Protein AF-A0A961QQQ2-F1 (afdb_monomer_lite)

Sequence (438 aa):
ELGEVEDVSAERLAEARRLFAKAIETPGGLKIQTIHSFCAALLRRFPLEAGVPHDFTEMDDRAATLLRKEVVEEMAAGAARDAVDALARHYSSDDLDRLLGEICRNSDAFPAEPDRAGTMALFGLSADFDTQALLQDTFDARDMPLIRDLLPLLEASGGNDRKAGARLARVDAPSMAALQILETILLTGKDAAAPFSAKIGSFPKKALREGAAAALMPDLEDLMARVEAARPRRIALSVALRSHALRVFAAAFLPRYHARKAARGWLDFDDLIAHAGRLLSDPSVAQWVLFRLDGGIDHILVDEAQDTSPGQWAVIERLADEFTAGEGARDVTRTIFVVGDRKQSIYSFQGADLRRFETMRSHFAAKFEAAGRPLQTLELEHSFRSSPAVLRLVDQTFARDGMEGLGGGTHHIAFHAGLPGRVDLWPPVEKPAKPEEA

pLDDT: mean 88.26, std 10.91, range [37.84, 98.38]

Secondary structure (DSSP, 8-state):
--S-SS---HHHHHHHHHHHHHHHHSTT------HHHHHHHHHHHSTTTTT--TT-EEPPHHHHHHHHHHHHHHHHHSTTHHHHHHHHTT--STTHHHHHHHHHHTGGGS-SS--HHHHHHTTT--TT--HHHHHHHH--TTHHHHHHHHHHHHHHH-THHHHHHHHHTT--SS-HHHHHHHHHHHB--TTSSSTT-B-TTTSS-HHHHTTTTGGGHHHHHHHHHHHHHHHHHHHHHHHHHHHHHHHHHHHHHHHHHHHHHHHTTEE-HHHHHHHHHHHHH-TTTHHHHHHHTTT---EEEESSGGG--HHHHHHHHHHHHTTSSSS-SS----EEEE---GGG---GGGT--HHHHHHHHHHHHHHHHHTT-PPPP----EESSS-HHHHHHHHHHH-STT-GGGTS----EESSTT-------PPPPPPPPPPP--

Structure (mmCIF, N/CA/C/O backbone):
data_AF-A0A961QQQ2-F1
#
_entry.id   AF-A0A961QQQ2-F1
#
loop_
_atom_site.group_PDB
_atom_site.id
_atom_site.type_symbol
_atom_site.label_atom_id
_atom_site.label_alt_id
_atom_site.label_comp_id
_atom_site.label_asym_id
_atom_site.label_entity_id
_atom_site.label_seq_id
_atom_site.pdbx_PDB_ins_code
_atom_site.Cartn_x
_atom_site.Cartn_y
_atom_site.Cartn_z
_atom_site.occupancy
_atom_site.B_iso_or_equiv
_atom_site.auth_seq_id
_atom_site.auth_comp_id
_atom_site.auth_asym_id
_atom_site.auth_atom_id
_atom_site.pdbx_PDB_model_num
ATOM 1 N N . GLU A 1 1 ? -1.970 23.276 30.768 1.00 37.84 1 GLU A N 1
ATOM 2 C CA . GLU A 1 1 ? -1.348 22.391 31.773 1.00 37.84 1 GLU A CA 1
ATOM 3 C C . GLU A 1 1 ? -2.396 21.436 32.332 1.00 37.84 1 GLU A C 1
ATOM 5 O O . GLU A 1 1 ? -3.514 21.867 32.594 1.00 37.84 1 GLU A O 1
ATOM 10 N N . LEU A 1 2 ? -2.069 20.146 32.468 1.00 41.16 2 LEU A N 1
ATOM 11 C CA . LEU A 1 2 ? -2.852 19.211 33.283 1.00 41.16 2 LEU A CA 1
ATOM 12 C C . LEU A 1 2 ? -2.405 19.365 34.740 1.00 41.16 2 LEU A C 1
ATOM 14 O O . LEU A 1 2 ? -1.301 18.965 35.098 1.00 41.16 2 LEU A O 1
ATOM 18 N N . GLY A 1 3 ? -3.263 19.966 35.556 1.00 49.28 3 GLY A N 1
ATOM 19 C CA . GLY A 1 3 ? -3.026 20.207 36.976 1.00 49.28 3 GLY A CA 1
ATOM 20 C C . GLY A 1 3 ? -3.903 21.352 37.462 1.00 49.28 3 GLY A C 1
ATOM 21 O O . GLY A 1 3 ? -4.097 22.330 36.742 1.00 49.28 3 GLY A O 1
ATOM 22 N N . GLU A 1 4 ? -4.469 21.228 38.662 1.00 48.41 4 GLU A N 1
ATOM 23 C CA . GLU A 1 4 ? -5.054 22.397 39.314 1.00 48.41 4 GLU A CA 1
ATOM 24 C C . GLU A 1 4 ? -3.916 23.357 39.659 1.00 48.41 4 GLU A C 1
ATOM 26 O O . GLU A 1 4 ? -2.941 22.968 40.296 1.00 48.41 4 GLU A O 1
ATOM 31 N N . VAL A 1 5 ? -4.037 24.605 39.205 1.00 51.28 5 VAL A N 1
ATOM 32 C CA . VAL A 1 5 ? -3.121 25.703 39.564 1.00 51.28 5 VAL A CA 1
ATOM 33 C C . VAL A 1 5 ? -3.345 26.131 41.027 1.00 51.28 5 VAL A C 1
ATOM 35 O O . VAL A 1 5 ? -2.554 26.874 41.602 1.00 51.28 5 VAL A O 1
ATOM 38 N N . GLU A 1 6 ? -4.426 25.644 41.641 1.00 61.69 6 GLU A N 1
ATOM 39 C CA . GLU A 1 6 ? -4.793 25.882 43.032 1.00 61.69 6 GLU A CA 1
ATOM 40 C C . GLU A 1 6 ? -4.198 24.825 43.973 1.00 61.69 6 GLU A C 1
ATOM 42 O O . GLU A 1 6 ? -3.964 23.675 43.596 1.00 61.69 6 GLU A O 1
ATOM 47 N N . ASP A 1 7 ? -3.975 25.224 45.228 1.00 66.00 7 ASP A N 1
ATOM 48 C CA . ASP A 1 7 ? -3.527 24.336 46.299 1.00 66.00 7 ASP A CA 1
ATOM 49 C C . ASP A 1 7 ? -4.552 23.202 46.485 1.00 66.00 7 ASP A C 1
ATOM 51 O O . ASP A 1 7 ? -5.672 23.413 46.963 1.00 66.00 7 ASP A O 1
ATOM 55 N N . VAL A 1 8 ? -4.186 21.982 46.079 1.00 74.44 8 VAL A N 1
ATOM 56 C CA . VAL A 1 8 ? -5.065 20.812 46.183 1.00 74.44 8 VAL A CA 1
ATOM 57 C C . VAL A 1 8 ? -5.330 20.540 47.660 1.00 74.44 8 VAL A C 1
ATOM 59 O O . VAL A 1 8 ? -4.427 20.155 48.408 1.00 74.44 8 VAL A O 1
ATOM 62 N N . SER A 1 9 ? -6.581 20.712 48.092 1.00 84.75 9 SER A N 1
ATOM 63 C CA . SER A 1 9 ? -6.951 20.481 49.488 1.00 84.75 9 SER A CA 1
ATOM 64 C C . SER A 1 9 ? -6.606 19.051 49.925 1.00 84.75 9 SER A C 1
ATOM 66 O O . SER A 1 9 ? -6.661 18.099 49.138 1.00 84.75 9 SER A O 1
ATOM 68 N N . ALA A 1 10 ? -6.282 18.866 51.208 1.00 85.31 10 ALA A N 1
ATOM 69 C CA . ALA A 1 10 ? -5.990 17.540 51.758 1.00 85.31 10 ALA A CA 1
ATOM 70 C C . ALA A 1 10 ? -7.141 16.541 51.514 1.00 85.31 10 ALA A C 1
ATOM 72 O O . ALA A 1 10 ? -6.901 15.354 51.284 1.00 85.31 10 ALA A O 1
ATOM 73 N N . GLU A 1 11 ? -8.383 17.031 51.511 1.00 87.44 11 GLU A N 1
ATOM 74 C CA . GLU A 1 11 ? -9.583 16.256 51.194 1.00 87.44 11 GLU A CA 1
ATOM 75 C C . GLU A 1 11 ? -9.607 15.810 49.730 1.00 87.44 11 GLU A C 1
ATOM 77 O O . GLU A 1 11 ? -9.790 14.621 49.461 1.00 87.44 11 GLU A O 1
ATOM 82 N N . ARG A 1 12 ? -9.340 16.727 48.791 1.00 84.62 12 ARG A N 1
ATOM 83 C CA . ARG A 1 12 ? -9.308 16.433 47.353 1.00 84.62 12 ARG A CA 1
ATOM 84 C C . ARG A 1 12 ? -8.163 15.490 46.994 1.00 84.62 12 ARG A C 1
ATOM 86 O O . ARG A 1 12 ? -8.348 14.561 46.212 1.00 84.62 12 ARG A O 1
ATOM 93 N N . LEU A 1 13 ? -7.008 15.634 47.645 1.00 84.69 13 LEU A N 1
ATOM 94 C CA . LEU A 1 13 ? -5.891 14.697 47.507 1.00 84.69 13 LEU A CA 1
ATOM 95 C C . LEU A 1 13 ? -6.245 13.299 48.047 1.00 84.69 13 LEU A C 1
ATOM 97 O O . LEU A 1 13 ? -5.901 12.283 47.438 1.00 84.69 13 LEU A O 1
ATOM 101 N N . ALA A 1 14 ? -6.941 13.226 49.185 1.00 86.69 14 ALA A N 1
ATOM 102 C CA . ALA A 1 14 ? -7.413 11.964 49.751 1.00 86.69 14 ALA A CA 1
ATOM 103 C C . ALA A 1 14 ? -8.508 11.309 48.894 1.00 86.69 14 ALA A C 1
ATOM 105 O O . ALA A 1 14 ? -8.604 10.081 48.848 1.00 86.69 14 ALA A O 1
ATOM 106 N N . GLU A 1 15 ? -9.349 12.096 48.226 1.00 86.94 15 GLU A N 1
ATOM 107 C CA . GLU A 1 15 ? -10.304 11.602 47.237 1.00 86.94 15 GLU A CA 1
ATOM 108 C C . GLU A 1 15 ? -9.594 11.065 45.990 1.00 86.94 15 GLU A C 1
ATOM 110 O O . GLU A 1 15 ? -9.806 9.904 45.641 1.00 86.94 15 GLU A O 1
ATOM 115 N N . ALA A 1 16 ? -8.689 11.842 45.388 1.00 85.19 16 ALA A N 1
ATOM 116 C CA . ALA A 1 16 ? -7.925 11.442 44.206 1.00 85.19 16 ALA A CA 1
ATOM 117 C C . ALA A 1 16 ? -7.169 10.119 44.423 1.00 85.19 16 ALA A C 1
ATOM 119 O O . ALA A 1 16 ? -7.229 9.217 43.589 1.00 85.19 16 ALA A O 1
ATOM 120 N N . ARG A 1 17 ? -6.536 9.944 45.592 1.00 85.25 17 ARG A N 1
ATOM 121 C CA . ARG A 1 17 ? -5.860 8.688 45.973 1.00 85.25 17 ARG A CA 1
ATOM 122 C C . ARG A 1 17 ? -6.808 7.491 46.083 1.00 85.25 17 ARG A C 1
ATOM 124 O O . ARG A 1 17 ? -6.380 6.360 45.875 1.00 85.25 17 ARG A O 1
ATOM 131 N N . ARG A 1 18 ? -8.085 7.723 46.403 1.00 88.38 18 ARG A N 1
ATOM 132 C CA . ARG A 1 18 ? -9.115 6.677 46.482 1.00 88.38 18 ARG A CA 1
ATOM 133 C C . ARG A 1 18 ? -9.754 6.365 45.130 1.00 88.38 18 ARG A C 1
ATOM 135 O O . ARG A 1 18 ? -10.346 5.297 45.013 1.00 88.38 18 ARG A O 1
ATOM 142 N N . LEU A 1 19 ? -9.626 7.227 44.114 1.00 85.44 19 LEU A N 1
ATOM 143 C CA . LEU A 1 19 ? -10.204 6.981 42.783 1.00 85.44 19 LEU A CA 1
ATOM 144 C C . LEU A 1 19 ? -9.671 5.691 42.153 1.00 85.44 19 LEU A C 1
ATOM 146 O O . LEU A 1 19 ? -10.453 4.932 41.594 1.00 85.44 19 LEU A O 1
ATOM 150 N N . PHE A 1 20 ? -8.377 5.397 42.312 1.00 81.44 20 PHE A N 1
ATOM 151 C CA . PHE A 1 20 ? -7.790 4.148 41.820 1.00 81.44 20 PHE A CA 1
ATOM 152 C C . PHE A 1 20 ? -8.406 2.909 42.490 1.00 81.44 20 PHE A C 1
ATOM 154 O O . PHE A 1 20 ? -8.783 1.960 41.809 1.00 81.44 20 PHE A O 1
ATOM 161 N N . ALA A 1 21 ? -8.578 2.937 43.816 1.00 83.69 21 ALA A N 1
ATOM 162 C CA . ALA A 1 21 ? -9.225 1.848 44.549 1.00 83.69 21 ALA A CA 1
ATOM 163 C C . ALA A 1 21 ? -10.700 1.696 44.145 1.00 83.69 21 ALA A C 1
ATOM 165 O O . ALA A 1 21 ? -11.132 0.596 43.819 1.00 83.69 21 ALA A O 1
ATOM 166 N N . LYS A 1 22 ? -11.445 2.809 44.056 1.00 83.88 22 LYS A N 1
ATOM 167 C CA . LYS A 1 22 ? -12.838 2.811 43.578 1.00 83.88 22 LYS A CA 1
ATOM 168 C C . LYS A 1 22 ? -12.961 2.228 42.170 1.00 83.88 22 LYS A C 1
ATOM 170 O O . LYS A 1 22 ? -13.882 1.461 41.914 1.00 83.88 22 LYS A O 1
ATOM 175 N N . ALA A 1 23 ? -12.043 2.569 41.269 1.00 81.62 23 ALA A N 1
ATOM 176 C CA . ALA A 1 23 ? -12.026 2.063 39.901 1.00 81.62 23 ALA A CA 1
ATOM 177 C C . ALA A 1 23 ? -11.836 0.536 39.848 1.00 81.62 23 ALA A C 1
ATOM 179 O O . ALA A 1 23 ? -12.521 -0.139 39.083 1.00 81.62 23 ALA A O 1
ATOM 180 N N . ILE A 1 24 ? -10.957 -0.016 40.692 1.00 79.88 24 ILE A N 1
ATOM 181 C CA . ILE A 1 24 ? -10.727 -1.467 40.802 1.00 79.88 24 ILE A CA 1
ATOM 182 C C . ILE A 1 24 ? -11.915 -2.180 41.461 1.00 79.88 24 ILE A C 1
ATOM 184 O O . ILE A 1 24 ? -12.294 -3.267 41.035 1.00 79.88 24 ILE A O 1
ATOM 188 N N . GLU A 1 25 ? -12.507 -1.575 42.490 1.00 83.69 25 GLU A N 1
ATOM 189 C CA . GLU A 1 25 ? -13.613 -2.151 43.266 1.00 83.69 25 GLU A CA 1
ATOM 190 C C . GLU A 1 25 ? -14.991 -1.956 42.608 1.00 83.69 25 GLU A C 1
ATOM 192 O O . GLU A 1 25 ? -15.996 -2.448 43.122 1.00 83.69 25 GLU A O 1
ATOM 197 N N . THR A 1 26 ? -15.063 -1.255 41.468 1.00 80.38 26 THR A N 1
ATOM 198 C CA . THR A 1 26 ? -16.318 -1.027 40.740 1.00 80.38 26 THR A CA 1
ATOM 199 C C . THR A 1 26 ? -16.902 -2.369 40.274 1.00 80.38 26 THR A C 1
ATOM 201 O O . THR A 1 26 ? -16.235 -3.091 39.528 1.00 80.38 26 THR A O 1
ATOM 204 N N . PRO A 1 27 ? -18.142 -2.733 40.664 1.00 72.12 27 PRO A N 1
ATOM 205 C CA . PRO A 1 27 ? -18.774 -3.977 40.228 1.00 72.12 27 PRO A CA 1
ATOM 206 C C . PRO A 1 27 ? -18.838 -4.077 38.699 1.00 72.12 27 PRO A C 1
ATOM 208 O O . PRO A 1 27 ? -19.358 -3.185 38.035 1.00 72.12 27 PRO A O 1
ATOM 211 N N . GLY A 1 28 ? -18.304 -5.165 38.137 1.00 72.94 28 GLY A N 1
ATOM 212 C CA . GLY A 1 28 ? -18.165 -5.349 36.684 1.00 72.94 28 GLY A CA 1
ATOM 213 C C . GLY A 1 28 ? -16.862 -4.798 36.084 1.00 72.94 28 GLY A C 1
ATOM 214 O O . GLY A 1 28 ? -16.533 -5.162 34.958 1.00 72.94 28 GLY A O 1
ATOM 215 N N . GLY A 1 29 ? -16.097 -4.013 36.849 1.00 73.50 29 GLY A N 1
ATOM 216 C CA . GLY A 1 29 ? -14.790 -3.471 36.482 1.00 73.50 29 GLY A CA 1
ATOM 217 C C . GLY A 1 29 ? -14.819 -2.432 35.356 1.00 73.50 29 GLY A C 1
ATOM 218 O O . GLY A 1 29 ? -15.816 -2.238 34.659 1.00 73.50 29 GLY A O 1
ATOM 219 N N . LEU A 1 30 ? -13.681 -1.767 35.149 1.00 78.12 30 LEU A N 1
ATOM 220 C CA . LEU A 1 30 ? -13.433 -0.990 33.935 1.00 78.12 30 LEU A CA 1
ATOM 221 C C . LEU A 1 30 ? -13.289 -1.942 32.744 1.00 78.12 30 LEU A C 1
ATOM 223 O O . LEU A 1 30 ? -12.396 -2.790 32.717 1.00 78.12 30 LEU A O 1
ATOM 227 N N . LYS A 1 31 ? -14.153 -1.783 31.737 1.00 81.25 31 LYS A N 1
ATOM 228 C CA . LYS A 1 31 ? -14.065 -2.541 30.485 1.00 81.25 31 LYS A CA 1
ATOM 229 C C . LYS A 1 31 ? -12.944 -1.984 29.608 1.00 81.25 31 LYS A C 1
ATOM 231 O O . LYS A 1 31 ? -13.177 -1.125 28.764 1.00 81.25 31 LYS A O 1
ATOM 236 N N . ILE A 1 32 ? -11.730 -2.487 29.815 1.00 85.88 32 ILE A N 1
ATOM 237 C CA . ILE A 1 32 ? -10.556 -2.176 28.994 1.00 85.88 32 ILE A CA 1
ATOM 238 C C . ILE A 1 32 ? -10.398 -3.288 27.959 1.00 85.88 32 ILE A C 1
ATOM 240 O O . ILE A 1 32 ? -10.157 -4.441 28.309 1.00 85.88 32 ILE A O 1
ATOM 244 N N . GLN A 1 33 ? -10.561 -2.951 26.685 1.00 90.06 33 GLN A N 1
ATOM 245 C CA . GLN A 1 33 ? -10.491 -3.908 25.585 1.00 90.06 33 GLN A CA 1
ATOM 246 C C . GLN A 1 33 ? -10.070 -3.212 24.293 1.00 90.06 33 GLN A C 1
ATOM 248 O O . GLN A 1 33 ? -10.202 -1.997 24.163 1.00 90.06 33 GLN A O 1
ATOM 253 N N . THR A 1 34 ? -9.587 -3.987 23.324 1.00 91.56 34 THR A N 1
ATOM 254 C CA . THR A 1 34 ? -9.290 -3.455 21.989 1.00 91.56 34 THR A CA 1
ATOM 255 C C . THR A 1 34 ? -10.581 -3.129 21.233 1.00 91.56 34 THR A C 1
ATOM 257 O O . THR A 1 34 ? -11.639 -3.704 21.510 1.00 91.56 34 THR A O 1
ATOM 260 N N . ILE A 1 35 ? -10.495 -2.251 20.229 1.00 91.19 35 ILE A N 1
ATOM 261 C CA . ILE A 1 35 ? -11.640 -1.916 19.365 1.00 91.19 35 ILE A CA 1
ATOM 262 C C . ILE A 1 35 ? -12.156 -3.169 18.636 1.00 91.19 35 ILE A C 1
ATOM 264 O O . ILE A 1 35 ? -13.367 -3.353 18.521 1.00 91.19 35 ILE A O 1
ATOM 268 N N . HIS A 1 36 ? -11.266 -4.078 18.227 1.00 91.44 36 HIS A N 1
ATOM 269 C CA . HIS A 1 36 ? -11.645 -5.363 17.630 1.00 91.44 36 HIS A CA 1
ATOM 270 C C . HIS A 1 36 ? -12.466 -6.224 18.593 1.00 91.44 36 HIS A C 1
ATOM 272 O O . HIS A 1 36 ? -13.539 -6.697 18.225 1.00 91.44 36 HIS A O 1
ATOM 278 N N . SER A 1 37 ? -12.015 -6.374 19.844 1.00 91.25 37 SER A N 1
ATOM 279 C CA . SER A 1 37 ? -12.747 -7.136 20.863 1.00 91.25 37 SER A CA 1
ATOM 280 C C . SER A 1 37 ? -14.107 -6.507 21.184 1.00 91.25 37 SER A C 1
ATOM 282 O O . SER A 1 37 ? -15.087 -7.233 21.346 1.00 91.25 37 SER A O 1
ATOM 284 N N . PHE A 1 38 ? -14.196 -5.169 21.211 1.00 91.94 38 PHE A N 1
ATOM 285 C CA . PHE A 1 38 ? -15.477 -4.465 21.325 1.00 91.94 38 PHE A CA 1
ATOM 286 C C . PHE A 1 38 ? -16.407 -4.798 20.150 1.00 91.94 38 PHE A C 1
ATOM 288 O O . PHE A 1 38 ? -17.555 -5.184 20.374 1.00 91.94 38 PHE A O 1
ATOM 295 N N . CYS A 1 39 ? -15.915 -4.704 18.911 1.00 93.69 39 CYS A N 1
ATOM 296 C CA . CYS A 1 39 ? -16.701 -5.007 17.716 1.00 93.69 39 CYS A CA 1
ATOM 297 C C . CYS A 1 39 ? -17.154 -6.472 17.702 1.00 93.69 39 CYS A C 1
ATOM 299 O O . CYS A 1 39 ? -18.326 -6.746 17.469 1.00 93.69 39 CYS A O 1
ATOM 301 N N . ALA A 1 40 ? -16.281 -7.417 18.050 1.00 93.56 40 ALA A N 1
ATOM 302 C CA . ALA A 1 40 ? -16.645 -8.827 18.154 1.00 93.56 40 ALA A CA 1
ATOM 303 C C . ALA A 1 40 ? -17.740 -9.070 19.207 1.00 93.56 40 ALA A C 1
ATOM 305 O O . ALA A 1 40 ? -18.706 -9.789 18.947 1.00 93.56 40 ALA A O 1
ATOM 306 N N . ALA A 1 41 ? -17.629 -8.454 20.389 1.00 91.38 41 ALA A N 1
ATOM 307 C CA . ALA A 1 41 ? -18.649 -8.553 21.433 1.00 91.38 41 ALA A CA 1
ATOM 308 C C . ALA A 1 41 ? -19.989 -7.938 20.995 1.00 91.38 41 ALA A C 1
ATOM 310 O O . ALA A 1 41 ? -21.048 -8.507 21.271 1.00 91.38 41 ALA A O 1
ATOM 311 N N . LEU A 1 42 ? -19.945 -6.808 20.282 1.00 91.62 42 LEU A N 1
ATOM 312 C CA . LEU A 1 42 ? -21.121 -6.152 19.718 1.00 91.62 42 LEU A CA 1
ATOM 313 C C . LEU A 1 42 ? -21.837 -7.063 18.713 1.00 91.62 42 LEU A C 1
ATOM 315 O O . LEU A 1 42 ? -23.036 -7.303 18.837 1.00 91.62 42 LEU A O 1
ATOM 319 N N . LEU A 1 43 ? -21.089 -7.620 17.763 1.00 93.94 43 LEU A N 1
ATOM 320 C CA . LEU A 1 43 ? -21.616 -8.491 16.714 1.00 93.94 43 LEU A CA 1
ATOM 321 C C . LEU A 1 43 ? -22.197 -9.794 17.270 1.00 93.94 43 LEU A C 1
ATOM 323 O O . LEU A 1 43 ? -23.237 -10.246 16.805 1.00 93.94 43 LEU A O 1
ATOM 327 N N . ARG A 1 44 ? -21.594 -10.368 18.318 1.00 92.50 44 ARG A N 1
ATOM 328 C CA . ARG A 1 44 ? -22.150 -11.548 19.007 1.00 92.50 44 ARG A CA 1
ATOM 329 C C . ARG A 1 44 ? -23.472 -11.258 19.715 1.00 92.50 44 ARG A C 1
ATOM 331 O O . ARG A 1 44 ? -24.297 -12.156 19.858 1.00 92.50 44 ARG A O 1
ATOM 338 N N . ARG A 1 45 ? -23.678 -10.019 20.172 1.00 91.19 45 ARG A N 1
ATOM 339 C CA . ARG A 1 45 ? -24.914 -9.599 20.846 1.00 91.19 45 ARG A CA 1
ATOM 340 C C . ARG A 1 45 ? -26.046 -9.298 19.862 1.00 91.19 45 ARG A C 1
ATOM 342 O O . ARG A 1 45 ? -27.201 -9.515 20.221 1.00 91.19 45 ARG A O 1
ATOM 349 N N . PHE A 1 46 ? -25.713 -8.836 18.656 1.00 92.31 46 PHE A N 1
ATOM 350 C CA . PHE A 1 46 ? -26.668 -8.440 17.611 1.00 92.31 46 PHE A CA 1
ATOM 351 C C . PHE A 1 46 ? -26.338 -9.070 16.243 1.00 92.31 46 PHE A C 1
ATOM 353 O O . PHE A 1 46 ? -26.104 -8.354 15.266 1.00 92.31 46 PHE A O 1
ATOM 360 N N . PRO A 1 47 ? -26.257 -10.412 16.147 1.00 92.62 47 PRO A N 1
ATOM 361 C CA . PRO A 1 47 ? -25.768 -11.066 14.936 1.00 92.62 47 PRO A CA 1
ATOM 362 C C . PRO A 1 47 ? -26.737 -10.918 13.758 1.00 92.62 47 PRO A C 1
ATOM 364 O O . PRO A 1 47 ? -26.302 -10.739 12.621 1.00 92.62 47 PRO A O 1
ATOM 367 N N . LEU A 1 48 ? -28.049 -10.942 14.026 1.00 91.38 48 LEU A N 1
ATOM 368 C CA . LEU A 1 48 ? -29.084 -10.823 12.998 1.00 91.38 48 LEU A CA 1
ATOM 369 C C . LEU A 1 48 ? -29.101 -9.418 12.395 1.00 91.38 48 LEU A C 1
ATOM 371 O O . LEU A 1 48 ? -29.103 -9.270 11.176 1.00 91.38 48 LEU A O 1
ATOM 375 N N . GLU A 1 49 ? -29.060 -8.397 13.246 1.00 91.69 49 GLU A N 1
ATOM 376 C CA . GLU A 1 49 ? -29.041 -6.991 12.851 1.00 91.69 49 GLU A CA 1
ATOM 377 C C . GLU A 1 49 ? -27.745 -6.636 12.113 1.00 91.69 49 GLU A C 1
ATOM 379 O O . GLU A 1 49 ? -27.758 -5.844 11.176 1.00 91.69 49 GLU A O 1
ATOM 384 N N . ALA A 1 50 ? -26.622 -7.253 12.492 1.00 90.19 50 ALA A N 1
ATOM 385 C CA . ALA A 1 50 ? -25.339 -7.032 11.831 1.00 90.19 50 ALA A CA 1
ATOM 386 C C . ALA A 1 50 ? -25.139 -7.855 10.546 1.00 90.19 50 ALA A C 1
ATOM 388 O O . ALA A 1 50 ? -24.119 -7.695 9.863 1.00 90.19 50 ALA A O 1
ATOM 389 N N . GLY A 1 51 ? -26.078 -8.752 10.224 1.00 89.50 51 GLY A N 1
ATOM 390 C CA . GLY A 1 51 ? -25.982 -9.651 9.078 1.00 89.50 51 GLY A CA 1
ATOM 391 C C . GLY A 1 51 ? -24.782 -10.598 9.157 1.00 89.50 51 GLY A C 1
ATOM 392 O O . GLY A 1 51 ? -24.154 -10.864 8.131 1.00 89.50 51 GLY A O 1
ATOM 393 N N . VAL A 1 52 ? -24.435 -11.066 10.361 1.00 91.56 52 VAL A N 1
ATOM 394 C CA . VAL A 1 52 ? -23.349 -12.032 10.595 1.00 91.56 52 VAL A CA 1
ATOM 395 C C . VAL A 1 52 ? -23.895 -13.360 11.134 1.00 91.56 52 VAL A C 1
ATOM 397 O O . VAL A 1 52 ? -24.943 -13.381 11.785 1.00 91.56 52 VAL A O 1
ATOM 400 N N . PRO A 1 53 ? -23.201 -14.488 10.903 1.00 90.31 53 PRO A N 1
ATOM 401 C CA . PRO A 1 53 ? -23.548 -15.763 11.528 1.00 90.31 53 PRO A CA 1
ATOM 402 C C . PRO A 1 53 ? -23.542 -15.667 13.059 1.00 90.31 53 PRO A C 1
ATOM 404 O O . PRO A 1 53 ? -22.681 -15.008 13.636 1.00 90.31 53 PRO A O 1
ATOM 407 N N . HIS A 1 54 ? -24.478 -16.341 13.731 1.00 87.88 54 HIS A N 1
ATOM 408 C CA . HIS A 1 54 ? -24.567 -16.320 15.199 1.00 87.88 54 HIS A CA 1
ATOM 409 C C . HIS A 1 54 ? -23.319 -16.911 15.879 1.00 87.88 54 HIS A C 1
ATOM 411 O O . HIS A 1 54 ? -22.900 -16.444 16.935 1.00 87.88 54 HIS A O 1
ATOM 417 N N . ASP A 1 55 ? -22.720 -17.918 15.254 1.00 89.62 55 ASP A N 1
ATOM 418 C CA . ASP A 1 55 ? -21.567 -18.691 15.706 1.00 89.62 55 ASP A CA 1
ATOM 419 C C . ASP A 1 55 ? -20.293 -18.349 14.918 1.00 89.62 55 ASP A C 1
ATOM 421 O O . ASP A 1 55 ? -19.424 -19.203 14.722 1.00 89.62 55 ASP A O 1
ATOM 425 N N . PHE A 1 56 ? -20.169 -17.097 14.455 1.00 94.06 56 PHE A N 1
ATOM 426 C CA . PHE A 1 56 ? -18.995 -16.702 13.689 1.00 94.06 56 PHE A CA 1
ATOM 427 C C . PHE A 1 56 ? -17.697 -16.939 14.476 1.00 94.06 56 PHE A C 1
ATOM 429 O O . PHE A 1 56 ? -17.612 -16.728 15.692 1.00 94.06 56 PHE A O 1
ATOM 436 N N . THR A 1 57 ? -16.658 -17.349 13.756 1.00 93.50 57 THR A N 1
ATOM 437 C CA . THR A 1 57 ? -15.320 -17.568 14.309 1.00 93.50 57 THR A CA 1
ATOM 438 C C . THR A 1 57 ? -14.375 -16.484 13.813 1.00 93.50 57 THR A C 1
ATOM 440 O O . THR A 1 57 ? -14.352 -16.164 12.626 1.00 93.50 57 THR A O 1
ATOM 443 N N . GLU A 1 58 ? -13.595 -15.914 14.729 1.00 93.94 58 GLU A N 1
ATOM 444 C CA . GLU A 1 58 ? -12.553 -14.945 14.388 1.00 93.94 58 GLU A CA 1
ATOM 445 C C . GLU A 1 58 ? -11.412 -15.670 13.666 1.00 93.94 58 GLU A C 1
ATOM 447 O O . GLU A 1 58 ? -10.891 -16.676 14.152 1.00 93.94 58 GLU A O 1
ATOM 452 N N . MET A 1 59 ? -11.066 -15.191 12.476 1.00 92.81 59 MET A N 1
ATOM 453 C CA . MET A 1 59 ? -10.061 -15.807 11.621 1.00 92.81 59 MET A CA 1
ATOM 454 C C . MET A 1 59 ? -8.667 -15.289 11.981 1.00 92.81 59 MET A C 1
ATOM 456 O O . MET A 1 59 ? -8.426 -14.085 11.946 1.00 92.81 59 MET A O 1
ATOM 460 N N . ASP A 1 60 ? -7.740 -16.200 12.284 1.00 89.94 60 ASP A N 1
ATOM 461 C CA . ASP A 1 60 ? -6.332 -15.856 12.496 1.00 89.94 60 ASP A CA 1
ATOM 462 C C . ASP A 1 60 ? -5.547 -15.750 11.171 1.00 89.94 60 ASP A C 1
ATOM 464 O O . ASP A 1 60 ? -5.998 -16.179 10.102 1.00 89.94 60 ASP A O 1
ATOM 468 N N . ASP A 1 61 ? -4.334 -15.195 11.235 1.00 87.75 61 ASP A N 1
ATOM 469 C CA . ASP A 1 61 ? -3.479 -14.979 10.058 1.00 87.75 61 ASP A CA 1
ATOM 470 C C . ASP A 1 61 ? -3.149 -16.278 9.309 1.00 87.75 61 ASP A C 1
ATOM 472 O O . ASP A 1 61 ? -2.999 -16.299 8.079 1.00 87.75 61 ASP A O 1
ATOM 476 N N . ARG A 1 62 ? -3.042 -17.392 10.041 1.00 91.81 62 ARG A N 1
ATOM 477 C CA . ARG A 1 62 ? -2.741 -18.704 9.466 1.00 91.81 62 ARG A CA 1
ATOM 478 C C . ARG A 1 62 ? -3.935 -19.225 8.672 1.00 91.81 62 ARG A C 1
ATOM 480 O O . ARG A 1 62 ? -3.749 -19.690 7.547 1.00 91.81 62 ARG A O 1
ATOM 487 N N . ALA A 1 63 ? -5.138 -19.149 9.229 1.00 93.12 63 ALA A N 1
ATOM 488 C CA . ALA A 1 63 ? -6.379 -19.514 8.566 1.00 93.12 63 ALA A CA 1
ATOM 489 C C . ALA A 1 63 ? -6.612 -18.635 7.333 1.00 93.12 63 ALA A C 1
ATOM 491 O O . ALA A 1 63 ? -6.920 -19.166 6.266 1.00 93.12 63 ALA A O 1
ATOM 492 N N . ALA A 1 64 ? -6.349 -17.329 7.437 1.00 92.88 64 ALA A N 1
ATOM 493 C CA . ALA A 1 64 ? -6.424 -16.408 6.308 1.00 92.88 64 ALA A CA 1
ATOM 494 C C . ALA A 1 64 ? -5.468 -16.823 5.175 1.00 92.88 64 ALA A C 1
ATOM 496 O O . ALA A 1 64 ? -5.876 -16.935 4.021 1.00 92.88 64 ALA A O 1
ATOM 497 N N . THR A 1 65 ? -4.211 -17.129 5.506 1.00 93.62 65 THR A N 1
ATOM 498 C CA . THR A 1 65 ? -3.197 -17.604 4.547 1.00 93.62 65 THR A CA 1
ATOM 499 C C . THR A 1 65 ? -3.619 -18.895 3.848 1.00 93.62 65 THR A C 1
ATOM 501 O O . THR A 1 65 ? -3.508 -19.021 2.627 1.00 93.62 65 THR A O 1
ATOM 504 N N . LEU A 1 66 ? -4.116 -19.870 4.611 1.00 94.62 66 LEU A N 1
ATOM 505 C CA . LEU A 1 66 ? -4.576 -21.146 4.062 1.00 94.62 66 LEU A CA 1
ATOM 506 C C . LEU A 1 66 ? -5.792 -20.962 3.151 1.00 94.62 66 LEU A C 1
ATOM 508 O O . LEU A 1 66 ? -5.828 -21.541 2.068 1.00 94.62 66 LEU A O 1
ATOM 512 N N . LEU A 1 67 ? -6.742 -20.113 3.547 1.00 95.62 67 LEU A N 1
ATOM 513 C CA . LEU A 1 67 ? -7.935 -19.818 2.760 1.00 95.62 67 LEU A CA 1
ATOM 514 C C . LEU A 1 67 ? -7.587 -19.160 1.420 1.00 95.62 67 LEU A C 1
ATOM 516 O O . LEU A 1 67 ? -8.116 -19.559 0.384 1.00 95.62 67 LEU A O 1
ATOM 520 N N . ARG A 1 68 ? -6.673 -18.180 1.417 1.00 95.69 68 ARG A N 1
ATOM 521 C CA . ARG A 1 68 ? -6.202 -17.532 0.182 1.00 95.69 68 ARG A CA 1
ATOM 522 C C . ARG A 1 68 ? -5.562 -18.546 -0.768 1.00 95.69 68 ARG A C 1
ATOM 524 O O . ARG A 1 68 ? -5.866 -18.529 -1.958 1.00 95.69 68 ARG A O 1
ATOM 531 N N . LYS A 1 69 ? -4.729 -19.455 -0.246 1.00 94.88 69 LYS A N 1
ATOM 532 C CA . LYS A 1 69 ? -4.105 -20.530 -1.037 1.00 94.88 69 LYS A CA 1
ATOM 533 C C . LYS A 1 69 ? -5.137 -21.487 -1.629 1.00 94.88 69 LYS A C 1
ATOM 535 O O . LYS A 1 69 ? -5.103 -21.713 -2.832 1.00 94.88 69 LYS A O 1
ATOM 540 N N . GLU A 1 70 ? -6.081 -21.968 -0.821 1.00 95.44 70 GLU A N 1
ATOM 541 C CA . GLU A 1 70 ? -7.161 -22.861 -1.267 1.00 95.44 70 GLU A CA 1
ATOM 542 C C . GLU A 1 70 ? -7.962 -22.245 -2.427 1.00 95.44 70 GLU A C 1
ATOM 544 O O . GLU A 1 70 ? -8.219 -22.905 -3.433 1.00 95.44 70 GLU A O 1
ATOM 549 N N . VAL A 1 71 ? -8.311 -20.958 -2.319 1.00 96.69 71 VAL A N 1
ATOM 550 C CA . VAL A 1 71 ? -9.050 -20.238 -3.369 1.00 96.69 71 VAL A CA 1
ATOM 551 C C . VAL A 1 71 ? -8.229 -20.130 -4.655 1.00 96.69 71 VAL A C 1
ATOM 553 O O . VAL A 1 71 ? -8.768 -20.330 -5.742 1.00 96.69 71 VAL A O 1
ATOM 556 N N . VAL A 1 72 ? -6.930 -19.832 -4.562 1.00 95.25 72 VAL A N 1
ATOM 557 C CA . VAL A 1 72 ? -6.066 -19.742 -5.749 1.00 95.25 72 VAL A CA 1
ATOM 558 C C . VAL A 1 72 ? -5.856 -21.106 -6.404 1.00 95.25 72 VAL A C 1
ATOM 560 O O . VAL A 1 72 ? -5.905 -21.191 -7.630 1.00 95.25 72 VAL A O 1
ATOM 563 N N . GLU A 1 73 ? -5.672 -22.170 -5.623 1.00 94.62 73 GLU A N 1
ATOM 564 C CA . GLU A 1 73 ? -5.563 -23.542 -6.136 1.00 94.62 73 GLU A CA 1
ATOM 565 C C . GLU A 1 73 ? -6.833 -23.960 -6.891 1.00 94.62 73 GLU A C 1
ATOM 567 O O . GLU A 1 73 ? -6.755 -24.480 -8.006 1.00 94.62 73 GLU A O 1
ATOM 572 N N . GLU A 1 74 ? -8.012 -23.653 -6.342 1.00 95.12 74 GLU A N 1
ATOM 573 C CA . GLU A 1 74 ? -9.293 -23.867 -7.019 1.00 95.12 74 GLU A CA 1
ATOM 574 C C . GLU A 1 74 ? -9.399 -23.050 -8.314 1.00 95.12 74 GLU A C 1
ATOM 576 O O . GLU A 1 74 ? -9.819 -23.571 -9.350 1.00 95.12 74 GLU A O 1
ATOM 581 N N . MET A 1 75 ? -9.012 -21.771 -8.279 1.00 95.75 75 MET A N 1
ATOM 582 C CA . MET A 1 75 ? -9.026 -20.917 -9.467 1.00 95.75 75 MET A CA 1
ATOM 583 C C . MET A 1 75 ? -8.117 -21.470 -10.565 1.00 95.75 75 MET A C 1
ATOM 585 O O . MET A 1 75 ? -8.531 -21.497 -11.722 1.00 95.75 75 MET A O 1
ATOM 589 N N . ALA A 1 76 ? -6.923 -21.945 -10.207 1.00 94.25 76 ALA A N 1
ATOM 590 C CA . ALA A 1 76 ? -5.953 -22.511 -11.140 1.00 94.25 76 ALA A CA 1
ATOM 591 C C . ALA A 1 76 ? -6.435 -23.831 -11.770 1.00 94.25 76 ALA A C 1
ATOM 593 O O . ALA A 1 76 ? -6.130 -24.109 -12.931 1.00 94.25 76 ALA A O 1
ATOM 594 N N . ALA A 1 77 ? -7.207 -24.631 -11.028 1.00 94.88 77 ALA A N 1
ATOM 595 C CA . ALA A 1 77 ? -7.776 -25.892 -11.506 1.00 94.88 77 ALA A CA 1
ATOM 596 C C . ALA A 1 77 ? -9.119 -25.736 -12.250 1.00 94.88 77 ALA A C 1
ATOM 598 O O . ALA A 1 77 ? -9.586 -26.691 -12.872 1.00 94.88 77 ALA A O 1
ATOM 599 N N . GLY A 1 78 ? -9.757 -24.565 -12.174 1.00 93.00 78 GLY A N 1
ATOM 600 C CA . GLY A 1 78 ? -11.131 -24.347 -12.627 1.00 93.00 78 GLY A CA 1
ATOM 601 C C . GLY A 1 78 ? -11.296 -23.307 -13.739 1.00 93.00 78 GLY A C 1
ATOM 602 O O . GLY A 1 78 ? -10.374 -22.957 -14.469 1.00 93.00 78 GLY A O 1
ATOM 603 N N . ALA A 1 79 ? -12.517 -22.775 -13.848 1.00 85.69 79 ALA A N 1
ATOM 604 C CA . ALA A 1 79 ? -12.910 -21.815 -14.888 1.00 85.69 79 ALA A CA 1
ATOM 605 C C . ALA A 1 79 ? -12.234 -20.432 -14.775 1.00 85.69 79 ALA A C 1
ATOM 607 O O . ALA A 1 79 ? -12.358 -19.618 -15.681 1.00 85.69 79 ALA A O 1
ATOM 608 N N . ALA A 1 80 ? -11.539 -20.148 -13.668 1.00 92.69 80 ALA A N 1
ATOM 609 C CA . ALA A 1 80 ? -10.821 -18.890 -13.447 1.00 92.69 80 ALA A CA 1
ATOM 610 C C . ALA A 1 80 ? -9.313 -18.998 -13.741 1.00 92.69 80 ALA A C 1
ATOM 612 O O . ALA A 1 80 ? -8.558 -18.082 -13.407 1.00 92.69 80 ALA A O 1
ATOM 613 N N . ARG A 1 81 ? -8.872 -20.094 -14.373 1.00 93.88 81 ARG A N 1
ATOM 614 C CA . ARG A 1 81 ? -7.461 -20.356 -14.671 1.00 93.88 81 ARG A CA 1
ATOM 615 C C . ARG A 1 81 ? -6.813 -19.235 -15.479 1.00 93.88 81 ARG A C 1
ATOM 617 O O . ARG A 1 81 ? -5.713 -18.817 -15.140 1.00 93.88 81 ARG A O 1
ATOM 624 N N . ASP A 1 82 ? -7.513 -18.685 -16.468 1.00 93.00 82 ASP A N 1
ATOM 625 C CA . ASP A 1 82 ? -6.979 -17.610 -17.314 1.00 93.00 82 ASP A CA 1
ATOM 626 C C . ASP A 1 82 ? -6.588 -16.359 -16.511 1.00 93.00 82 ASP A C 1
ATOM 628 O O . ASP A 1 82 ? -5.610 -15.687 -16.839 1.00 93.00 82 ASP A O 1
ATOM 632 N N . ALA A 1 83 ? -7.315 -16.056 -15.429 1.00 93.25 83 ALA A N 1
ATOM 633 C CA . ALA A 1 83 ? -6.999 -14.938 -14.544 1.00 93.25 83 ALA A CA 1
ATOM 634 C C . ALA A 1 83 ? -5.736 -15.212 -13.708 1.00 93.25 83 ALA A C 1
ATOM 636 O O . ALA A 1 83 ? -4.917 -14.311 -13.510 1.00 93.25 83 ALA A O 1
ATOM 637 N N . VAL A 1 84 ? -5.551 -16.459 -13.259 1.00 93.50 84 VAL A N 1
ATOM 638 C CA . VAL A 1 84 ? -4.332 -16.906 -12.565 1.00 93.50 84 VAL A CA 1
ATOM 639 C C . VAL A 1 84 ? -3.136 -16.856 -13.514 1.00 93.50 84 VAL A C 1
ATOM 641 O O . VAL A 1 84 ? -2.118 -16.250 -13.183 1.00 93.50 84 VAL A O 1
ATOM 644 N N . ASP A 1 85 ? -3.279 -17.406 -14.720 1.00 91.94 85 ASP A N 1
ATOM 645 C CA . ASP A 1 85 ? -2.231 -17.423 -15.743 1.00 91.94 85 ASP A CA 1
ATOM 646 C C . ASP A 1 85 ? -1.852 -15.992 -16.172 1.00 91.94 85 ASP A C 1
ATOM 648 O O . ASP A 1 85 ? -0.673 -15.675 -16.357 1.00 91.94 85 ASP A O 1
ATOM 652 N N . ALA A 1 86 ? -2.829 -15.082 -16.270 1.00 90.19 86 ALA A N 1
ATOM 653 C CA . ALA A 1 86 ? -2.578 -13.673 -16.557 1.00 90.19 86 ALA A CA 1
ATOM 654 C C . ALA A 1 86 ? -1.742 -12.983 -15.472 1.00 90.19 86 ALA A C 1
ATOM 656 O O . ALA A 1 86 ? -0.807 -12.254 -15.815 1.00 90.19 86 ALA A O 1
ATOM 657 N N . LEU A 1 87 ? -2.035 -13.227 -14.192 1.00 92.31 87 LEU A N 1
ATOM 658 C CA . LEU A 1 87 ? -1.241 -12.693 -13.086 1.00 92.31 87 LEU A CA 1
ATOM 659 C C . LEU A 1 87 ? 0.164 -13.321 -13.048 1.00 92.31 87 LEU A C 1
ATOM 661 O O . LEU A 1 87 ? 1.157 -12.600 -12.918 1.00 92.31 87 LEU A O 1
ATOM 665 N N . ALA A 1 88 ? 0.262 -14.641 -13.234 1.00 90.31 88 ALA A N 1
ATOM 666 C CA . ALA A 1 88 ? 1.514 -15.398 -13.186 1.00 90.31 88 ALA A CA 1
ATOM 667 C C . ALA A 1 88 ? 2.529 -14.962 -14.258 1.00 90.31 88 ALA A C 1
ATOM 669 O O . ALA A 1 88 ? 3.735 -14.978 -14.017 1.00 90.31 88 ALA A O 1
ATOM 670 N N . ARG A 1 89 ? 2.068 -14.474 -15.421 1.00 88.75 89 ARG A N 1
ATOM 671 C CA . ARG A 1 89 ? 2.946 -13.873 -16.451 1.00 88.75 89 ARG A CA 1
ATOM 672 C C . ARG A 1 89 ? 3.715 -12.641 -15.968 1.00 88.75 89 ARG A C 1
ATOM 674 O O . ARG A 1 89 ? 4.725 -12.272 -16.565 1.00 88.75 89 ARG A O 1
ATOM 681 N N . HIS A 1 90 ? 3.231 -11.978 -14.923 1.00 85.88 90 HIS A N 1
ATOM 682 C CA . HIS A 1 90 ? 3.788 -10.727 -14.418 1.00 85.88 90 HIS A CA 1
ATOM 683 C C . HIS A 1 90 ? 4.397 -10.838 -13.021 1.00 85.88 90 HIS A C 1
ATOM 685 O O . HIS A 1 90 ? 5.187 -9.964 -12.636 1.00 85.88 90 HIS A O 1
ATOM 691 N N . TYR A 1 91 ? 4.030 -11.881 -12.281 1.00 80.31 91 TYR A N 1
ATOM 692 C CA . TYR A 1 91 ? 4.389 -12.081 -10.889 1.00 80.31 91 TYR A CA 1
ATOM 693 C C . TYR A 1 91 ? 4.953 -13.490 -10.695 1.00 80.31 91 TYR A C 1
ATOM 695 O O . TYR A 1 91 ? 4.227 -14.475 -10.767 1.00 80.31 91 TYR A O 1
ATOM 703 N N . SER A 1 92 ? 6.263 -13.573 -10.463 1.00 66.75 92 SER A N 1
ATOM 704 C CA . SER A 1 92 ? 7.002 -14.833 -10.313 1.00 66.75 92 SER A CA 1
ATOM 705 C C . SER A 1 92 ? 7.752 -14.929 -8.978 1.00 66.75 92 SER A C 1
ATOM 707 O O . SER A 1 92 ? 8.719 -15.678 -8.885 1.00 66.75 92 SER A O 1
ATOM 709 N N . SER A 1 93 ? 7.394 -14.111 -7.980 1.00 62.31 93 SER A N 1
ATOM 710 C CA . SER A 1 93 ? 8.099 -14.056 -6.692 1.00 62.31 93 SER A CA 1
ATOM 711 C C . SER A 1 93 ? 7.496 -14.979 -5.635 1.00 62.31 93 SER A C 1
ATOM 713 O O . SER A 1 93 ? 6.292 -15.227 -5.636 1.00 62.31 93 SER A O 1
ATOM 715 N N . ASP A 1 94 ? 8.331 -15.367 -4.667 1.00 62.34 94 ASP A N 1
ATOM 716 C CA . ASP A 1 94 ? 8.007 -16.221 -3.509 1.00 62.34 94 ASP A CA 1
ATOM 717 C C . ASP A 1 94 ? 6.978 -15.622 -2.521 1.00 62.34 94 ASP A C 1
ATOM 719 O O . ASP A 1 94 ? 6.658 -16.238 -1.509 1.00 62.34 94 ASP A O 1
ATOM 723 N N . ASP A 1 95 ? 6.434 -14.433 -2.802 1.00 79.19 95 ASP A N 1
ATOM 724 C CA . ASP A 1 95 ? 5.594 -13.651 -1.883 1.00 79.19 95 ASP A CA 1
ATOM 725 C C . ASP A 1 95 ? 4.127 -13.527 -2.355 1.00 79.19 95 ASP A C 1
ATOM 727 O O . ASP A 1 95 ? 3.449 -12.525 -2.117 1.00 79.19 95 ASP A O 1
ATOM 731 N N . LEU A 1 96 ? 3.621 -14.551 -3.061 1.00 86.62 96 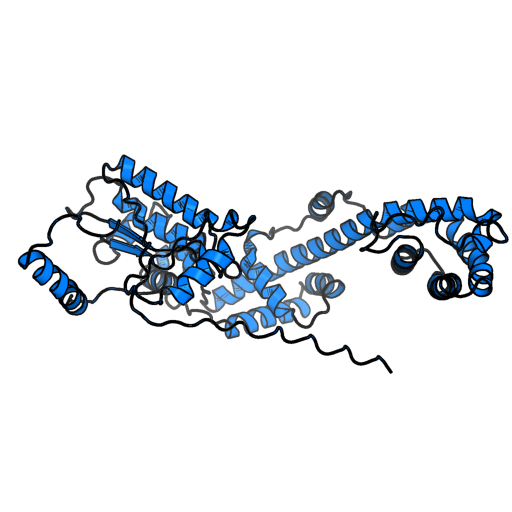LEU A N 1
ATOM 732 C CA . LEU A 1 96 ? 2.232 -14.596 -3.543 1.00 86.62 96 LEU A CA 1
ATOM 733 C C . LEU A 1 96 ? 1.228 -14.362 -2.408 1.00 86.62 96 LEU A C 1
ATOM 735 O O . LEU A 1 96 ? 0.256 -13.641 -2.600 1.00 86.62 96 LEU A O 1
ATOM 739 N N . ASP A 1 97 ? 1.463 -14.927 -1.224 1.00 88.94 97 ASP A N 1
ATOM 740 C CA . ASP A 1 97 ? 0.541 -14.754 -0.101 1.00 88.94 97 ASP A CA 1
ATOM 741 C C . ASP A 1 97 ? 0.424 -13.291 0.345 1.00 88.94 97 ASP A C 1
ATOM 743 O O . ASP A 1 97 ? -0.688 -12.812 0.572 1.00 88.94 97 ASP A O 1
ATOM 747 N N . ARG A 1 98 ? 1.534 -12.545 0.382 1.00 89.75 98 ARG A N 1
ATOM 748 C CA . ARG A 1 98 ? 1.486 -11.110 0.671 1.00 89.75 98 ARG A CA 1
ATOM 749 C C . ARG A 1 98 ? 0.710 -10.355 -0.391 1.00 89.75 98 ARG A C 1
ATOM 751 O O . ARG A 1 98 ? -0.086 -9.494 -0.032 1.00 89.75 98 ARG A O 1
ATOM 758 N N . LEU A 1 99 ? 0.900 -10.675 -1.675 1.00 91.56 99 LEU A N 1
ATOM 759 C CA . LEU A 1 99 ? 0.107 -10.067 -2.746 1.00 91.56 99 LEU A CA 1
ATOM 760 C C . LEU A 1 99 ? -1.390 -10.327 -2.536 1.00 91.56 99 LEU A C 1
ATOM 762 O O . LEU A 1 99 ? -2.181 -9.392 -2.603 1.00 91.56 99 LEU A O 1
ATOM 766 N N . LEU A 1 100 ? -1.782 -11.569 -2.238 1.00 93.88 100 LEU A N 1
ATOM 767 C CA . LEU A 1 100 ? -3.181 -11.912 -1.970 1.00 93.88 100 LEU A CA 1
ATOM 768 C C . LEU A 1 100 ? -3.713 -11.187 -0.722 1.00 93.88 100 LEU A C 1
ATOM 770 O O . LEU A 1 100 ? -4.845 -10.713 -0.730 1.00 93.88 100 LEU A O 1
ATOM 774 N N . GLY A 1 101 ? -2.898 -11.047 0.326 1.00 92.25 101 GLY A N 1
ATOM 775 C CA . GLY A 1 101 ? -3.240 -10.274 1.521 1.00 92.25 101 GLY A CA 1
ATOM 776 C C . GLY A 1 101 ? -3.420 -8.775 1.248 1.00 92.25 101 GLY A C 1
ATOM 777 O O . GLY A 1 101 ? -4.325 -8.156 1.799 1.00 92.25 101 GLY A O 1
ATOM 778 N N . GLU A 1 102 ? -2.597 -8.175 0.383 1.00 91.62 102 GLU A N 1
ATOM 779 C CA . GLU A 1 102 ? -2.788 -6.793 -0.091 1.00 91.62 102 GLU A CA 1
ATOM 780 C C . GLU A 1 102 ? -4.056 -6.646 -0.943 1.00 91.62 102 GLU A C 1
ATOM 782 O O . GLU A 1 102 ? -4.764 -5.651 -0.803 1.00 91.62 102 GLU A O 1
ATOM 787 N N . ILE A 1 103 ? -4.381 -7.637 -1.784 1.00 94.06 103 ILE A N 1
ATOM 788 C CA . ILE A 1 103 ? -5.633 -7.646 -2.557 1.00 94.06 103 ILE A CA 1
ATOM 789 C C . ILE A 1 103 ? -6.843 -7.668 -1.617 1.00 94.06 103 ILE A C 1
ATOM 791 O O . ILE A 1 103 ? -7.761 -6.879 -1.815 1.00 94.06 103 ILE A O 1
ATOM 795 N N . CYS A 1 104 ? -6.836 -8.524 -0.587 1.00 92.62 104 CYS A N 1
ATOM 796 C CA . CYS A 1 104 ? -7.919 -8.578 0.398 1.00 92.62 104 CYS A CA 1
ATOM 797 C C . CYS A 1 104 ? -8.064 -7.260 1.170 1.00 92.62 104 CYS A C 1
ATOM 799 O O . CYS A 1 104 ? -9.172 -6.751 1.275 1.00 92.62 104 CYS A O 1
ATOM 801 N N . ARG A 1 105 ? -6.959 -6.687 1.667 1.00 87.19 105 ARG A N 1
ATOM 802 C CA . ARG A 1 105 ? -6.986 -5.418 2.422 1.00 87.19 105 ARG A CA 1
ATOM 803 C C . ARG A 1 105 ? -7.471 -4.230 1.596 1.00 87.19 105 ARG A C 1
ATOM 805 O O . ARG A 1 105 ? -8.055 -3.303 2.139 1.00 87.19 105 ARG A O 1
ATOM 812 N N . ASN A 1 106 ? -7.224 -4.250 0.288 1.00 89.31 106 ASN A N 1
ATOM 813 C CA . ASN A 1 106 ? -7.641 -3.198 -0.635 1.00 89.31 106 ASN A CA 1
ATOM 814 C C . ASN A 1 106 ? -8.813 -3.651 -1.518 1.00 89.31 106 ASN A C 1
ATOM 816 O O . ASN A 1 106 ? -8.919 -3.197 -2.658 1.00 89.31 106 ASN A O 1
ATOM 820 N N . SER A 1 107 ? -9.679 -4.548 -1.026 1.00 90.38 107 SER A N 1
ATOM 821 C CA . SER A 1 107 ? -10.778 -5.132 -1.810 1.00 90.38 107 SER A CA 1
ATOM 822 C C . SER A 1 107 ? -11.642 -4.073 -2.494 1.00 90.38 107 SER A C 1
ATOM 824 O O . SER A 1 107 ? -11.985 -4.224 -3.664 1.00 90.38 107 SER A O 1
ATOM 826 N N . ASP A 1 108 ? -11.909 -2.965 -1.801 1.00 86.81 108 ASP A N 1
ATOM 827 C CA . ASP A 1 108 ? -12.770 -1.874 -2.271 1.00 86.81 108 ASP A CA 1
ATOM 828 C C . ASP A 1 108 ? -12.159 -1.072 -3.432 1.00 86.81 108 ASP A C 1
ATOM 830 O O . ASP A 1 108 ? -12.870 -0.389 -4.169 1.00 86.81 108 ASP A O 1
ATOM 834 N N . ALA A 1 109 ? -10.840 -1.159 -3.633 1.00 89.38 109 ALA A N 1
ATOM 835 C CA . ALA A 1 109 ? -10.156 -0.513 -4.751 1.00 89.38 109 ALA A CA 1
ATOM 836 C C . ALA A 1 109 ? -10.302 -1.297 -6.068 1.00 89.38 109 ALA A C 1
ATOM 838 O O . ALA A 1 109 ? -9.987 -0.770 -7.142 1.00 89.38 109 ALA A O 1
ATOM 839 N N . PHE A 1 110 ? -10.758 -2.553 -6.011 1.00 93.25 110 PHE A N 1
ATOM 840 C CA . PHE A 1 110 ? -10.916 -3.400 -7.186 1.00 93.25 110 PHE A CA 1
ATOM 841 C C . PHE A 1 110 ? -12.354 -3.348 -7.711 1.00 93.25 110 PHE A C 1
ATOM 843 O O . PHE A 1 110 ? -13.293 -3.685 -6.994 1.00 93.25 110 PHE A O 1
ATOM 850 N N . PRO A 1 111 ? -12.563 -2.973 -8.984 1.00 90.69 111 PRO A N 1
ATOM 851 C CA . PRO A 1 111 ? -13.891 -3.035 -9.576 1.00 90.69 111 PRO A CA 1
ATOM 852 C C . PRO A 1 111 ? -14.304 -4.489 -9.820 1.00 90.69 111 PRO A C 1
ATOM 854 O O . PRO A 1 111 ? -13.473 -5.327 -10.175 1.00 90.69 111 PRO A O 1
ATOM 857 N N . ALA A 1 112 ? -15.606 -4.757 -9.730 1.00 90.62 112 ALA A N 1
ATOM 858 C CA . ALA A 1 112 ? -16.173 -6.055 -10.092 1.00 90.62 112 ALA A CA 1
ATOM 859 C C . ALA A 1 112 ? -15.955 -6.394 -11.579 1.00 90.62 112 ALA A C 1
ATOM 861 O O . ALA A 1 112 ? -15.708 -7.547 -11.922 1.00 90.62 112 ALA A O 1
ATOM 862 N N . GLU A 1 113 ? -16.001 -5.383 -12.452 1.00 93.62 113 GLU A N 1
ATOM 863 C CA . GLU A 1 113 ? -15.782 -5.528 -13.892 1.00 93.62 113 GLU A CA 1
ATOM 864 C C . GLU A 1 113 ? -14.512 -4.766 -14.316 1.00 93.62 113 GLU A C 1
ATOM 866 O O . GLU A 1 113 ? -14.484 -3.530 -14.326 1.00 93.62 113 GLU A O 1
ATOM 871 N N . PRO A 1 114 ? -13.411 -5.475 -14.619 1.00 93.06 114 PRO A N 1
ATOM 872 C CA . PRO A 1 114 ? -12.145 -4.851 -14.971 1.00 93.06 114 PRO A CA 1
ATOM 873 C C . PRO A 1 114 ? -12.163 -4.325 -16.413 1.00 93.06 114 PRO A C 1
ATOM 875 O O . PRO A 1 114 ? -12.099 -5.088 -17.373 1.00 93.06 114 PRO A O 1
ATOM 878 N N . ASP A 1 115 ? -12.152 -3.003 -16.569 1.00 94.31 115 ASP A N 1
ATOM 879 C CA . ASP A 1 115 ? -12.039 -2.354 -17.878 1.00 94.31 115 ASP A CA 1
ATOM 880 C C . ASP A 1 115 ? -10.570 -2.168 -18.297 1.00 94.31 115 ASP A C 1
ATOM 882 O O . ASP A 1 115 ? -9.782 -1.473 -17.634 1.00 94.31 115 ASP A O 1
ATOM 886 N N . ARG A 1 116 ? -10.191 -2.780 -19.426 1.00 94.19 116 ARG A N 1
ATOM 887 C CA . ARG A 1 116 ? -8.859 -2.608 -20.016 1.00 94.19 116 ARG A CA 1
ATOM 888 C C . ARG A 1 116 ? -8.661 -1.183 -20.520 1.00 94.19 116 ARG A C 1
ATOM 890 O O . ARG A 1 116 ? -7.622 -0.605 -20.220 1.00 94.19 116 ARG A O 1
ATOM 897 N N . ALA A 1 117 ? -9.628 -0.606 -21.233 1.00 95.69 117 ALA A N 1
ATOM 898 C CA . ALA A 1 117 ? -9.493 0.721 -21.833 1.00 95.69 117 ALA A CA 1
ATOM 899 C C . ALA A 1 117 ? -9.292 1.795 -20.755 1.00 95.69 117 ALA A C 1
ATOM 901 O O . ALA A 1 117 ? -8.323 2.554 -20.811 1.00 95.69 117 ALA A O 1
ATOM 902 N N . GLY A 1 118 ? -10.124 1.784 -19.713 1.00 95.75 118 GLY A N 1
ATOM 903 C CA . GLY A 1 118 ? -9.974 2.642 -18.544 1.00 95.75 118 GLY A CA 1
ATOM 904 C C . GLY A 1 118 ? -8.656 2.413 -17.807 1.00 95.75 118 GLY A C 1
ATOM 905 O O . GLY A 1 118 ? -8.027 3.374 -17.373 1.00 95.75 118 GLY A O 1
ATOM 906 N N . THR A 1 119 ? -8.171 1.168 -17.710 1.00 95.62 119 THR A N 1
ATOM 907 C CA . THR A 1 119 ? -6.848 0.906 -17.114 1.00 95.62 119 THR A CA 1
ATOM 908 C C . THR A 1 119 ? -5.717 1.511 -17.946 1.00 95.62 119 THR A C 1
ATOM 910 O O . THR A 1 119 ? -4.821 2.122 -17.376 1.00 95.62 119 THR A O 1
ATOM 913 N N . MET A 1 120 ? -5.755 1.381 -19.273 1.00 97.06 120 MET A N 1
ATOM 914 C CA . MET A 1 120 ? -4.749 1.962 -20.173 1.00 97.06 120 MET A CA 1
ATOM 915 C C . MET A 1 120 ? -4.750 3.497 -20.097 1.00 97.06 120 MET A C 1
ATOM 917 O O . MET A 1 120 ? -3.684 4.114 -20.024 1.00 97.06 120 MET A O 1
ATOM 921 N N . ALA A 1 121 ? -5.936 4.106 -20.013 1.00 96.88 121 ALA A N 1
ATOM 922 C CA . ALA A 1 121 ? -6.103 5.553 -19.905 1.00 96.88 121 ALA A CA 1
ATOM 923 C C . ALA A 1 121 ? -5.472 6.143 -18.629 1.00 96.88 121 ALA A C 1
ATOM 925 O O . ALA A 1 121 ? -4.896 7.229 -18.695 1.00 96.88 121 ALA A O 1
ATOM 926 N N . LEU A 1 122 ? -5.487 5.418 -17.498 1.00 95.69 122 LEU A N 1
ATOM 927 C CA . LEU A 1 122 ? -4.804 5.841 -16.259 1.00 95.69 122 LEU A CA 1
ATOM 928 C C . LEU A 1 122 ? -3.294 6.063 -16.450 1.00 95.69 122 LEU A C 1
ATOM 930 O O . LEU A 1 122 ? -2.685 6.818 -15.697 1.00 95.69 122 LEU A O 1
ATOM 934 N N . PHE A 1 123 ? -2.696 5.421 -17.456 1.00 96.25 123 PHE A N 1
ATOM 935 C CA . PHE A 1 123 ? -1.277 5.539 -17.791 1.00 96.25 123 PHE A CA 1
ATOM 936 C C . PHE A 1 123 ? -1.029 6.354 -19.070 1.00 96.25 123 PHE A C 1
ATOM 938 O O . PHE A 1 123 ? 0.071 6.313 -19.617 1.00 96.25 123 PHE A O 1
ATOM 945 N N . GLY A 1 124 ? -2.035 7.096 -19.551 1.00 96.31 124 GLY A N 1
ATOM 946 C CA . GLY A 1 124 ? -1.922 7.948 -20.738 1.00 96.31 124 GLY A CA 1
ATOM 947 C C . GLY A 1 124 ? -1.804 7.174 -22.054 1.00 96.31 124 GLY A C 1
ATOM 948 O O . GLY A 1 124 ? -1.229 7.685 -23.013 1.00 96.31 124 GLY A O 1
ATOM 949 N N . LEU A 1 125 ? -2.308 5.938 -22.104 1.00 96.81 125 LEU A N 1
ATOM 950 C CA . LEU A 1 125 ? -2.257 5.077 -23.286 1.00 96.81 125 LEU A CA 1
ATOM 951 C C . LEU A 1 125 ? -3.646 4.924 -23.909 1.00 96.81 125 LEU A C 1
ATOM 953 O O . LEU A 1 125 ? -4.657 4.917 -23.205 1.00 96.81 125 LEU A O 1
ATOM 957 N N . SER A 1 126 ? -3.698 4.759 -25.233 1.00 95.81 126 SER A N 1
ATOM 958 C CA . SER A 1 126 ? -4.941 4.406 -25.921 1.00 95.81 126 SER A CA 1
ATOM 959 C C . SER A 1 126 ? -5.355 2.966 -25.603 1.00 95.81 126 SER A C 1
ATOM 961 O O . SER A 1 126 ? -4.532 2.134 -25.210 1.00 95.81 126 SER A O 1
ATOM 963 N N . ALA A 1 127 ? -6.643 2.667 -25.792 1.00 93.31 127 ALA A N 1
ATOM 964 C CA . ALA A 1 127 ? -7.194 1.345 -25.510 1.00 93.31 127 ALA A CA 1
ATOM 965 C C . ALA A 1 127 ? -6.480 0.249 -26.313 1.00 93.31 127 ALA A C 1
ATOM 967 O O . ALA A 1 127 ? -6.153 -0.789 -25.753 1.00 93.31 127 ALA A O 1
ATOM 968 N N . ASP A 1 128 ? -6.151 0.501 -27.577 1.00 93.19 128 ASP A N 1
ATOM 969 C CA . ASP A 1 128 ? -5.534 -0.493 -28.463 1.00 93.19 128 AS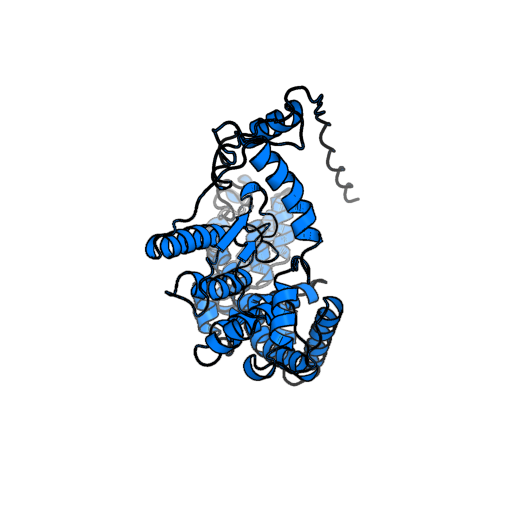P A CA 1
ATOM 970 C C . ASP A 1 128 ? -4.000 -0.472 -28.426 1.00 93.19 128 ASP A C 1
ATOM 972 O O . ASP A 1 128 ? -3.355 -1.217 -29.159 1.00 93.19 128 ASP A O 1
ATOM 976 N N . PHE A 1 129 ? -3.388 0.362 -27.575 1.00 96.12 129 PHE A N 1
ATOM 977 C CA . PHE A 1 129 ? -1.936 0.389 -27.469 1.00 96.12 129 PHE A CA 1
ATOM 978 C C . PHE A 1 129 ? -1.417 -0.926 -26.883 1.00 96.12 129 PHE A C 1
ATOM 980 O O . PHE A 1 129 ? -1.876 -1.403 -25.837 1.00 96.12 129 PHE A O 1
ATOM 987 N N . ASP A 1 130 ? -0.435 -1.512 -27.553 1.00 95.31 130 ASP A N 1
ATOM 988 C CA . ASP A 1 130 ? 0.152 -2.783 -27.171 1.00 95.31 130 ASP A CA 1
ATOM 989 C C . ASP A 1 130 ? 1.658 -2.825 -27.465 1.00 95.31 130 ASP A C 1
ATOM 991 O O . ASP A 1 130 ? 2.300 -1.833 -27.825 1.00 95.31 130 ASP A O 1
ATOM 995 N N . THR A 1 131 ? 2.251 -3.998 -27.251 1.00 95.56 131 THR A N 1
ATOM 996 C CA . THR A 1 131 ? 3.671 -4.227 -27.510 1.00 95.56 131 THR A CA 1
ATOM 997 C C . THR A 1 131 ? 4.024 -4.043 -28.983 1.00 95.56 131 THR A C 1
ATOM 999 O O . THR A 1 131 ? 5.104 -3.540 -29.279 1.00 95.56 131 THR A O 1
ATOM 1002 N N . GLN A 1 132 ? 3.140 -4.427 -29.902 1.00 96.25 132 GLN A N 1
ATOM 1003 C CA . GLN A 1 132 ? 3.401 -4.316 -31.329 1.00 96.25 132 GLN A CA 1
ATOM 1004 C C . GLN A 1 132 ? 3.408 -2.848 -31.765 1.00 96.25 132 GLN A C 1
ATOM 1006 O O . GLN A 1 132 ? 4.366 -2.427 -32.410 1.00 96.25 132 GLN A O 1
ATOM 1011 N N . ALA A 1 133 ? 2.414 -2.062 -31.347 1.00 96.56 133 ALA A N 1
ATOM 1012 C CA . ALA A 1 133 ? 2.341 -0.628 -31.607 1.00 96.56 133 ALA A CA 1
ATOM 1013 C C . ALA A 1 133 ? 3.568 0.110 -31.048 1.00 96.56 133 ALA A C 1
ATOM 1015 O O . ALA A 1 133 ? 4.177 0.919 -31.742 1.00 96.56 133 ALA A O 1
ATOM 1016 N N . LEU A 1 134 ? 4.000 -0.220 -29.823 1.00 97.69 134 LEU A N 1
ATOM 1017 C CA . LEU A 1 134 ? 5.223 0.347 -29.248 1.00 97.69 134 LEU A CA 1
ATOM 1018 C C . LEU A 1 134 ? 6.455 0.056 -30.116 1.00 97.69 134 LEU A C 1
ATOM 1020 O O . LEU A 1 134 ? 7.261 0.952 -30.355 1.00 97.69 134 LEU A O 1
ATOM 1024 N N . LEU A 1 135 ? 6.625 -1.190 -30.569 1.00 97.81 135 LEU A N 1
ATOM 1025 C CA . LEU A 1 135 ? 7.777 -1.574 -31.386 1.00 97.81 135 LEU A CA 1
ATOM 1026 C C . LEU A 1 135 ? 7.731 -0.928 -32.775 1.00 97.81 135 LEU A C 1
ATOM 1028 O O . LEU A 1 135 ? 8.772 -0.491 -33.252 1.00 97.81 135 LEU A O 1
ATOM 1032 N N . GLN A 1 136 ? 6.552 -0.815 -33.388 1.00 96.00 136 GLN A N 1
ATOM 1033 C CA . GLN A 1 136 ? 6.360 -0.138 -34.676 1.00 96.00 136 GLN A CA 1
ATOM 1034 C C . GLN A 1 136 ? 6.643 1.368 -34.598 1.00 96.00 136 GLN A C 1
ATOM 1036 O O . GLN A 1 136 ? 7.228 1.923 -35.520 1.00 96.00 136 GLN A O 1
ATOM 1041 N N . ASP A 1 137 ? 6.294 2.015 -33.485 1.00 94.62 137 ASP A N 1
ATOM 1042 C CA . ASP A 1 137 ? 6.610 3.430 -33.257 1.00 94.62 137 ASP A CA 1
ATOM 1043 C C . ASP A 1 137 ? 8.104 3.664 -32.974 1.00 94.62 137 ASP A C 1
ATOM 1045 O O . ASP A 1 137 ? 8.609 4.774 -33.143 1.00 94.62 137 ASP A O 1
ATOM 1049 N N . THR A 1 138 ? 8.812 2.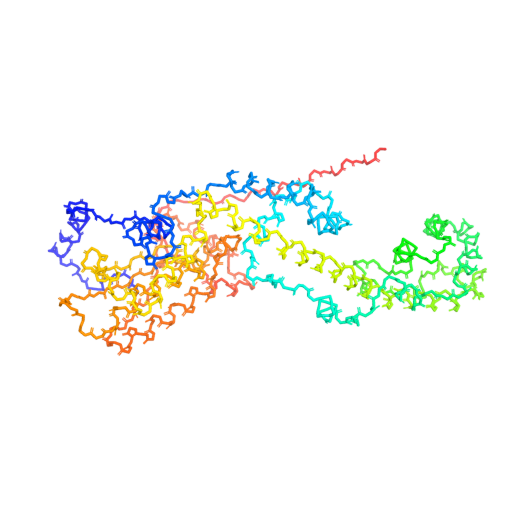634 -32.499 1.00 97.19 138 THR A N 1
ATOM 1050 C CA . THR A 1 138 ? 10.214 2.752 -32.073 1.00 97.19 138 THR A CA 1
ATOM 1051 C C . THR A 1 138 ? 11.198 2.361 -33.168 1.00 97.19 138 THR A C 1
ATOM 1053 O O . THR A 1 138 ? 12.238 3.002 -33.286 1.00 97.19 138 THR A O 1
ATOM 1056 N N . PHE A 1 139 ? 10.891 1.317 -33.941 1.00 97.81 139 PHE A N 1
ATOM 1057 C CA . PHE A 1 139 ? 11.784 0.722 -34.932 1.00 97.81 139 PHE A CA 1
ATOM 1058 C C . PHE A 1 139 ? 11.277 0.935 -36.358 1.00 97.81 139 PHE A C 1
ATOM 1060 O O . PHE A 1 139 ? 10.087 0.817 -36.632 1.00 97.81 139 PHE A O 1
ATOM 1067 N N . ASP A 1 140 ? 12.199 1.160 -37.288 1.00 96.06 140 ASP A N 1
ATOM 1068 C CA . ASP A 1 140 ? 11.947 1.187 -38.723 1.00 96.06 140 ASP A CA 1
ATOM 1069 C C . ASP A 1 140 ? 12.908 0.257 -39.489 1.00 96.06 140 ASP A C 1
ATOM 1071 O O . ASP A 1 140 ? 13.715 -0.478 -38.912 1.00 96.06 140 ASP A O 1
ATOM 1075 N N . ALA A 1 141 ? 12.789 0.248 -40.819 1.00 95.50 141 ALA A N 1
ATOM 1076 C CA . ALA A 1 141 ? 13.543 -0.654 -41.687 1.00 95.50 141 ALA A CA 1
ATOM 1077 C C . ALA A 1 141 ? 15.069 -0.418 -41.685 1.00 95.50 141 ALA A C 1
ATOM 1079 O O . ALA A 1 141 ? 15.810 -1.303 -42.117 1.00 95.50 141 ALA A O 1
ATOM 1080 N N . ARG A 1 142 ? 15.545 0.744 -41.219 1.00 96.38 142 ARG A N 1
ATOM 1081 C CA . ARG A 1 142 ? 16.966 1.126 -41.191 1.00 96.38 142 ARG A CA 1
ATOM 1082 C C . ARG A 1 142 ? 17.689 0.572 -39.968 1.00 96.38 142 ARG A C 1
ATOM 1084 O O . ARG A 1 142 ? 18.887 0.316 -40.042 1.00 96.38 142 ARG A O 1
ATOM 1091 N N . ASP A 1 143 ? 16.975 0.328 -38.872 1.00 97.00 143 ASP A N 1
ATOM 1092 C CA . ASP A 1 143 ? 17.591 0.083 -37.563 1.00 97.00 143 ASP A CA 1
ATOM 1093 C C . ASP A 1 143 ? 18.369 -1.232 -37.477 1.00 97.00 143 ASP A C 1
ATOM 1095 O O . ASP A 1 143 ? 19.464 -1.278 -36.919 1.00 97.00 143 ASP A O 1
ATOM 1099 N N . MET A 1 144 ? 17.837 -2.319 -38.040 1.00 96.25 144 MET A N 1
ATOM 1100 C CA . MET A 1 144 ? 18.526 -3.616 -37.997 1.00 96.25 144 MET A CA 1
ATOM 1101 C C . MET A 1 144 ? 19.771 -3.649 -38.905 1.00 96.25 144 MET A C 1
ATOM 1103 O O . MET A 1 144 ? 20.811 -4.139 -38.454 1.00 96.25 144 MET A O 1
ATOM 1107 N N . PRO A 1 145 ? 19.730 -3.124 -40.150 1.00 97.25 145 PRO A N 1
ATOM 1108 C CA . PRO A 1 145 ? 20.941 -2.878 -40.936 1.00 97.25 145 PRO A CA 1
ATOM 1109 C C . PRO A 1 145 ? 21.952 -1.979 -40.214 1.00 97.25 145 PRO A C 1
ATOM 1111 O O . PRO A 1 145 ? 23.116 -2.351 -40.101 1.00 97.25 145 PRO A O 1
ATOM 1114 N N . LEU A 1 146 ? 21.499 -0.862 -39.636 1.00 97.38 146 LEU A N 1
ATOM 1115 C CA . LEU A 1 146 ? 22.343 0.071 -38.889 1.00 97.38 146 LEU A CA 1
ATOM 1116 C C . LEU A 1 146 ? 23.091 -0.621 -37.742 1.00 97.38 146 LEU A C 1
ATOM 1118 O O . LEU A 1 146 ? 24.302 -0.456 -37.602 1.00 97.38 146 LEU A O 1
ATOM 1122 N N . ILE A 1 147 ? 22.387 -1.411 -36.922 1.00 96.81 147 ILE A N 1
ATOM 1123 C CA . ILE A 1 147 ? 23.001 -2.158 -35.816 1.00 96.81 147 ILE A CA 1
ATOM 1124 C C . ILE A 1 147 ? 24.054 -3.130 -36.358 1.00 96.81 147 ILE A C 1
ATOM 1126 O O . ILE A 1 147 ? 25.159 -3.191 -35.819 1.00 96.81 147 ILE A O 1
ATOM 1130 N N . ARG A 1 148 ? 23.748 -3.850 -37.444 1.00 96.38 148 ARG A N 1
ATOM 1131 C CA . ARG A 1 148 ? 24.670 -4.805 -38.075 1.00 96.38 148 ARG A CA 1
ATOM 1132 C C . ARG A 1 148 ? 25.953 -4.141 -38.569 1.00 96.38 148 ARG A C 1
ATOM 1134 O O . ARG A 1 148 ? 27.029 -4.690 -38.343 1.00 96.38 148 ARG A O 1
ATOM 1141 N N . ASP A 1 149 ? 25.841 -2.970 -39.186 1.00 96.94 149 ASP A N 1
ATOM 1142 C CA . ASP A 1 149 ? 26.982 -2.222 -39.719 1.00 96.94 149 ASP A CA 1
ATOM 1143 C C . ASP A 1 149 ? 27.805 -1.557 -38.601 1.00 96.94 149 ASP A C 1
ATOM 1145 O O . ASP A 1 149 ? 29.026 -1.424 -38.704 1.00 96.94 149 ASP A O 1
ATOM 1149 N N . LEU A 1 150 ? 27.160 -1.198 -37.485 1.00 96.19 150 LEU A N 1
ATOM 1150 C CA . LEU A 1 150 ? 27.812 -0.606 -36.316 1.00 96.19 150 LEU A CA 1
ATOM 1151 C C . LEU A 1 150 ? 28.606 -1.630 -35.481 1.00 96.19 150 LEU A C 1
ATOM 1153 O O . LEU A 1 150 ? 29.633 -1.279 -34.892 1.00 96.19 150 LEU A O 1
ATOM 1157 N N . LEU A 1 151 ? 28.162 -2.891 -35.417 1.00 95.81 151 LEU A N 1
ATOM 1158 C CA . LEU A 1 151 ? 28.797 -3.955 -34.624 1.00 95.81 151 LEU A CA 1
ATOM 1159 C C . LEU A 1 151 ? 30.311 -4.128 -34.868 1.00 95.81 151 LEU A C 1
ATOM 1161 O O . LEU A 1 151 ? 31.064 -4.004 -33.894 1.00 95.81 151 LEU A O 1
ATOM 1165 N N . PRO A 1 152 ? 30.802 -4.354 -36.106 1.00 95.69 152 PRO A N 1
ATOM 1166 C CA . PRO A 1 152 ? 32.235 -4.557 -36.345 1.00 95.69 152 PRO A CA 1
ATOM 1167 C C . PRO A 1 152 ? 33.073 -3.331 -35.951 1.00 95.69 152 PRO A C 1
ATOM 1169 O O . PRO A 1 152 ? 34.213 -3.460 -35.496 1.00 95.69 152 PRO A O 1
ATOM 1172 N N . LEU A 1 153 ? 32.500 -2.129 -36.062 1.00 95.94 153 LEU A N 1
ATOM 1173 C CA . LEU A 1 153 ? 33.158 -0.883 -35.676 1.00 95.94 153 LEU A CA 1
ATOM 1174 C C . LEU A 1 153 ? 33.308 -0.754 -34.150 1.00 95.94 153 LEU A C 1
ATOM 1176 O O . LEU A 1 153 ? 34.361 -0.346 -33.648 1.00 95.94 153 LEU A O 1
ATOM 1180 N N . LEU A 1 154 ? 32.272 -1.135 -33.397 1.00 95.06 154 LEU A N 1
ATOM 1181 C CA . LEU A 1 154 ? 32.294 -1.137 -31.932 1.00 95.06 154 LEU A CA 1
ATOM 1182 C C . LEU A 1 154 ? 33.272 -2.175 -31.367 1.00 95.06 154 LEU A C 1
ATOM 1184 O O . LEU A 1 154 ? 33.981 -1.894 -30.394 1.00 95.06 154 LEU A O 1
ATOM 1188 N N . GLU A 1 155 ? 33.353 -3.355 -31.982 1.00 92.50 155 GLU A N 1
ATOM 1189 C CA . GLU A 1 155 ? 34.296 -4.409 -31.589 1.00 92.50 155 GLU A CA 1
ATOM 1190 C C . GLU A 1 155 ? 35.760 -3.955 -31.723 1.00 92.50 155 GLU A C 1
ATOM 1192 O O . GLU A 1 155 ? 36.580 -4.200 -30.819 1.00 92.50 155 GLU A O 1
ATOM 1197 N N . ALA A 1 156 ? 36.058 -3.219 -32.801 1.00 92.25 156 ALA A N 1
ATOM 1198 C CA . ALA A 1 156 ? 37.375 -2.662 -33.096 1.00 92.25 156 ALA A CA 1
ATOM 1199 C C . ALA A 1 156 ? 37.782 -1.495 -32.166 1.00 92.25 156 ALA A C 1
ATOM 1201 O O . ALA A 1 156 ? 38.952 -1.395 -31.800 1.00 92.25 156 ALA A O 1
ATOM 1202 N N . SER A 1 157 ? 36.841 -0.648 -31.719 1.00 87.00 157 SER A N 1
ATOM 1203 C CA . SER A 1 157 ? 37.112 0.552 -30.886 1.00 87.00 157 SER A CA 1
ATOM 1204 C C . SER A 1 157 ? 37.547 0.255 -29.429 1.00 87.00 157 SER A C 1
ATOM 1206 O O . SER A 1 157 ? 38.166 1.088 -28.751 1.00 87.00 157 SER A O 1
ATOM 1208 N N . GLY A 1 158 ? 37.253 -0.947 -28.913 1.00 84.19 158 GLY A N 1
ATOM 1209 C CA . GLY A 1 158 ? 37.691 -1.409 -27.586 1.00 84.19 158 GLY A CA 1
ATOM 1210 C C . GLY A 1 158 ? 37.022 -0.709 -26.383 1.00 84.19 158 GLY A C 1
ATOM 1211 O O . GLY A 1 158 ? 36.279 0.265 -26.503 1.00 84.19 158 GLY A O 1
ATOM 1212 N N . GLY A 1 159 ? 37.288 -1.184 -25.160 1.00 91.25 159 GLY A N 1
ATOM 1213 C CA . GLY A 1 159 ? 36.741 -0.600 -23.921 1.00 91.25 159 GLY A CA 1
ATOM 1214 C C . GLY A 1 159 ? 35.205 -0.629 -23.844 1.00 91.25 159 GLY A C 1
ATOM 1215 O O . GLY A 1 159 ? 34.592 -1.664 -24.101 1.00 91.25 159 GLY A O 1
ATOM 1216 N N . ASN A 1 160 ? 34.583 0.501 -23.479 1.00 90.25 160 ASN A N 1
ATOM 1217 C CA . ASN A 1 160 ? 33.120 0.609 -23.357 1.00 90.25 160 ASN A CA 1
ATOM 1218 C C . ASN A 1 160 ? 32.377 0.371 -24.682 1.00 90.25 160 ASN A C 1
ATOM 1220 O O . ASN A 1 160 ? 31.300 -0.219 -24.652 1.00 90.25 160 ASN A O 1
ATOM 1224 N N . ASP A 1 161 ? 32.967 0.742 -25.822 1.00 93.56 161 ASP A N 1
ATOM 1225 C CA . ASP A 1 161 ? 32.368 0.505 -27.142 1.00 93.56 161 ASP A CA 1
ATOM 1226 C C . ASP A 1 161 ? 32.286 -0.998 -27.439 1.00 93.56 161 ASP A C 1
ATOM 1228 O O . ASP A 1 161 ? 31.230 -1.489 -27.825 1.00 93.56 161 ASP A O 1
ATOM 1232 N N . ARG A 1 162 ? 33.340 -1.768 -27.129 1.00 95.00 162 ARG A N 1
ATOM 1233 C CA . ARG A 1 162 ? 33.323 -3.236 -27.279 1.00 95.00 162 ARG A CA 1
ATOM 1234 C C . ARG A 1 162 ? 32.280 -3.897 -26.376 1.00 95.00 162 ARG A C 1
ATOM 1236 O O . ARG A 1 162 ? 31.596 -4.823 -26.801 1.00 95.00 162 ARG A O 1
ATOM 1243 N N . LYS A 1 163 ? 32.127 -3.418 -25.134 1.00 94.69 163 LYS A N 1
ATOM 1244 C CA . LYS A 1 163 ? 31.079 -3.906 -24.215 1.00 94.69 163 LYS A CA 1
ATOM 1245 C C . LYS A 1 163 ? 29.673 -3.602 -24.744 1.00 94.69 163 LYS A C 1
ATOM 1247 O O . LYS A 1 163 ? 28.781 -4.431 -24.588 1.00 94.69 163 LYS A O 1
ATOM 1252 N N . ALA A 1 164 ? 29.477 -2.434 -25.359 1.00 94.88 164 ALA A N 1
ATOM 1253 C CA . ALA A 1 164 ? 28.229 -2.084 -26.028 1.00 94.88 164 ALA A CA 1
ATOM 1254 C C . ALA A 1 164 ? 27.977 -2.980 -27.250 1.00 94.88 164 ALA A C 1
ATOM 1256 O O . ALA A 1 164 ? 26.887 -3.532 -27.361 1.00 94.88 164 ALA A O 1
ATOM 1257 N N . GLY A 1 165 ? 28.992 -3.211 -28.090 1.00 95.38 165 GLY A N 1
ATOM 1258 C CA . GLY A 1 165 ? 28.927 -4.134 -29.228 1.00 95.38 165 GLY A CA 1
ATOM 1259 C C . GLY A 1 165 ? 28.499 -5.545 -28.817 1.00 95.38 165 GLY A C 1
ATOM 1260 O O . GLY A 1 165 ? 27.539 -6.077 -29.360 1.00 95.38 165 GLY A O 1
ATOM 1261 N N . ALA A 1 166 ? 29.099 -6.105 -27.761 1.00 95.19 166 ALA A N 1
ATOM 1262 C CA . ALA A 1 166 ? 28.734 -7.431 -27.249 1.00 95.19 166 ALA A CA 1
ATOM 1263 C C . ALA A 1 166 ? 27.264 -7.539 -26.791 1.00 95.19 166 ALA A C 1
ATOM 1265 O O . ALA A 1 166 ? 26.660 -8.607 -26.871 1.00 95.19 166 ALA A O 1
ATOM 1266 N N . ARG A 1 167 ? 26.670 -6.444 -26.300 1.00 95.50 167 ARG A N 1
ATOM 1267 C CA . ARG A 1 167 ? 25.243 -6.403 -25.944 1.00 95.50 167 ARG A CA 1
ATOM 1268 C C . ARG A 1 167 ? 24.360 -6.198 -27.174 1.00 95.50 167 ARG A C 1
ATOM 1270 O O . ARG A 1 167 ? 23.353 -6.888 -27.289 1.00 95.50 167 ARG A O 1
ATOM 1277 N N . LEU A 1 168 ? 24.747 -5.300 -28.085 1.00 95.19 168 LEU A N 1
ATOM 1278 C CA . LEU A 1 168 ? 24.056 -5.072 -29.360 1.00 95.19 168 LEU A CA 1
ATOM 1279 C C . LEU A 1 168 ? 24.023 -6.326 -30.234 1.00 95.19 168 LEU A C 1
ATOM 1281 O O . LEU A 1 168 ? 23.050 -6.527 -30.944 1.00 95.19 168 LEU A O 1
ATOM 1285 N N . ALA A 1 169 ? 25.019 -7.210 -30.133 1.00 95.00 169 ALA A N 1
ATOM 1286 C CA . ALA A 1 169 ? 25.050 -8.474 -30.868 1.00 95.00 169 ALA A CA 1
ATOM 1287 C C . ALA A 1 169 ? 23.873 -9.412 -30.525 1.00 95.00 169 ALA A C 1
ATOM 1289 O O . ALA A 1 169 ? 23.605 -10.360 -31.255 1.00 95.00 169 ALA A O 1
ATOM 1290 N N . ARG A 1 170 ? 23.158 -9.150 -29.420 1.00 95.25 170 ARG A N 1
ATOM 1291 C CA . ARG A 1 170 ? 21.932 -9.861 -29.020 1.00 95.25 170 ARG A CA 1
ATOM 1292 C C . ARG A 1 170 ? 20.653 -9.243 -29.604 1.00 95.25 170 ARG A C 1
ATOM 1294 O O . ARG A 1 170 ? 19.567 -9.687 -29.247 1.00 95.25 170 ARG A O 1
ATOM 1301 N N . VAL A 1 171 ? 20.773 -8.194 -30.417 1.00 95.75 171 VAL A N 1
ATOM 1302 C CA . VAL A 1 171 ? 19.662 -7.513 -31.089 1.00 95.75 171 VAL A CA 1
ATOM 1303 C C . VAL A 1 171 ? 19.642 -7.948 -32.550 1.00 95.75 171 VAL A C 1
ATOM 1305 O O . VAL A 1 171 ? 20.389 -7.430 -33.374 1.00 95.75 171 VAL A O 1
ATOM 1308 N N . ASP A 1 172 ? 18.802 -8.928 -32.856 1.00 91.44 172 ASP A N 1
ATOM 1309 C CA . ASP A 1 172 ? 18.627 -9.518 -34.187 1.00 91.44 172 ASP A CA 1
ATOM 1310 C C . ASP A 1 172 ? 17.343 -9.045 -34.887 1.00 91.44 172 ASP A C 1
ATOM 1312 O O . ASP A 1 172 ? 17.316 -8.912 -36.113 1.00 91.44 172 ASP A O 1
ATOM 1316 N N . ALA A 1 173 ? 16.295 -8.759 -34.111 1.00 95.62 173 ALA A N 1
ATOM 1317 C CA . ALA A 1 173 ? 15.016 -8.249 -34.589 1.00 95.62 173 ALA A CA 1
ATOM 1318 C C . ALA A 1 173 ? 14.366 -7.265 -33.591 1.00 95.62 173 ALA A C 1
ATOM 1320 O O . ALA A 1 173 ? 14.641 -7.326 -32.382 1.00 95.62 173 ALA A O 1
ATOM 1321 N N . PRO A 1 174 ? 13.451 -6.386 -34.059 1.00 96.75 174 PRO A N 1
ATOM 1322 C CA . PRO A 1 174 ? 12.621 -5.563 -33.184 1.00 96.75 174 PRO A CA 1
ATOM 1323 C C . PRO A 1 174 ? 11.875 -6.426 -32.162 1.00 96.75 174 PRO A C 1
ATOM 1325 O O . PRO A 1 174 ? 11.069 -7.288 -32.507 1.00 96.75 174 PRO A O 1
ATOM 1328 N N . SER A 1 175 ? 12.149 -6.203 -30.882 1.00 97.12 175 SER A N 1
ATOM 1329 C CA . SER A 1 175 ? 11.521 -6.932 -29.782 1.00 97.12 175 SER A CA 1
ATOM 1330 C C . SER A 1 175 ? 11.601 -6.134 -28.485 1.00 97.12 175 SER A C 1
ATOM 1332 O O . SER A 1 175 ? 12.393 -5.198 -28.353 1.00 97.12 175 SER A O 1
ATOM 1334 N N . MET A 1 176 ? 10.814 -6.530 -27.482 1.00 95.81 176 MET A N 1
ATOM 1335 C CA . MET A 1 176 ? 10.905 -5.933 -26.145 1.00 95.81 176 MET A CA 1
ATOM 1336 C C . MET A 1 176 ? 12.293 -6.098 -25.523 1.00 95.81 176 MET A C 1
ATOM 1338 O O . MET A 1 176 ? 12.783 -5.178 -24.868 1.00 95.81 176 MET A O 1
ATOM 1342 N N . ALA A 1 177 ? 12.930 -7.250 -25.749 1.00 96.12 177 ALA A N 1
ATOM 1343 C CA . ALA A 1 177 ? 14.287 -7.510 -25.290 1.00 96.12 177 ALA A CA 1
ATOM 1344 C C . ALA A 1 177 ? 15.296 -6.602 -26.009 1.00 96.12 177 ALA A C 1
ATOM 1346 O O . ALA A 1 177 ? 16.145 -6.002 -25.352 1.00 96.12 177 ALA A O 1
ATOM 1347 N N . ALA A 1 178 ? 15.158 -6.435 -27.328 1.00 97.19 178 ALA A N 1
ATOM 1348 C CA . ALA A 1 178 ? 15.984 -5.518 -28.107 1.00 97.19 178 ALA A CA 1
ATOM 1349 C C . ALA A 1 178 ? 15.854 -4.071 -27.618 1.00 97.19 178 ALA A C 1
ATOM 1351 O O . ALA A 1 178 ? 16.865 -3.428 -27.351 1.00 97.19 178 ALA A O 1
ATOM 1352 N N . LEU A 1 179 ? 14.626 -3.580 -27.417 1.00 97.94 179 LEU A N 1
ATOM 1353 C CA . LEU A 1 179 ? 14.384 -2.235 -26.894 1.00 97.94 179 LEU A CA 1
ATOM 1354 C C . LEU A 1 179 ? 15.043 -2.035 -25.522 1.00 97.94 179 LEU A C 1
ATOM 1356 O O . LEU A 1 179 ? 15.743 -1.051 -25.311 1.00 97.94 179 LEU A O 1
ATOM 1360 N N . GLN A 1 180 ? 14.892 -2.989 -24.601 1.00 96.75 180 GLN A N 1
ATOM 1361 C CA . GLN A 1 180 ? 15.544 -2.919 -23.289 1.00 96.75 180 GLN A CA 1
ATOM 1362 C C . GLN A 1 180 ? 17.075 -2.928 -23.395 1.00 96.75 180 GLN A C 1
ATOM 1364 O O . GLN A 1 180 ? 17.738 -2.187 -22.672 1.00 96.75 180 GLN A O 1
ATOM 1369 N N . ILE A 1 181 ? 17.651 -3.729 -24.297 1.00 97.62 181 ILE A N 1
ATOM 1370 C CA . ILE A 1 181 ? 19.097 -3.719 -24.557 1.00 97.62 181 ILE A CA 1
ATOM 1371 C C . ILE A 1 181 ? 19.528 -2.339 -25.060 1.00 97.62 181 ILE A C 1
ATOM 1373 O O . ILE A 1 181 ? 20.467 -1.763 -24.503 1.00 97.62 181 ILE A O 1
ATOM 1377 N N . LEU A 1 182 ? 18.824 -1.785 -26.050 1.00 97.88 182 LEU A N 1
ATOM 1378 C CA . LEU A 1 182 ? 19.107 -0.466 -26.613 1.00 97.88 182 LEU A CA 1
ATOM 1379 C C . LEU A 1 182 ? 19.014 0.631 -25.557 1.00 97.88 182 LEU A C 1
ATOM 1381 O O . LEU A 1 182 ? 19.928 1.442 -25.474 1.00 97.88 182 LEU A O 1
ATOM 1385 N N . GLU A 1 183 ? 18.014 0.612 -24.675 1.00 97.81 183 GLU A N 1
ATOM 1386 C CA . GLU A 1 183 ? 17.921 1.561 -23.558 1.00 97.81 183 GLU A CA 1
ATOM 1387 C C . GLU A 1 183 ? 19.182 1.552 -22.678 1.00 97.81 183 GLU A C 1
ATOM 1389 O O . GLU A 1 183 ? 19.654 2.607 -22.262 1.00 97.81 183 GLU A O 1
ATOM 1394 N N . THR A 1 184 ? 19.778 0.382 -22.412 1.00 96.69 184 THR A N 1
ATOM 1395 C CA . THR A 1 184 ? 21.003 0.305 -21.587 1.00 96.69 184 THR A CA 1
ATOM 1396 C C . THR A 1 184 ? 22.249 0.855 -22.281 1.00 96.69 184 THR A C 1
ATOM 1398 O O . THR A 1 184 ? 23.240 1.174 -21.616 1.00 96.69 184 THR A O 1
ATOM 1401 N N . ILE A 1 185 ? 22.229 0.929 -23.611 1.00 96.75 185 ILE A N 1
ATOM 1402 C CA . ILE A 1 185 ? 23.385 1.290 -24.434 1.00 96.75 185 ILE A CA 1
ATOM 1403 C C . ILE A 1 185 ? 23.269 2.742 -24.879 1.00 96.75 185 ILE A C 1
ATOM 1405 O O . ILE A 1 185 ? 24.178 3.531 -24.617 1.00 96.75 185 ILE A O 1
ATOM 1409 N N . LEU A 1 186 ? 22.135 3.087 -25.481 1.00 97.62 186 LEU A N 1
ATOM 1410 C CA . LEU A 1 186 ? 21.837 4.351 -26.139 1.00 97.62 186 LEU A CA 1
ATOM 1411 C C . LEU A 1 186 ? 21.367 5.450 -25.184 1.00 97.62 186 LEU A C 1
ATOM 1413 O O . LEU A 1 186 ? 21.457 6.615 -25.555 1.00 97.62 186 LEU A O 1
ATOM 1417 N N . LEU A 1 187 ? 20.924 5.119 -23.964 1.00 98.00 187 LEU A N 1
ATOM 1418 C CA . LEU A 1 187 ? 20.483 6.111 -22.977 1.00 98.00 187 LEU A CA 1
ATOM 1419 C C . LEU A 1 187 ? 21.463 6.252 -21.810 1.00 98.00 187 LEU A C 1
ATOM 1421 O O . LEU A 1 187 ? 22.218 5.331 -21.469 1.00 98.00 187 LEU A O 1
ATOM 1425 N N . THR A 1 188 ? 21.473 7.428 -21.187 1.00 96.69 188 THR A N 1
ATOM 1426 C CA . THR A 1 188 ? 22.215 7.708 -19.952 1.00 96.69 188 THR A CA 1
ATOM 1427 C C . THR A 1 188 ? 21.664 6.908 -18.765 1.00 96.69 188 THR A C 1
ATOM 1429 O O . THR A 1 188 ? 20.527 6.435 -18.753 1.00 96.69 188 THR A O 1
ATOM 1432 N N . GLY A 1 189 ? 22.504 6.712 -17.746 1.00 94.06 189 GLY A N 1
ATOM 1433 C CA . GLY A 1 189 ? 22.121 5.983 -16.537 1.00 94.06 189 GLY A CA 1
ATOM 1434 C C . GLY A 1 189 ? 21.218 6.796 -15.607 1.00 94.06 189 GLY A C 1
ATOM 1435 O O . GLY A 1 189 ? 21.103 8.011 -15.736 1.00 94.06 189 GLY A O 1
ATOM 1436 N N . LYS A 1 190 ? 20.632 6.113 -14.618 1.00 93.50 190 LYS A N 1
ATOM 1437 C CA . LYS A 1 190 ? 19.755 6.716 -13.599 1.00 93.50 190 LYS A CA 1
ATOM 1438 C C . LYS A 1 190 ? 20.419 7.837 -12.777 1.00 93.50 190 LYS A C 1
ATOM 1440 O O . LYS A 1 190 ? 19.718 8.715 -12.300 1.00 93.50 190 LYS A O 1
ATOM 1445 N N . ASP A 1 191 ? 21.746 7.794 -12.631 1.00 94.12 191 ASP A N 1
ATOM 1446 C CA . ASP A 1 191 ? 22.536 8.725 -11.810 1.00 94.12 191 ASP A CA 1
ATOM 1447 C C . ASP A 1 191 ? 23.166 9.867 -12.644 1.00 94.12 191 ASP A C 1
ATOM 1449 O O . ASP A 1 191 ? 24.025 10.601 -12.161 1.00 94.12 191 ASP A O 1
ATOM 1453 N N . ALA A 1 192 ? 22.796 9.999 -13.925 1.00 91.94 192 ALA A N 1
ATOM 1454 C CA . ALA A 1 192 ? 23.273 11.078 -14.790 1.00 91.94 192 ALA A CA 1
ATOM 1455 C C . ALA A 1 192 ? 22.519 12.394 -14.528 1.00 91.94 192 ALA A C 1
ATOM 1457 O O . ALA A 1 192 ? 21.388 12.380 -14.054 1.00 91.94 192 ALA A O 1
ATOM 1458 N N . ALA A 1 193 ? 23.110 13.534 -14.912 1.00 91.12 193 ALA A N 1
ATOM 1459 C CA . ALA A 1 193 ? 22.466 14.850 -14.788 1.00 91.12 193 ALA A CA 1
ATOM 1460 C C . ALA A 1 193 ? 21.120 14.937 -15.536 1.00 91.12 193 ALA A C 1
ATOM 1462 O O . ALA A 1 193 ? 20.187 15.574 -15.058 1.00 91.12 193 ALA A O 1
ATOM 1463 N N . ALA A 1 194 ? 21.020 14.256 -16.681 1.00 92.06 194 ALA A N 1
ATOM 1464 C CA . ALA A 1 194 ? 19.772 13.981 -17.383 1.00 92.06 194 ALA A CA 1
ATOM 1465 C C . ALA A 1 194 ? 19.596 12.452 -17.450 1.00 92.06 194 ALA A C 1
ATOM 1467 O O . ALA A 1 194 ? 20.253 11.811 -18.278 1.00 92.06 194 ALA A O 1
ATOM 1468 N N . PRO A 1 195 ? 18.827 11.837 -16.530 1.00 94.38 195 PRO A N 1
ATOM 1469 C CA . PRO A 1 195 ? 18.640 10.390 -16.483 1.00 94.38 195 PRO A CA 1
ATOM 1470 C C . PRO A 1 195 ? 17.863 9.851 -17.682 1.00 94.38 195 PRO A C 1
ATOM 1472 O O . PRO A 1 195 ? 16.822 10.388 -18.043 1.00 94.38 195 PRO A O 1
ATOM 1475 N N . PHE A 1 196 ? 18.318 8.721 -18.226 1.00 96.38 196 PHE A N 1
ATOM 1476 C CA . PHE A 1 196 ? 17.672 8.017 -19.340 1.00 96.38 196 PHE A CA 1
ATOM 1477 C C . PHE A 1 196 ? 17.466 8.847 -20.618 1.00 96.38 196 PHE A C 1
ATOM 1479 O O . PHE A 1 196 ? 16.589 8.519 -21.413 1.00 96.38 196 PHE A O 1
ATOM 1486 N N . SER A 1 197 ? 18.296 9.864 -20.836 1.00 97.69 197 SER A N 1
ATOM 1487 C CA . SER A 1 197 ? 18.303 10.659 -22.064 1.00 97.69 197 SER A CA 1
ATOM 1488 C C . SER A 1 197 ? 19.193 10.051 -23.139 1.00 97.69 197 SER A C 1
ATOM 1490 O O . SER A 1 197 ? 20.163 9.353 -22.824 1.00 97.69 197 SER A O 1
ATOM 1492 N N . ALA A 1 198 ? 18.886 10.319 -24.408 1.00 97.81 198 ALA A N 1
ATOM 1493 C CA . ALA A 1 198 ? 19.673 9.855 -25.539 1.00 97.81 198 ALA A CA 1
ATOM 1494 C C . ALA A 1 198 ? 21.141 10.296 -25.427 1.00 97.81 198 ALA A C 1
ATOM 1496 O O . ALA A 1 198 ? 21.454 11.462 -25.183 1.00 97.81 198 ALA A O 1
ATOM 1497 N N . LYS A 1 199 ? 22.076 9.367 -25.651 1.00 96.44 199 LYS A N 1
ATOM 1498 C CA . LYS A 1 199 ? 23.528 9.621 -25.653 1.00 96.44 199 LYS A CA 1
ATOM 1499 C C . LYS A 1 199 ? 24.019 10.291 -26.942 1.00 96.44 199 LYS A C 1
ATOM 1501 O O . LYS A 1 199 ? 25.133 10.020 -27.405 1.00 96.44 199 LYS A O 1
ATOM 1506 N N . ILE A 1 200 ? 23.224 11.204 -27.491 1.00 95.38 200 ILE A N 1
ATOM 1507 C CA . ILE A 1 200 ? 23.593 12.018 -28.650 1.00 95.38 200 ILE A CA 1
ATOM 1508 C C . ILE A 1 200 ? 24.876 12.784 -28.312 1.00 95.38 200 ILE A C 1
ATOM 1510 O O . ILE A 1 200 ? 25.048 13.299 -27.205 1.00 95.38 200 ILE A O 1
ATOM 1514 N N . GLY A 1 201 ? 25.846 12.766 -29.227 1.00 92.75 201 GLY A N 1
ATOM 1515 C CA . GLY A 1 201 ? 27.148 13.398 -29.003 1.00 92.75 201 GLY A CA 1
ATOM 1516 C C . GLY A 1 201 ? 28.025 12.757 -27.912 1.00 92.75 201 GLY A C 1
ATOM 1517 O O . GLY A 1 201 ? 29.102 13.286 -27.616 1.00 92.75 201 GLY A O 1
ATOM 1518 N N . SER A 1 202 ? 27.662 11.596 -27.347 1.00 93.25 202 SER A N 1
ATOM 1519 C CA . SER A 1 202 ? 28.463 10.901 -26.315 1.00 93.25 202 SER A CA 1
ATOM 1520 C C . SER A 1 202 ? 28.653 9.393 -26.529 1.00 93.25 202 SER A C 1
ATOM 1522 O O . SER A 1 202 ? 29.589 8.828 -25.962 1.00 93.25 202 SER A O 1
ATOM 1524 N N . PHE A 1 203 ? 27.850 8.755 -27.385 1.00 95.25 2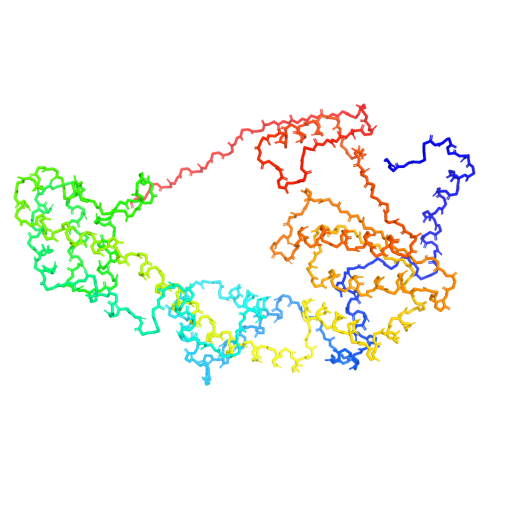03 PHE A N 1
ATOM 1525 C CA . PHE A 1 203 ? 28.057 7.383 -27.855 1.00 95.25 203 PHE A CA 1
ATOM 1526 C C . PHE A 1 203 ? 28.069 7.329 -29.393 1.00 95.25 203 PHE A C 1
ATOM 1528 O O . PHE A 1 203 ? 27.256 8.010 -30.012 1.00 95.25 203 PHE A O 1
ATOM 1535 N N . PRO A 1 204 ? 28.940 6.519 -30.023 1.00 95.62 204 PRO A N 1
ATOM 1536 C CA . PRO A 1 204 ? 30.131 5.865 -29.462 1.00 95.62 204 PRO A CA 1
ATOM 1537 C C . PRO A 1 204 ? 31.223 6.874 -29.051 1.00 95.62 204 PRO A C 1
ATOM 1539 O O . PRO A 1 204 ? 31.004 8.091 -29.090 1.00 95.62 204 PRO A O 1
ATOM 1542 N N . LYS A 1 205 ? 32.416 6.397 -28.656 1.00 94.75 205 LYS A N 1
ATOM 1543 C CA . LYS A 1 205 ? 33.562 7.286 -28.373 1.00 94.75 205 LYS A CA 1
ATOM 1544 C C . LYS A 1 205 ? 33.829 8.252 -29.530 1.00 94.75 205 LYS A C 1
ATOM 1546 O O . LYS A 1 205 ? 33.725 7.885 -30.699 1.00 94.75 205 LYS A O 1
ATOM 1551 N N . LYS A 1 206 ? 34.308 9.452 -29.187 1.00 94.50 206 LYS A N 1
ATOM 1552 C CA . LYS A 1 206 ? 34.594 10.550 -30.126 1.00 94.50 206 LYS A CA 1
ATOM 1553 C C . LYS A 1 206 ? 35.359 10.110 -31.384 1.00 94.50 206 LYS A C 1
ATOM 1555 O O . LYS A 1 206 ? 34.913 10.405 -32.482 1.00 94.50 206 LYS A O 1
ATOM 1560 N N . ALA A 1 207 ? 36.456 9.361 -31.228 1.00 93.94 207 ALA A N 1
ATOM 1561 C CA . ALA A 1 207 ? 37.283 8.912 -32.355 1.00 93.94 207 ALA A CA 1
ATOM 1562 C C . ALA A 1 207 ? 36.536 7.993 -33.337 1.00 93.94 207 ALA A C 1
ATOM 1564 O O . ALA A 1 207 ? 36.761 8.073 -34.540 1.00 93.94 207 ALA A O 1
ATOM 1565 N N . LEU A 1 208 ? 35.644 7.133 -32.834 1.00 94.50 208 LEU A N 1
ATOM 1566 C CA . LEU A 1 208 ? 34.834 6.272 -33.689 1.00 94.50 208 LEU A CA 1
ATOM 1567 C C . LEU A 1 208 ? 33.695 7.068 -34.342 1.00 94.50 208 LEU A C 1
ATOM 1569 O O . LEU A 1 208 ? 33.482 6.952 -35.548 1.00 94.50 208 LEU A O 1
ATOM 1573 N N . ARG A 1 209 ? 33.014 7.904 -33.550 1.00 95.19 209 ARG A N 1
ATOM 1574 C CA . ARG A 1 209 ? 31.899 8.755 -33.980 1.00 95.19 209 ARG A CA 1
ATOM 1575 C C . ARG A 1 209 ? 32.285 9.727 -35.097 1.00 95.19 209 ARG A C 1
ATOM 1577 O O . ARG A 1 209 ? 31.534 9.883 -36.046 1.00 95.19 209 ARG A O 1
ATOM 1584 N N . GLU A 1 210 ? 33.441 10.375 -34.982 1.00 94.94 210 GLU A N 1
ATOM 1585 C CA . GLU A 1 210 ? 33.951 11.341 -35.971 1.00 94.94 210 GLU A CA 1
ATOM 1586 C C . GLU A 1 210 ? 34.762 10.666 -37.095 1.00 94.94 210 GLU A C 1
ATOM 1588 O O . GLU A 1 210 ? 35.211 11.335 -38.021 1.00 94.94 210 GLU A O 1
ATOM 1593 N N . GLY A 1 211 ? 34.962 9.347 -37.010 1.00 95.31 211 GLY A N 1
ATOM 1594 C CA . GLY A 1 211 ? 35.751 8.555 -37.949 1.00 95.31 211 GLY A CA 1
ATOM 1595 C C . GLY A 1 211 ? 34.902 7.522 -38.684 1.00 95.31 211 GLY A C 1
ATOM 1596 O O . GLY A 1 211 ? 33.998 7.861 -39.442 1.00 95.31 211 GLY A O 1
ATOM 1597 N N . ALA A 1 212 ? 35.202 6.239 -38.466 1.00 94.94 212 ALA A N 1
ATOM 1598 C CA . ALA A 1 212 ? 34.616 5.138 -39.234 1.00 94.94 212 ALA A CA 1
ATOM 1599 C C . ALA A 1 212 ? 33.088 4.998 -39.090 1.00 94.94 212 ALA A C 1
ATOM 1601 O O . ALA A 1 212 ? 32.455 4.467 -39.996 1.00 94.94 212 ALA A O 1
ATOM 1602 N N . ALA A 1 213 ? 32.490 5.480 -37.993 1.00 95.62 213 ALA A N 1
ATOM 1603 C CA . ALA A 1 213 ? 31.039 5.450 -37.797 1.00 95.62 213 ALA A CA 1
ATOM 1604 C C . ALA A 1 213 ? 30.329 6.742 -38.240 1.00 95.62 213 ALA A C 1
ATOM 1606 O O . ALA A 1 213 ? 29.108 6.805 -38.139 1.00 95.62 213 ALA A O 1
ATOM 1607 N N . ALA A 1 214 ? 31.043 7.760 -38.742 1.00 96.81 214 ALA A N 1
ATOM 1608 C CA . ALA A 1 214 ? 30.470 9.084 -39.017 1.00 96.81 214 ALA A CA 1
ATOM 1609 C C . ALA A 1 214 ? 29.259 9.045 -39.964 1.00 96.81 214 ALA A C 1
ATOM 1611 O O . ALA A 1 214 ? 28.284 9.758 -39.743 1.00 96.81 214 ALA A O 1
ATOM 1612 N N . ALA A 1 215 ? 29.286 8.171 -40.976 1.00 97.00 215 ALA A N 1
ATOM 1613 C CA . ALA A 1 215 ? 28.178 8.001 -41.917 1.00 97.00 215 ALA A CA 1
ATOM 1614 C C . ALA A 1 215 ? 26.924 7.363 -41.286 1.00 97.00 215 ALA A C 1
ATOM 1616 O O . ALA A 1 215 ? 25.825 7.583 -41.781 1.00 97.00 215 ALA A O 1
ATOM 1617 N N . LEU A 1 216 ? 27.083 6.601 -40.198 1.00 97.06 216 LEU A N 1
ATOM 1618 C CA . LEU A 1 216 ? 25.998 5.921 -39.481 1.00 97.06 216 LEU A CA 1
ATOM 1619 C C . LEU A 1 216 ? 25.378 6.798 -38.383 1.00 97.06 216 LEU A C 1
ATOM 1621 O O . LEU A 1 216 ? 24.318 6.472 -37.854 1.00 97.06 216 LEU A O 1
ATOM 1625 N N . MET A 1 217 ? 26.046 7.893 -38.004 1.00 97.50 217 MET A N 1
ATOM 1626 C CA . MET A 1 217 ? 25.639 8.708 -36.860 1.00 97.50 217 MET A CA 1
ATOM 1627 C C . MET A 1 217 ? 24.258 9.354 -36.996 1.00 97.50 217 MET A C 1
ATOM 1629 O O . MET A 1 217 ? 23.538 9.303 -36.004 1.00 97.50 217 MET A O 1
ATOM 1633 N N . PRO A 1 218 ? 23.839 9.906 -38.154 1.00 97.50 218 PRO A N 1
ATOM 1634 C CA . PRO A 1 218 ? 22.502 10.488 -38.274 1.00 97.50 218 PRO A CA 1
ATOM 1635 C C . PRO A 1 218 ? 21.381 9.483 -37.973 1.00 97.50 218 PRO A C 1
ATOM 1637 O O . PRO A 1 218 ? 20.482 9.785 -37.193 1.00 97.50 218 PRO A O 1
ATOM 1640 N N . ASP A 1 219 ? 21.467 8.269 -38.527 1.00 97.81 219 ASP A N 1
ATOM 1641 C CA . ASP A 1 219 ? 20.479 7.212 -38.274 1.00 97.81 219 ASP A CA 1
ATOM 1642 C C . ASP A 1 219 ? 20.588 6.665 -36.839 1.00 97.81 219 ASP A C 1
ATOM 1644 O O . ASP A 1 219 ? 19.578 6.347 -36.211 1.00 97.81 219 ASP A O 1
ATOM 1648 N N . LEU A 1 220 ? 21.801 6.598 -36.274 1.00 97.88 220 LEU A N 1
ATOM 1649 C CA . LEU A 1 220 ? 22.001 6.189 -34.883 1.00 97.88 220 LEU A CA 1
ATOM 1650 C C . LEU A 1 220 ? 21.427 7.200 -33.888 1.00 97.88 220 LEU A C 1
ATOM 1652 O O . LEU A 1 220 ? 20.810 6.790 -32.909 1.00 97.88 220 LEU A O 1
ATOM 1656 N N . GLU A 1 221 ? 21.614 8.497 -34.115 1.00 98.12 221 GLU A N 1
ATOM 1657 C CA . GLU A 1 221 ? 21.060 9.556 -33.267 1.00 98.12 221 GLU A CA 1
ATOM 1658 C C . GLU A 1 221 ? 19.528 9.609 -33.364 1.00 98.12 221 GLU A C 1
ATOM 1660 O O . GLU A 1 221 ? 18.863 9.769 -32.339 1.00 98.12 221 GLU A O 1
ATOM 1665 N N . ASP A 1 222 ? 18.960 9.370 -34.551 1.00 98.06 222 ASP A N 1
ATOM 1666 C CA . ASP A 1 222 ? 17.513 9.205 -34.737 1.00 98.06 222 ASP A CA 1
ATOM 1667 C C . ASP A 1 222 ? 16.970 7.993 -33.955 1.00 98.06 222 ASP A C 1
ATOM 1669 O O . ASP A 1 222 ? 16.000 8.112 -33.200 1.00 98.06 222 ASP A O 1
ATOM 1673 N N . LEU A 1 223 ? 17.638 6.835 -34.037 1.00 98.31 223 LEU A N 1
ATOM 1674 C CA . LEU A 1 223 ? 17.288 5.661 -33.231 1.00 98.31 223 LEU A CA 1
ATOM 1675 C C . LEU A 1 223 ? 17.418 5.940 -31.724 1.00 98.31 223 LEU A C 1
ATOM 1677 O O . LEU A 1 223 ? 16.558 5.523 -30.947 1.00 98.31 223 LEU A O 1
ATOM 1681 N N . MET A 1 224 ? 18.455 6.663 -31.282 1.00 98.38 224 MET A N 1
ATOM 1682 C CA . MET A 1 224 ? 18.597 7.056 -29.874 1.00 98.38 224 MET A CA 1
ATOM 1683 C C . MET A 1 224 ? 17.406 7.897 -29.401 1.00 98.38 224 MET A C 1
ATOM 1685 O O . MET A 1 224 ? 16.871 7.624 -28.325 1.00 98.38 224 MET A O 1
ATOM 1689 N N . ALA A 1 225 ? 16.982 8.882 -30.197 1.00 98.19 225 ALA A N 1
ATOM 1690 C CA . ALA A 1 225 ? 15.845 9.740 -29.878 1.00 98.19 225 ALA A CA 1
ATOM 1691 C C . ALA A 1 225 ? 14.528 8.947 -29.823 1.00 98.19 225 ALA A C 1
ATOM 1693 O O . ALA A 1 225 ? 13.738 9.116 -28.891 1.00 98.19 225 ALA A O 1
ATOM 1694 N N . ARG A 1 226 ? 14.306 8.018 -30.765 1.00 98.25 226 ARG A N 1
ATOM 1695 C CA . ARG A 1 226 ? 13.134 7.125 -30.741 1.00 98.25 226 ARG A CA 1
ATOM 1696 C C . ARG A 1 226 ? 13.142 6.190 -29.530 1.00 98.25 226 ARG A C 1
ATOM 1698 O O . ARG A 1 226 ? 12.107 6.024 -28.890 1.00 98.25 226 ARG A O 1
ATOM 1705 N N . VAL A 1 227 ? 14.297 5.638 -29.150 1.00 98.38 227 VAL A N 1
ATOM 1706 C CA . VAL A 1 227 ? 14.445 4.809 -27.937 1.00 98.38 227 VAL A CA 1
ATOM 1707 C C . VAL A 1 227 ? 14.201 5.621 -26.658 1.00 98.38 227 VAL A C 1
ATOM 1709 O O . VAL A 1 227 ? 13.543 5.123 -25.741 1.00 98.38 227 VAL A O 1
ATOM 1712 N N . GLU A 1 228 ? 14.669 6.872 -26.592 1.00 98.31 228 GLU A N 1
ATOM 1713 C CA . GLU A 1 228 ? 14.375 7.791 -25.482 1.00 98.31 228 GLU A CA 1
ATOM 1714 C C . GLU A 1 228 ? 12.866 8.045 -25.361 1.00 98.31 228 GLU A C 1
ATOM 1716 O O . GLU A 1 228 ? 12.298 7.876 -24.281 1.00 98.31 228 GLU A O 1
ATOM 1721 N N . ALA A 1 229 ? 12.193 8.357 -26.474 1.00 97.75 229 ALA A N 1
ATOM 1722 C CA . ALA A 1 229 ? 10.747 8.584 -26.507 1.00 97.75 229 ALA A CA 1
ATOM 1723 C C . ALA A 1 229 ? 9.926 7.317 -26.186 1.00 97.75 229 ALA A C 1
ATOM 1725 O O . ALA A 1 229 ? 8.859 7.390 -25.565 1.00 97.75 229 ALA A O 1
ATOM 1726 N N . ALA A 1 230 ? 10.417 6.138 -26.575 1.00 97.94 230 ALA A N 1
ATOM 1727 C CA . ALA A 1 230 ? 9.754 4.857 -26.344 1.00 97.94 230 ALA A CA 1
ATOM 1728 C C . ALA A 1 230 ? 9.808 4.410 -24.879 1.00 97.94 230 ALA A C 1
ATOM 1730 O O . ALA A 1 230 ? 8.876 3.765 -24.390 1.00 97.94 230 ALA A O 1
ATOM 1731 N N . ARG A 1 231 ? 10.872 4.759 -24.149 1.00 97.56 231 ARG A N 1
ATOM 1732 C CA . ARG A 1 231 ? 11.091 4.323 -22.766 1.00 97.56 231 ARG A CA 1
ATOM 1733 C C . ARG A 1 231 ? 9.927 4.627 -21.806 1.00 97.56 231 ARG A C 1
ATOM 1735 O O . ARG A 1 231 ? 9.457 3.683 -21.160 1.00 97.56 231 ARG A O 1
ATOM 1742 N N . PRO A 1 232 ? 9.432 5.874 -21.661 1.00 96.81 232 PRO A N 1
ATOM 1743 C CA . PRO A 1 232 ? 8.308 6.156 -20.767 1.00 96.81 232 PRO A CA 1
ATOM 1744 C C . PRO A 1 232 ? 7.038 5.409 -21.193 1.00 96.81 232 PRO A C 1
ATOM 1746 O O . PRO A 1 232 ? 6.344 4.860 -20.339 1.00 96.81 232 PRO A O 1
ATOM 1749 N N . ARG A 1 233 ? 6.782 5.284 -22.503 1.00 97.38 233 ARG A N 1
ATOM 1750 C CA . ARG A 1 233 ? 5.633 4.537 -23.049 1.00 97.38 233 ARG A CA 1
ATOM 1751 C C . ARG A 1 233 ? 5.729 3.042 -22.752 1.00 97.38 233 ARG A C 1
ATOM 1753 O O . ARG A 1 233 ? 4.734 2.417 -22.398 1.00 97.38 233 ARG A O 1
ATOM 1760 N N . ARG A 1 234 ? 6.932 2.469 -22.819 1.00 97.44 234 ARG A N 1
ATOM 1761 C CA . ARG A 1 234 ? 7.203 1.078 -22.441 1.00 97.44 234 ARG A CA 1
ATOM 1762 C C . ARG A 1 234 ? 6.927 0.824 -20.965 1.00 97.44 234 ARG A C 1
ATOM 1764 O O . ARG A 1 234 ? 6.341 -0.201 -20.615 1.00 97.44 234 ARG A O 1
ATOM 1771 N N . ILE A 1 235 ? 7.396 1.721 -20.099 1.00 96.88 235 ILE A N 1
ATOM 1772 C CA . ILE A 1 235 ? 7.165 1.626 -18.654 1.00 96.88 235 ILE A CA 1
ATOM 1773 C C . ILE A 1 235 ? 5.664 1.738 -18.378 1.00 96.88 235 ILE A C 1
ATOM 1775 O O . ILE A 1 235 ? 5.120 0.859 -17.713 1.00 96.88 235 ILE A O 1
ATOM 1779 N N . ALA A 1 236 ? 4.993 2.738 -18.957 1.00 97.62 236 ALA A N 1
ATOM 1780 C CA . ALA A 1 236 ? 3.548 2.920 -18.855 1.00 97.62 236 ALA A CA 1
ATOM 1781 C C . ALA A 1 236 ? 2.784 1.664 -19.298 1.00 97.62 236 ALA A C 1
ATOM 1783 O O . ALA A 1 236 ? 1.952 1.166 -18.547 1.00 97.62 236 ALA A O 1
ATOM 1784 N N . LEU A 1 237 ? 3.126 1.087 -20.456 1.00 96.81 237 LEU A N 1
ATOM 1785 C CA . LEU A 1 237 ? 2.489 -0.129 -20.967 1.00 96.81 237 LEU A CA 1
ATOM 1786 C C . LEU A 1 237 ? 2.708 -1.314 -20.022 1.00 96.81 237 LEU A C 1
ATOM 1788 O O . LEU A 1 237 ? 1.766 -2.032 -19.697 1.00 96.81 237 LEU A O 1
ATOM 1792 N N . SER A 1 238 ? 3.936 -1.505 -19.533 1.00 94.81 238 SER A N 1
ATOM 1793 C CA . SER A 1 238 ? 4.236 -2.572 -18.576 1.00 94.81 238 SER A CA 1
ATOM 1794 C C . SER A 1 238 ? 3.423 -2.427 -17.289 1.00 94.81 238 SER A C 1
ATOM 1796 O O . SER A 1 238 ? 2.940 -3.431 -16.770 1.00 94.81 238 SER A O 1
ATOM 1798 N N . VAL A 1 239 ? 3.296 -1.217 -16.740 1.00 95.94 239 VAL A N 1
ATOM 1799 C CA . VAL A 1 239 ? 2.514 -0.992 -15.516 1.00 95.94 239 VAL A CA 1
ATOM 1800 C C . VAL A 1 239 ? 1.021 -1.163 -15.799 1.00 95.94 239 VAL A C 1
ATOM 1802 O O . VAL A 1 239 ? 0.355 -1.862 -15.046 1.00 95.94 239 VAL A O 1
ATOM 1805 N N . ALA A 1 240 ? 0.510 -0.637 -16.914 1.00 96.25 240 ALA A N 1
ATOM 1806 C CA . ALA A 1 240 ? -0.890 -0.775 -17.307 1.00 96.25 240 ALA A CA 1
ATOM 1807 C C . ALA A 1 240 ? -1.315 -2.243 -17.456 1.00 96.25 240 ALA A C 1
ATOM 1809 O O . ALA A 1 240 ? -2.336 -2.647 -16.900 1.00 96.25 240 ALA A O 1
ATOM 1810 N N . LEU A 1 241 ? -0.508 -3.063 -18.138 1.00 94.31 241 LEU A N 1
ATOM 1811 C CA . LEU A 1 241 ? 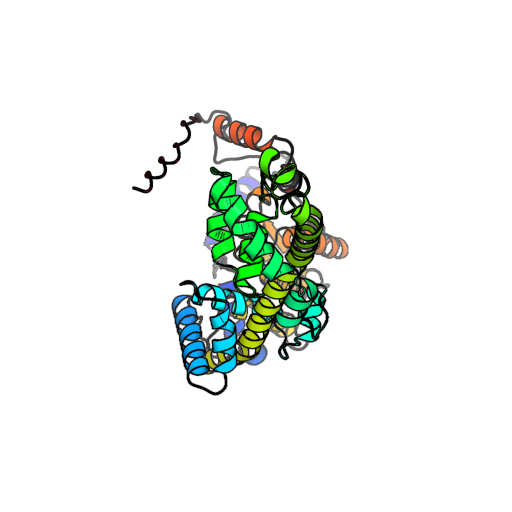-0.784 -4.492 -18.309 1.00 94.31 241 LEU A CA 1
ATOM 1812 C C . LEU A 1 241 ? -0.737 -5.251 -16.976 1.00 94.31 241 LEU A C 1
ATOM 1814 O O . LEU A 1 241 ? -1.624 -6.060 -16.708 1.00 94.31 241 LEU A O 1
ATOM 1818 N N . ARG A 1 242 ? 0.242 -4.950 -16.110 1.00 94.62 242 ARG A N 1
ATOM 1819 C CA . ARG A 1 242 ? 0.338 -5.535 -14.759 1.00 94.62 242 ARG A CA 1
ATOM 1820 C C . ARG A 1 242 ? -0.871 -5.166 -13.898 1.00 94.62 242 ARG A C 1
ATOM 1822 O O . ARG A 1 242 ? -1.465 -6.044 -13.279 1.00 94.62 242 ARG A O 1
ATOM 1829 N N . SER A 1 243 ? -1.260 -3.893 -13.890 1.00 94.81 243 SER A N 1
ATOM 1830 C CA . SER A 1 243 ? -2.427 -3.402 -13.152 1.00 94.81 243 SER A CA 1
ATOM 1831 C C . SER A 1 243 ? -3.725 -4.005 -13.676 1.00 94.81 243 SER A C 1
ATOM 1833 O O . SER A 1 243 ? -4.596 -4.367 -12.890 1.00 94.81 243 SER A O 1
ATOM 1835 N N . HIS A 1 244 ? -3.861 -4.156 -14.995 1.00 95.19 244 HIS A N 1
ATOM 1836 C CA . HIS A 1 244 ? -5.034 -4.794 -15.580 1.00 95.19 244 HIS A CA 1
ATOM 1837 C C . HIS A 1 244 ? -5.105 -6.282 -15.216 1.00 95.19 244 HIS A C 1
ATOM 1839 O O . HIS A 1 244 ? -6.152 -6.738 -14.767 1.00 95.19 244 HIS A O 1
ATOM 1845 N N . ALA A 1 245 ? -3.993 -7.019 -15.320 1.00 94.94 245 ALA A N 1
ATOM 1846 C CA . ALA A 1 245 ? -3.926 -8.419 -14.899 1.00 94.94 245 ALA A CA 1
ATOM 1847 C C . ALA A 1 245 ? -4.282 -8.588 -13.413 1.00 94.94 245 ALA A C 1
ATOM 1849 O O . ALA A 1 245 ? -5.046 -9.486 -13.065 1.00 94.94 245 ALA A O 1
ATOM 1850 N N . LEU A 1 246 ? -3.801 -7.686 -12.550 1.00 95.38 246 LEU A N 1
ATOM 1851 C CA . LEU A 1 246 ? -4.159 -7.661 -11.132 1.00 95.38 246 LEU A CA 1
ATOM 1852 C C . LEU A 1 246 ? -5.662 -7.426 -10.919 1.00 95.38 246 LEU A C 1
ATOM 1854 O O . LEU A 1 246 ? -6.276 -8.139 -10.132 1.00 95.38 246 LEU A O 1
ATOM 1858 N N . ARG A 1 247 ? -6.272 -6.470 -11.636 1.00 95.62 247 ARG A N 1
ATOM 1859 C CA . ARG A 1 247 ? -7.721 -6.194 -11.560 1.00 95.62 247 ARG A CA 1
ATOM 1860 C C . ARG A 1 247 ? -8.555 -7.384 -12.036 1.00 95.62 247 ARG A C 1
ATOM 1862 O O . ARG A 1 247 ? -9.534 -7.725 -11.384 1.00 95.62 247 ARG A O 1
ATOM 1869 N N . VAL A 1 248 ? -8.154 -8.035 -13.130 1.00 95.56 248 VAL A N 1
ATOM 1870 C CA . VAL A 1 248 ? -8.805 -9.254 -13.643 1.00 95.56 248 VAL A CA 1
ATOM 1871 C C . VAL A 1 248 ? -8.723 -10.388 -12.629 1.00 95.56 248 VAL A C 1
ATOM 1873 O O . VAL A 1 248 ? -9.728 -11.037 -12.344 1.00 95.56 248 VAL A O 1
ATOM 1876 N N . PHE A 1 249 ? -7.546 -10.598 -12.043 1.00 96.38 249 PHE A N 1
ATOM 1877 C CA . PHE A 1 249 ? -7.370 -11.589 -10.993 1.00 96.38 249 PHE A CA 1
ATOM 1878 C C . PHE A 1 249 ? -8.236 -11.281 -9.765 1.00 96.38 249 PHE A C 1
ATOM 1880 O O . PHE A 1 249 ? -8.976 -12.154 -9.317 1.00 96.38 249 PHE A O 1
ATOM 1887 N N . ALA A 1 250 ? -8.200 -10.048 -9.253 1.00 97.00 250 ALA A N 1
ATOM 1888 C CA . ALA A 1 250 ? -8.958 -9.636 -8.073 1.00 97.00 250 ALA A CA 1
ATOM 1889 C C . ALA A 1 250 ? -10.476 -9.782 -8.271 1.00 97.00 250 ALA A C 1
ATOM 1891 O O . ALA A 1 250 ? -11.149 -10.313 -7.388 1.00 97.00 250 ALA A O 1
ATOM 1892 N N . ALA A 1 251 ? -10.999 -9.412 -9.445 1.00 96.19 251 ALA A N 1
ATOM 1893 C CA . ALA A 1 251 ? -12.412 -9.572 -9.797 1.00 96.19 251 ALA A CA 1
ATOM 1894 C C . ALA A 1 251 ? -12.876 -11.040 -9.755 1.00 96.19 251 ALA A C 1
ATOM 1896 O O . ALA A 1 251 ? -14.014 -11.329 -9.389 1.00 96.19 251 ALA A O 1
ATOM 1897 N N . ALA A 1 252 ? -11.994 -11.989 -10.084 1.00 96.31 252 ALA A N 1
ATOM 1898 C CA . ALA A 1 252 ? -12.285 -13.416 -9.963 1.00 96.31 252 ALA A CA 1
ATOM 1899 C C . ALA A 1 252 ? -12.036 -13.961 -8.541 1.00 96.31 252 ALA A C 1
ATOM 1901 O O . ALA A 1 252 ? -12.781 -14.827 -8.072 1.00 96.31 252 ALA A O 1
ATOM 1902 N N . PHE A 1 253 ? -10.994 -13.480 -7.867 1.00 97.19 253 PHE A N 1
ATOM 1903 C CA . PHE A 1 253 ? -10.526 -13.976 -6.576 1.00 97.19 253 PHE A CA 1
ATOM 1904 C C . PHE A 1 253 ? -11.403 -13.523 -5.404 1.00 97.19 253 PHE A C 1
ATOM 1906 O O . PHE A 1 253 ? -11.860 -14.365 -4.631 1.00 97.19 253 PHE A O 1
ATOM 1913 N N . LEU A 1 254 ? -11.679 -12.220 -5.285 1.00 96.69 254 LEU A N 1
ATOM 1914 C CA . LEU A 1 254 ? -12.368 -11.641 -4.126 1.00 96.69 254 LEU A CA 1
ATOM 1915 C C . LEU A 1 254 ? -13.752 -12.267 -3.884 1.00 96.69 254 LEU A C 1
ATOM 1917 O O . LEU A 1 254 ? -13.995 -12.704 -2.758 1.00 96.69 254 LEU A O 1
ATOM 1921 N N . PRO A 1 255 ? -14.640 -12.439 -4.889 1.00 95.31 255 PRO A N 1
ATOM 1922 C CA . PRO A 1 255 ? -15.942 -13.067 -4.653 1.00 95.31 255 PRO A CA 1
ATOM 1923 C C . PRO A 1 255 ? -15.833 -14.504 -4.127 1.00 95.31 255 PRO A C 1
ATOM 1925 O O . PRO A 1 255 ? -16.611 -14.911 -3.267 1.00 95.31 255 PRO A O 1
ATOM 1928 N N . ARG A 1 256 ? -14.845 -15.272 -4.607 1.00 96.19 256 ARG A N 1
ATOM 1929 C CA . ARG A 1 256 ? -14.593 -16.649 -4.150 1.00 96.19 256 ARG A CA 1
ATOM 1930 C C . ARG A 1 256 ? -14.050 -16.664 -2.729 1.00 96.19 256 ARG A C 1
ATOM 1932 O O . ARG A 1 256 ? -14.531 -17.441 -1.909 1.00 96.19 256 ARG A O 1
ATOM 1939 N N . TYR A 1 257 ? -13.099 -15.783 -2.433 1.00 95.88 257 TYR A N 1
ATOM 1940 C CA . TYR A 1 257 ? -12.561 -15.608 -1.090 1.00 95.88 257 TYR A CA 1
ATOM 1941 C C . TYR A 1 257 ? -13.667 -15.256 -0.089 1.00 95.88 257 TYR A C 1
ATOM 1943 O O . TYR A 1 257 ? -13.837 -15.963 0.904 1.00 95.88 257 TYR A O 1
ATOM 1951 N N . HIS A 1 258 ? -14.492 -14.248 -0.390 1.00 93.44 258 HIS A N 1
ATOM 1952 C CA . HIS A 1 258 ? -15.614 -13.860 0.465 1.00 93.44 258 HIS A CA 1
ATOM 1953 C C . HIS A 1 258 ? -16.647 -14.984 0.620 1.00 93.44 258 HIS A C 1
ATOM 1955 O O . HIS A 1 258 ? -17.088 -15.241 1.737 1.00 93.44 258 HIS A O 1
ATOM 1961 N N . ALA A 1 259 ? -16.986 -15.710 -0.451 1.00 93.69 259 ALA A N 1
ATOM 1962 C CA . ALA A 1 259 ? -17.913 -16.840 -0.371 1.00 93.69 259 ALA A CA 1
ATOM 1963 C C . ALA A 1 259 ? -17.373 -17.981 0.510 1.00 93.69 259 ALA A C 1
ATOM 1965 O O . ALA A 1 259 ? -18.103 -18.527 1.335 1.00 93.69 259 ALA A O 1
ATOM 1966 N N . ARG A 1 260 ? -16.085 -18.328 0.378 1.00 94.06 260 ARG A N 1
ATOM 1967 C CA . ARG A 1 260 ? -15.436 -19.377 1.183 1.00 94.06 260 ARG A CA 1
ATOM 1968 C C . ARG A 1 260 ? -15.269 -18.975 2.647 1.00 94.06 260 ARG A C 1
ATOM 1970 O O . ARG A 1 260 ? -15.359 -19.847 3.513 1.00 94.06 260 ARG A O 1
ATOM 1977 N N . LYS A 1 261 ? -15.039 -17.685 2.905 1.00 93.81 261 LYS A N 1
ATOM 1978 C CA . LYS A 1 261 ? -15.006 -17.090 4.245 1.00 93.81 261 LYS A CA 1
ATOM 1979 C C . LYS A 1 261 ? -16.395 -17.149 4.893 1.00 93.81 261 LYS A C 1
ATOM 1981 O O . LYS A 1 261 ? -16.546 -17.715 5.974 1.00 93.81 261 LYS A O 1
ATOM 1986 N N . ALA A 1 262 ? -17.426 -16.699 4.175 1.00 90.94 262 ALA A N 1
ATOM 1987 C CA . ALA A 1 262 ? -18.816 -16.723 4.630 1.00 90.94 262 ALA A CA 1
ATOM 1988 C C . ALA A 1 262 ? -19.341 -18.148 4.878 1.00 90.94 262 ALA A C 1
ATOM 1990 O O . ALA A 1 262 ? -19.989 -18.390 5.892 1.00 90.94 262 ALA A O 1
ATOM 1991 N N . ALA A 1 263 ? -19.015 -19.114 4.011 1.00 92.25 263 ALA A N 1
ATOM 1992 C CA . ALA A 1 263 ? -19.427 -20.514 4.166 1.00 92.25 263 ALA A CA 1
ATOM 1993 C C . ALA A 1 263 ? -18.885 -21.181 5.444 1.00 92.25 263 ALA A C 1
ATOM 1995 O O . ALA A 1 263 ? -19.461 -22.156 5.919 1.00 92.25 263 ALA A O 1
ATOM 1996 N N . ARG A 1 264 ? -17.780 -20.665 5.996 1.00 93.31 264 ARG A N 1
ATOM 1997 C CA . ARG A 1 264 ? -17.182 -21.125 7.258 1.00 93.31 264 ARG A CA 1
ATOM 1998 C C . ARG A 1 264 ? -17.622 -20.295 8.466 1.00 93.31 264 ARG A C 1
ATOM 2000 O O . ARG A 1 264 ? -17.175 -20.565 9.574 1.00 93.31 264 ARG A O 1
ATOM 2007 N N . GLY A 1 265 ? -18.448 -19.271 8.247 1.00 92.75 265 GLY A N 1
ATOM 2008 C CA . GLY A 1 265 ? -18.798 -18.287 9.264 1.00 92.75 265 GLY A CA 1
ATOM 2009 C C . GLY A 1 265 ? -17.579 -17.562 9.831 1.00 92.75 265 GLY A C 1
ATOM 2010 O O . GLY A 1 265 ? -17.536 -17.269 11.019 1.00 92.75 265 GLY A O 1
ATOM 2011 N N . TRP A 1 266 ? -16.551 -17.326 9.017 1.00 95.25 266 TRP A N 1
ATOM 2012 C CA . TRP A 1 266 ? -15.335 -16.656 9.467 1.00 95.25 266 TRP A CA 1
ATOM 2013 C C . TRP A 1 266 ? -15.437 -15.146 9.296 1.00 95.25 266 TRP A C 1
ATOM 2015 O O . TRP A 1 266 ? -15.939 -14.680 8.276 1.00 95.25 266 TRP A O 1
ATOM 2025 N N . LEU A 1 267 ? -14.928 -14.401 10.277 1.00 93.25 267 LEU A N 1
ATOM 2026 C CA . LEU A 1 267 ? -14.733 -12.953 10.203 1.00 93.25 267 LEU A CA 1
ATOM 2027 C C . LEU A 1 267 ? -13.285 -12.626 10.576 1.00 93.25 267 LEU A C 1
ATOM 2029 O O . LEU A 1 267 ? -12.787 -13.108 11.592 1.00 93.25 267 LEU A O 1
ATOM 2033 N N . ASP A 1 268 ? -12.609 -11.827 9.760 1.00 91.25 268 ASP A N 1
ATOM 2034 C CA . ASP A 1 268 ? -11.318 -11.226 10.106 1.00 91.25 268 ASP A CA 1
ATOM 2035 C C . ASP A 1 268 ? -11.506 -9.888 10.844 1.00 91.25 268 ASP A C 1
ATOM 2037 O O . ASP A 1 268 ? -12.624 -9.405 11.032 1.00 91.25 268 ASP A O 1
ATOM 2041 N N . PHE A 1 269 ? -10.409 -9.294 11.320 1.00 88.19 269 PHE A N 1
ATOM 2042 C CA . PHE A 1 269 ? -10.469 -8.043 12.078 1.00 88.19 269 PHE A CA 1
ATOM 2043 C C . PHE A 1 269 ? -11.103 -6.894 11.288 1.00 88.19 269 PHE A C 1
ATOM 2045 O O . PHE A 1 269 ? -11.883 -6.133 11.865 1.00 88.19 269 PHE A O 1
ATOM 2052 N N . ASP A 1 270 ? -10.830 -6.805 9.987 1.00 87.44 270 ASP A N 1
ATOM 2053 C CA . ASP A 1 270 ? -11.406 -5.777 9.122 1.00 87.44 270 ASP A CA 1
ATOM 2054 C C . ASP A 1 270 ? -12.921 -5.983 8.964 1.00 87.44 270 ASP A C 1
ATOM 2056 O O . ASP A 1 270 ? -13.687 -5.020 9.074 1.00 87.44 270 ASP A O 1
ATOM 2060 N N . ASP A 1 271 ? -13.383 -7.233 8.826 1.00 90.56 271 ASP A N 1
ATOM 2061 C CA . ASP A 1 271 ? -14.813 -7.549 8.816 1.00 90.56 271 ASP A CA 1
ATOM 2062 C C . ASP A 1 271 ? -15.499 -7.128 10.118 1.00 90.56 271 ASP A C 1
ATOM 2064 O O . ASP A 1 271 ? -16.596 -6.568 10.078 1.00 90.56 271 ASP A O 1
ATOM 2068 N N . LEU A 1 272 ? -14.880 -7.390 11.276 1.00 93.50 272 LEU A N 1
ATOM 2069 C CA . LEU A 1 272 ? -15.464 -7.036 12.572 1.00 93.50 272 LEU A CA 1
ATOM 2070 C C . LEU A 1 272 ? -15.710 -5.527 12.659 1.00 93.50 272 LEU A C 1
ATOM 2072 O O . LEU A 1 272 ? -16.797 -5.102 13.054 1.00 93.50 272 LEU A O 1
ATOM 2076 N N . ILE A 1 273 ? -14.725 -4.723 12.250 1.00 92.31 273 ILE A N 1
ATOM 2077 C CA . ILE A 1 273 ? -14.850 -3.263 12.208 1.00 92.31 273 ILE A CA 1
ATOM 2078 C C . ILE A 1 273 ? -15.924 -2.842 11.199 1.00 92.31 273 ILE A C 1
ATOM 2080 O O . ILE A 1 273 ? -16.789 -2.029 11.527 1.00 92.31 273 ILE A O 1
ATOM 2084 N N . ALA A 1 274 ? -15.915 -3.408 9.990 1.00 91.00 274 ALA A N 1
ATOM 2085 C CA . ALA A 1 274 ? -16.851 -3.042 8.930 1.00 91.00 274 ALA A CA 1
ATOM 2086 C C . ALA A 1 274 ? -18.309 -3.397 9.274 1.00 91.00 274 ALA A C 1
ATOM 2088 O O . ALA A 1 274 ? -19.219 -2.593 9.053 1.00 91.00 274 ALA A O 1
ATOM 2089 N N . HIS A 1 275 ? -18.560 -4.585 9.829 1.00 92.94 275 HIS A N 1
ATOM 2090 C CA . HIS A 1 275 ? -19.892 -5.004 10.268 1.00 92.94 275 HIS A CA 1
ATOM 2091 C C . HIS A 1 275 ? -20.374 -4.192 11.474 1.00 92.94 275 HIS A C 1
ATOM 2093 O O . HIS A 1 275 ? -21.522 -3.750 11.473 1.00 92.94 275 HIS A O 1
ATOM 2099 N N . ALA A 1 276 ? -19.513 -3.934 12.465 1.00 93.69 276 ALA A N 1
ATOM 2100 C CA . ALA A 1 276 ? -19.869 -3.093 13.609 1.00 93.69 276 ALA A CA 1
ATOM 2101 C C . ALA A 1 276 ? -20.180 -1.653 13.175 1.00 93.69 276 ALA A C 1
ATOM 2103 O O . ALA A 1 276 ? -21.191 -1.086 13.585 1.00 93.69 276 ALA A O 1
ATOM 2104 N N . GLY A 1 277 ? -19.360 -1.082 12.289 1.00 91.81 277 GLY A N 1
ATOM 2105 C CA . GLY A 1 277 ? -19.588 0.243 11.720 1.00 91.81 277 GLY A CA 1
ATOM 2106 C C . GLY A 1 277 ? -20.917 0.337 10.969 1.00 91.81 277 GLY A C 1
ATOM 2107 O O . GLY A 1 277 ? -21.655 1.303 11.162 1.00 91.81 277 GLY A O 1
ATOM 2108 N N . ARG A 1 278 ? -21.266 -0.680 10.166 1.00 91.56 278 ARG A N 1
ATOM 2109 C CA . ARG A 1 278 ? -22.572 -0.755 9.485 1.00 91.56 278 ARG A CA 1
ATOM 2110 C C . ARG A 1 278 ? -23.735 -0.867 10.465 1.00 91.56 278 ARG A C 1
ATOM 2112 O O . ARG A 1 278 ? -24.678 -0.095 10.340 1.00 91.56 278 ARG A O 1
ATOM 2119 N N . LEU A 1 279 ? -23.642 -1.758 11.454 1.00 92.12 279 LEU A N 1
ATOM 2120 C CA . LEU A 1 279 ? -24.667 -1.931 12.488 1.00 92.12 279 LEU A CA 1
ATOM 2121 C C . LEU A 1 279 ? -24.965 -0.614 13.219 1.00 92.12 279 LEU A C 1
ATOM 2123 O O . LEU A 1 279 ? -26.121 -0.266 13.437 1.00 92.12 279 LEU A O 1
ATOM 2127 N N . LEU A 1 280 ? -23.917 0.133 13.575 1.00 89.62 280 LEU A N 1
ATOM 2128 C CA . LEU A 1 280 ? -24.038 1.415 14.274 1.00 89.62 280 LEU A CA 1
ATOM 2129 C C . LEU A 1 280 ? -24.451 2.578 13.358 1.00 89.62 280 LEU A C 1
ATOM 2131 O O . LEU A 1 280 ? -24.831 3.636 13.854 1.00 89.62 280 LEU A O 1
ATOM 2135 N N . SER A 1 281 ? -24.369 2.405 12.038 1.00 88.50 281 SER A N 1
ATOM 2136 C CA . SER A 1 281 ? -24.754 3.428 11.058 1.00 88.50 281 SER A CA 1
ATOM 2137 C C . SER A 1 281 ? -26.164 3.232 10.502 1.00 88.50 281 SER A C 1
ATOM 2139 O O . SER A 1 281 ? -26.686 4.156 9.884 1.00 88.50 281 SER A O 1
ATOM 2141 N N . ASP A 1 282 ? -26.778 2.062 10.692 1.00 87.94 282 ASP A N 1
ATOM 2142 C CA . ASP A 1 282 ? -28.131 1.773 10.219 1.00 87.94 282 ASP A CA 1
ATOM 2143 C C . ASP A 1 282 ? -29.180 2.473 11.106 1.00 87.94 282 ASP A C 1
ATOM 2145 O O . ASP A 1 282 ? -29.388 2.059 12.251 1.00 87.94 282 ASP A O 1
ATOM 2149 N N . PRO A 1 283 ? -29.898 3.500 10.601 1.00 83.12 283 PRO A N 1
ATOM 2150 C CA . PRO A 1 283 ? -30.851 4.260 11.408 1.00 83.12 283 PRO A CA 1
ATOM 2151 C C . PRO A 1 283 ? -32.006 3.417 11.964 1.00 83.12 283 PRO A C 1
ATOM 2153 O O . PRO A 1 283 ? -32.635 3.824 12.938 1.00 83.12 283 PRO A O 1
ATOM 2156 N N . SER A 1 284 ? -32.302 2.265 11.351 1.00 83.56 284 SER A N 1
ATOM 2157 C CA . SER A 1 284 ? -33.412 1.398 11.751 1.00 83.56 284 SER A CA 1
ATOM 2158 C C . SER A 1 284 ? -33.124 0.600 13.023 1.00 83.56 284 SER A C 1
ATOM 2160 O O . SER A 1 284 ? -34.052 0.289 13.771 1.00 83.56 284 SER A O 1
ATOM 2162 N N . VAL A 1 285 ? -31.849 0.306 13.297 1.00 85.50 285 VAL A N 1
ATOM 2163 C CA . VAL A 1 285 ? -31.426 -0.536 14.428 1.00 85.50 285 VAL A CA 1
ATOM 2164 C C . VAL A 1 285 ? -30.457 0.161 15.376 1.00 85.50 285 VAL A C 1
ATOM 2166 O O . VAL A 1 285 ? -30.446 -0.170 16.560 1.00 85.50 285 VAL A O 1
ATOM 2169 N N . ALA A 1 286 ? -29.689 1.155 14.917 1.00 82.88 286 ALA A N 1
ATOM 2170 C CA . ALA A 1 286 ? -28.599 1.759 15.683 1.00 82.88 286 ALA A CA 1
ATOM 2171 C C . ALA A 1 286 ? -29.048 2.307 17.044 1.00 82.88 286 ALA A C 1
ATOM 2173 O O . ALA A 1 286 ? -28.436 1.979 18.057 1.00 82.88 286 ALA A O 1
ATOM 2174 N N . GLN A 1 287 ? -30.146 3.070 17.108 1.00 77.88 287 GLN A N 1
ATOM 2175 C CA . GLN A 1 287 ? -30.646 3.615 18.381 1.00 77.88 287 GLN A CA 1
ATOM 2176 C C . GLN A 1 287 ? -31.010 2.513 19.383 1.00 77.88 287 GLN A C 1
ATOM 2178 O O . GLN A 1 287 ? -30.716 2.621 20.572 1.00 77.88 287 GLN A O 1
ATOM 2183 N N . TRP A 1 288 ? -31.626 1.430 18.909 1.00 81.56 288 TRP A N 1
ATOM 2184 C CA . TRP A 1 288 ? -31.984 0.302 19.761 1.00 81.56 288 TRP A CA 1
ATOM 2185 C C . TRP A 1 288 ? -30.749 -0.494 20.204 1.00 81.56 288 TRP A C 1
ATOM 2187 O O . TRP A 1 288 ? -30.652 -0.860 21.376 1.00 81.56 288 TRP A O 1
ATOM 2197 N N . VAL A 1 289 ? -29.788 -0.718 19.303 1.00 83.69 289 VAL A N 1
ATOM 2198 C CA . VAL A 1 289 ? -28.503 -1.374 19.598 1.00 83.69 289 VAL A CA 1
ATOM 2199 C C . VAL A 1 289 ? -27.733 -0.590 20.663 1.00 83.69 289 VAL A C 1
ATOM 2201 O O . VAL A 1 289 ? -27.325 -1.172 21.670 1.00 83.69 289 VAL A O 1
ATOM 2204 N N . LEU A 1 290 ? -27.593 0.727 20.481 1.00 77.44 290 LEU A N 1
ATOM 2205 C CA . LEU A 1 290 ? -26.935 1.640 21.423 1.00 77.44 290 LEU A CA 1
ATOM 2206 C C . LEU A 1 290 ? -27.645 1.667 22.782 1.00 77.44 290 LEU A C 1
ATOM 2208 O O . LEU A 1 290 ? -26.998 1.547 23.819 1.00 77.44 290 LEU A O 1
ATOM 2212 N N . PHE A 1 291 ? -28.981 1.704 22.791 1.00 74.88 291 PHE A N 1
ATOM 2213 C CA . PHE A 1 291 ? -29.768 1.615 24.023 1.00 74.88 291 PHE A CA 1
ATOM 2214 C C . PHE A 1 291 ? -29.568 0.276 24.757 1.00 74.88 291 PHE A C 1
ATOM 2216 O O . PHE A 1 291 ? -29.498 0.221 25.987 1.00 74.88 291 PHE A O 1
ATOM 2223 N N . ARG A 1 292 ? -29.478 -0.832 24.010 1.00 77.44 292 ARG A N 1
ATOM 2224 C CA . ARG A 1 292 ? -29.327 -2.191 24.555 1.00 77.44 292 ARG A CA 1
ATOM 2225 C C . ARG A 1 292 ? -27.900 -2.527 24.973 1.00 77.44 292 ARG A C 1
ATOM 2227 O O . ARG A 1 292 ? -27.744 -3.481 25.735 1.00 77.44 292 ARG A O 1
ATOM 2234 N N . LEU A 1 293 ? -26.888 -1.794 24.512 1.00 74.00 293 LEU A N 1
ATOM 2235 C CA . LEU A 1 293 ? -25.506 -1.842 25.000 1.00 74.00 293 LEU A CA 1
ATOM 2236 C C . LEU A 1 293 ? -25.458 -1.375 26.474 1.00 74.00 293 LEU A C 1
ATOM 2238 O O . LEU A 1 293 ? -25.259 -0.208 26.773 1.00 74.00 293 LEU A O 1
ATOM 2242 N N . ASP A 1 294 ? -25.705 -2.304 27.405 1.00 54.31 294 ASP A N 1
ATOM 2243 C CA . ASP A 1 294 ? -25.505 -2.207 28.871 1.00 54.31 294 ASP A CA 1
ATOM 2244 C C . ASP A 1 294 ? -26.041 -0.953 29.600 1.00 54.31 294 ASP A C 1
ATOM 2246 O O . ASP A 1 294 ? -25.584 -0.617 30.690 1.00 54.31 294 ASP A O 1
ATOM 2250 N N . GLY A 1 295 ? -27.083 -0.307 29.070 1.00 57.78 295 GLY A N 1
ATOM 2251 C CA . GLY A 1 295 ? -27.678 0.893 29.671 1.00 57.78 295 GLY A CA 1
ATOM 2252 C C . GLY A 1 295 ? -27.090 2.210 29.155 1.00 57.78 295 GLY A C 1
ATOM 2253 O O . GLY A 1 295 ? -27.413 3.260 29.701 1.00 57.78 295 GLY A O 1
ATOM 2254 N N . GLY A 1 296 ? -26.294 2.170 28.090 1.00 66.75 296 GLY A N 1
ATOM 2255 C CA . GLY A 1 296 ? -25.636 3.331 27.506 1.00 66.75 296 GLY A CA 1
ATOM 2256 C C . GLY A 1 296 ? -24.182 3.402 27.951 1.00 66.75 296 GLY A C 1
ATOM 2257 O O . GLY A 1 296 ? -23.868 3.309 29.133 1.00 66.75 296 GLY A O 1
ATOM 2258 N N . ILE A 1 297 ? -23.279 3.536 26.985 1.00 78.69 297 ILE A N 1
ATOM 2259 C CA . ILE A 1 297 ? -21.891 3.889 27.263 1.00 78.69 297 ILE A CA 1
ATOM 2260 C C . ILE A 1 297 ? -21.908 5.343 27.732 1.00 78.69 297 ILE A C 1
ATOM 2262 O O . ILE A 1 297 ? -22.288 6.225 26.968 1.00 78.69 297 ILE A O 1
ATOM 2266 N N . ASP A 1 298 ? -21.515 5.593 28.977 1.00 81.31 298 ASP A N 1
ATOM 2267 C CA . ASP A 1 298 ? -21.457 6.960 29.505 1.00 81.31 298 ASP A CA 1
ATOM 2268 C C . ASP A 1 298 ? -20.113 7.628 29.186 1.00 81.31 298 ASP A C 1
ATOM 2270 O O . ASP A 1 298 ? -20.040 8.833 28.955 1.00 81.31 298 ASP A O 1
ATOM 2274 N N . HIS A 1 299 ? -19.036 6.842 29.129 1.00 86.69 299 HIS A N 1
ATOM 2275 C CA . HIS A 1 299 ? -17.682 7.349 28.936 1.00 86.69 299 HIS A CA 1
ATOM 2276 C C . HIS A 1 299 ? -16.932 6.535 27.882 1.00 86.69 299 HIS A C 1
ATOM 2278 O O . HIS A 1 299 ? -16.861 5.309 27.972 1.00 86.69 299 HIS A O 1
ATOM 2284 N N . ILE A 1 300 ? -16.343 7.224 26.903 1.00 90.25 300 ILE A N 1
ATOM 2285 C CA . ILE A 1 300 ? -15.459 6.633 25.891 1.00 90.25 300 ILE A CA 1
ATOM 2286 C C . ILE A 1 300 ? -14.042 7.132 26.156 1.00 90.25 300 ILE A C 1
ATOM 2288 O O . ILE A 1 300 ? -13.784 8.333 26.091 1.00 90.25 300 ILE A O 1
ATOM 2292 N N . LEU A 1 301 ? -13.130 6.208 26.457 1.00 92.88 301 LEU A N 1
ATOM 2293 C CA . LEU A 1 301 ? -11.709 6.489 26.638 1.00 92.88 301 LEU A CA 1
ATOM 2294 C C . LEU A 1 301 ? -10.943 5.833 25.488 1.00 92.88 301 LEU A C 1
ATOM 2296 O O . LEU A 1 301 ? -11.008 4.616 25.323 1.00 92.88 301 LEU A O 1
ATOM 2300 N N . VAL A 1 302 ? -10.240 6.642 24.699 1.00 93.50 302 VAL A N 1
ATOM 2301 C CA . VAL A 1 302 ? -9.414 6.193 23.574 1.00 93.50 302 VAL A CA 1
ATOM 2302 C C . VAL A 1 302 ? -7.960 6.493 23.907 1.00 93.50 302 VAL A C 1
ATOM 2304 O O . VAL A 1 302 ? -7.598 7.657 24.071 1.00 93.50 302 VAL A O 1
ATOM 2307 N N . ASP A 1 303 ? -7.151 5.447 24.023 1.00 92.69 303 ASP A N 1
ATOM 2308 C CA . ASP A 1 303 ? -5.699 5.537 24.189 1.00 92.69 303 ASP A CA 1
ATOM 2309 C C . ASP A 1 303 ? -5.002 5.226 22.856 1.00 92.69 303 ASP A C 1
ATOM 2311 O O . ASP A 1 303 ? -5.601 4.585 21.990 1.00 92.69 303 ASP A O 1
ATOM 2315 N N . GLU A 1 304 ? -3.764 5.691 22.687 1.00 92.44 304 GLU A N 1
ATOM 2316 C CA . GLU A 1 304 ? -2.974 5.556 21.449 1.00 92.44 304 GLU A CA 1
ATOM 2317 C C . GLU A 1 304 ? -3.754 5.965 20.181 1.00 92.44 304 GLU A C 1
ATOM 2319 O O . GLU A 1 304 ? -3.706 5.327 19.125 1.00 92.44 304 GLU A O 1
ATOM 2324 N N . ALA A 1 305 ? -4.512 7.061 20.279 1.00 91.12 305 ALA A N 1
ATOM 2325 C CA . ALA A 1 305 ? -5.446 7.501 19.246 1.00 91.12 305 ALA A CA 1
ATOM 2326 C C . ALA A 1 305 ? -4.781 7.789 17.884 1.00 91.12 305 ALA A C 1
ATOM 2328 O O . ALA A 1 305 ? -5.446 7.737 16.845 1.00 91.12 305 ALA A O 1
ATOM 2329 N N . GLN A 1 306 ? -3.472 8.060 17.860 1.00 88.00 306 GLN A N 1
ATOM 2330 C CA . GLN A 1 306 ? -2.709 8.233 16.623 1.00 88.00 306 GLN A CA 1
ATOM 2331 C C . GLN A 1 306 ? -2.620 6.954 15.773 1.00 88.00 306 GLN A C 1
ATOM 2333 O O . GLN A 1 306 ? -2.464 7.056 14.558 1.00 88.00 306 GLN A O 1
ATOM 2338 N N . ASP A 1 307 ? -2.746 5.771 16.386 1.00 90.19 307 ASP A N 1
ATOM 2339 C CA . ASP A 1 307 ? -2.616 4.469 15.718 1.00 90.19 307 ASP A CA 1
ATOM 2340 C C . ASP A 1 307 ? -3.976 3.864 15.317 1.00 90.19 307 ASP A C 1
ATOM 2342 O O . ASP A 1 307 ? -4.069 2.723 14.865 1.00 90.19 307 ASP A O 1
ATOM 2346 N N . THR A 1 308 ? -5.056 4.638 15.448 1.00 90.50 308 THR A N 1
ATOM 2347 C CA . THR A 1 308 ? -6.420 4.203 15.123 1.00 90.50 308 THR A CA 1
ATOM 2348 C C . THR A 1 308 ? -6.706 4.326 13.621 1.00 90.50 308 THR A C 1
ATOM 2350 O O . THR A 1 308 ? -6.465 5.371 13.005 1.00 90.50 308 THR A O 1
ATOM 2353 N N . SER A 1 309 ? -7.262 3.270 13.017 1.00 89.50 309 SER A N 1
ATOM 2354 C CA . SER A 1 309 ? -7.590 3.241 11.583 1.00 89.50 309 SER A CA 1
ATOM 2355 C C . SER A 1 309 ? -8.884 4.010 11.253 1.00 89.50 309 SER A C 1
ATOM 2357 O O . SER A 1 309 ? -9.729 4.222 12.130 1.00 89.50 309 SER A O 1
ATOM 2359 N N . PRO A 1 310 ? -9.117 4.414 9.987 1.00 88.81 310 PRO A N 1
ATOM 2360 C CA . PRO A 1 310 ? -10.347 5.107 9.598 1.00 88.81 310 PRO A CA 1
ATOM 2361 C C . PRO A 1 310 ? -11.643 4.361 9.948 1.00 88.81 310 PRO A C 1
ATOM 2363 O O . PRO A 1 310 ? -12.606 4.992 10.386 1.00 88.81 310 PRO A O 1
ATOM 2366 N N . GLY A 1 311 ? -11.667 3.031 9.800 1.00 88.81 311 GLY A N 1
ATOM 2367 C CA . GLY A 1 311 ? -12.830 2.210 10.153 1.00 88.81 311 GLY A CA 1
ATOM 2368 C C . GLY A 1 311 ? -13.097 2.187 11.660 1.00 88.81 311 GLY A C 1
ATOM 2369 O O . GLY A 1 311 ? -14.239 2.321 12.094 1.00 88.81 311 GLY A O 1
ATOM 2370 N N . GLN A 1 312 ? -12.042 2.101 12.470 1.00 91.94 312 GLN A N 1
ATOM 2371 C CA . GLN A 1 312 ? -12.150 2.171 13.928 1.00 91.94 312 GLN A CA 1
ATOM 2372 C C . GLN A 1 312 ? -12.641 3.551 14.391 1.00 91.94 312 GLN A C 1
ATOM 2374 O O . GLN A 1 312 ? -13.531 3.639 15.237 1.00 91.94 312 GLN A O 1
ATOM 2379 N N . TRP A 1 313 ? -12.137 4.628 13.779 1.00 92.31 313 TRP A N 1
ATOM 2380 C CA . TRP A 1 313 ? -12.633 5.983 14.023 1.00 92.31 313 TRP A CA 1
ATOM 2381 C C . TRP A 1 313 ? -14.111 6.140 13.684 1.00 92.31 313 TRP A C 1
ATOM 2383 O O . TRP A 1 313 ? -14.824 6.811 14.423 1.00 92.31 313 TRP A O 1
ATOM 2393 N N . ALA A 1 314 ? -14.584 5.514 12.603 1.00 90.19 314 ALA A N 1
ATOM 2394 C CA . ALA A 1 314 ? -16.000 5.532 12.252 1.00 90.19 314 ALA A CA 1
ATOM 2395 C C . ALA A 1 314 ? -16.863 4.851 13.329 1.00 90.19 314 ALA A C 1
ATOM 2397 O O . ALA A 1 314 ? -17.920 5.368 13.676 1.00 90.19 314 ALA A O 1
ATOM 2398 N N . VAL A 1 315 ? -16.401 3.737 13.908 1.00 91.75 315 VAL A N 1
ATOM 2399 C CA . VAL A 1 315 ? -17.082 3.090 15.043 1.00 91.75 315 VAL A CA 1
ATOM 2400 C C . VAL A 1 315 ? -17.127 4.024 16.258 1.00 91.75 315 VAL A C 1
ATOM 2402 O O . VAL A 1 315 ? -18.202 4.241 16.812 1.00 91.75 315 VAL A O 1
ATOM 2405 N N . ILE A 1 316 ? -15.992 4.622 16.645 1.00 91.88 316 ILE A N 1
ATOM 2406 C CA . ILE A 1 316 ? -15.913 5.557 17.784 1.00 91.88 316 ILE A CA 1
ATOM 2407 C C . ILE A 1 316 ? -16.838 6.762 17.576 1.00 91.88 316 ILE A C 1
ATOM 2409 O O . ILE A 1 316 ? -17.563 7.151 18.489 1.00 91.88 316 ILE A O 1
ATOM 2413 N N . GLU A 1 317 ? -16.842 7.333 16.371 1.00 90.00 317 GLU A N 1
ATOM 2414 C CA . GLU A 1 317 ? -17.696 8.461 16.006 1.00 90.00 317 GLU A CA 1
ATOM 2415 C C . GLU A 1 317 ? -19.178 8.133 16.213 1.00 90.00 317 GLU A C 1
ATOM 2417 O O . GLU A 1 317 ? -19.888 8.907 16.852 1.00 90.00 317 GLU A O 1
ATOM 2422 N N . ARG A 1 318 ? -19.634 6.962 15.752 1.00 87.25 318 ARG A N 1
ATOM 2423 C CA . ARG A 1 318 ? -21.040 6.548 15.889 1.00 87.25 318 ARG A CA 1
ATOM 2424 C C . ARG A 1 318 ? -21.455 6.309 17.331 1.00 87.25 318 ARG A C 1
ATOM 2426 O O . ARG A 1 318 ? -22.582 6.625 17.693 1.00 87.25 318 ARG A O 1
ATOM 2433 N N . LEU A 1 319 ? -20.553 5.787 18.159 1.00 86.75 319 LEU A N 1
ATOM 2434 C CA . LEU A 1 319 ? -20.806 5.643 19.594 1.00 86.75 319 LEU A CA 1
ATOM 2435 C C . LEU A 1 319 ? -20.924 7.012 20.279 1.00 86.75 319 LEU A C 1
ATOM 2437 O O . LEU A 1 319 ? -21.757 7.189 21.163 1.00 86.75 319 LEU A O 1
ATOM 2441 N N . ALA A 1 320 ? -20.111 7.983 19.859 1.00 86.88 320 ALA A N 1
ATOM 2442 C CA . ALA A 1 320 ? -20.088 9.325 20.431 1.00 86.88 320 ALA A CA 1
ATOM 2443 C C . ALA A 1 320 ? -21.210 10.248 19.913 1.00 86.88 320 ALA A C 1
ATOM 2445 O O . ALA A 1 320 ? -21.525 11.233 20.578 1.00 86.88 320 ALA A O 1
ATOM 2446 N N . ASP A 1 321 ? -21.839 9.950 18.768 1.00 80.62 321 ASP A N 1
ATOM 2447 C CA . ASP A 1 321 ? -22.937 10.751 18.194 1.00 80.62 321 ASP A CA 1
ATOM 2448 C C . ASP A 1 321 ? -24.102 10.957 19.180 1.00 80.62 321 ASP A C 1
ATOM 2450 O O . ASP A 1 321 ? -24.698 12.035 19.239 1.00 80.62 321 ASP A O 1
ATOM 2454 N N . GLU A 1 322 ? -24.395 9.954 20.012 1.00 72.69 322 GLU A N 1
ATOM 2455 C CA . GLU A 1 322 ? -25.461 10.023 21.018 1.00 72.69 322 GLU A CA 1
ATOM 2456 C C . GLU A 1 322 ? -25.110 10.944 22.205 1.00 72.69 322 GLU A C 1
ATOM 2458 O O . GLU A 1 322 ? -25.968 11.260 23.027 1.00 72.69 322 GLU A O 1
ATOM 2463 N N . PHE A 1 323 ? -23.852 11.376 22.347 1.00 78.75 323 PHE A N 1
ATOM 2464 C CA . PHE A 1 323 ? -23.405 12.158 23.510 1.00 78.75 323 PHE A CA 1
ATOM 2465 C C . PHE A 1 323 ? -23.694 13.649 23.343 1.00 78.75 323 PHE A C 1
ATOM 2467 O O . PHE A 1 323 ? -23.716 14.385 24.331 1.00 78.75 323 PHE A O 1
ATOM 2474 N N . THR A 1 324 ? -23.919 14.089 22.103 1.00 70.75 324 THR A N 1
ATOM 2475 C CA . THR A 1 324 ? -24.253 15.478 21.760 1.00 70.75 324 THR A CA 1
ATOM 2476 C C . THR A 1 324 ? -25.701 15.638 21.286 1.00 70.75 324 THR A C 1
ATOM 2478 O O . THR A 1 324 ? -26.140 16.755 21.024 1.00 70.75 324 THR A O 1
ATOM 2481 N N . ALA A 1 325 ? -26.457 14.543 21.163 1.00 65.06 325 ALA A N 1
ATOM 2482 C CA . ALA A 1 325 ? -27.845 14.540 20.711 1.00 65.06 325 ALA A CA 1
ATOM 2483 C C . ALA A 1 325 ? -28.839 14.762 21.875 1.00 65.06 325 ALA A C 1
ATOM 2485 O O . ALA A 1 325 ? -29.494 13.825 22.313 1.00 65.06 325 ALA A O 1
ATOM 2486 N N . GLY A 1 326 ? -28.977 16.007 22.350 1.00 57.44 326 GLY A N 1
ATOM 2487 C CA . GLY A 1 326 ? -30.047 16.432 23.277 1.00 57.44 326 GLY A CA 1
ATOM 2488 C C . GLY A 1 326 ? -30.096 15.722 24.644 1.00 57.44 326 GLY A C 1
ATOM 2489 O O . GLY A 1 326 ? -29.182 14.985 25.007 1.00 57.44 326 GLY A O 1
ATOM 2490 N N . GLU A 1 327 ? -31.155 15.976 25.428 1.00 51.62 327 GLU A N 1
ATOM 2491 C CA . GLU A 1 327 ? -31.424 15.258 26.687 1.00 51.62 327 GLU A CA 1
ATOM 2492 C C . GLU A 1 327 ? -31.640 13.769 26.380 1.00 51.62 327 GLU A C 1
ATOM 2494 O O . GLU A 1 327 ? -32.708 13.347 25.932 1.00 51.62 327 GLU A O 1
ATOM 2499 N N . GLY A 1 328 ? -30.591 12.967 26.571 1.00 55.56 328 GLY A N 1
ATOM 2500 C CA . GLY A 1 328 ? -30.683 11.516 26.482 1.00 55.56 328 GLY A CA 1
ATOM 2501 C C . GLY A 1 328 ? -31.684 10.962 27.501 1.00 55.56 328 GLY A C 1
ATOM 2502 O O . GLY A 1 328 ? -32.043 11.612 28.478 1.00 55.56 328 GLY A O 1
ATOM 2503 N N . ALA A 1 329 ? -32.100 9.706 27.327 1.00 53.06 329 ALA A N 1
ATOM 2504 C CA . ALA A 1 329 ? -33.035 9.030 28.238 1.00 53.06 329 ALA A CA 1
ATOM 2505 C C . ALA A 1 329 ? -32.531 8.898 29.698 1.00 53.06 329 ALA A C 1
ATOM 2507 O O . ALA A 1 329 ? -33.254 8.395 30.560 1.00 53.06 329 ALA A O 1
ATOM 2508 N N . ARG A 1 330 ? -31.285 9.306 29.972 1.00 59.59 330 ARG A N 1
ATOM 2509 C CA . ARG A 1 330 ? -30.632 9.308 31.280 1.00 59.59 330 ARG A CA 1
ATOM 2510 C C . ARG A 1 330 ? -30.045 10.689 31.561 1.00 59.59 330 ARG A C 1
ATOM 2512 O O . ARG A 1 330 ? -29.323 11.225 30.726 1.00 59.59 330 ARG A O 1
ATOM 2519 N N . ASP A 1 331 ? -30.294 11.197 32.765 1.00 65.06 331 ASP A N 1
ATOM 2520 C CA . ASP A 1 331 ? -29.711 12.434 33.302 1.00 65.06 331 ASP A CA 1
ATOM 2521 C C . ASP A 1 331 ? -28.251 12.201 33.745 1.00 65.06 331 ASP A C 1
ATOM 2523 O O . ASP A 1 331 ? -27.910 12.243 34.926 1.00 65.06 331 ASP A O 1
ATOM 2527 N N . VAL A 1 332 ? -27.395 11.800 32.798 1.00 72.81 332 VAL A N 1
ATOM 2528 C CA . VAL A 1 332 ? -25.978 11.489 33.035 1.00 72.81 332 VAL A CA 1
ATOM 2529 C C . VAL A 1 332 ? -25.121 12.194 31.989 1.00 72.81 332 VAL A C 1
ATOM 2531 O O . VAL A 1 332 ? -25.333 12.059 30.783 1.00 72.81 332 VAL A O 1
ATOM 2534 N N . THR A 1 333 ? -24.112 12.933 32.449 1.00 77.19 333 THR A N 1
ATOM 2535 C CA . THR A 1 333 ? -23.153 13.618 31.575 1.00 77.19 333 THR A CA 1
ATOM 2536 C C . THR A 1 333 ? -22.232 12.613 30.889 1.00 77.19 333 THR A C 1
ATOM 2538 O O . THR A 1 333 ? -21.297 12.099 31.502 1.00 77.19 333 THR A O 1
ATOM 2541 N N . ARG A 1 334 ? -22.446 12.383 29.591 1.00 83.31 334 ARG A N 1
ATOM 2542 C CA . ARG A 1 334 ? -21.615 11.470 28.791 1.00 83.31 334 ARG A CA 1
ATOM 2543 C C . ARG A 1 334 ? -20.349 12.135 28.271 1.00 83.31 334 ARG A C 1
ATOM 2545 O O . ARG A 1 334 ? -20.449 13.234 27.729 1.00 83.31 334 ARG A O 1
ATOM 2552 N N . THR A 1 335 ? -19.175 11.518 28.383 1.00 87.94 335 THR A N 1
ATOM 2553 C CA . THR A 1 335 ? -17.889 12.157 28.028 1.00 87.94 335 THR A CA 1
ATOM 2554 C C . THR A 1 335 ? -17.027 11.313 27.094 1.00 87.94 335 THR A C 1
ATOM 2556 O O . THR A 1 335 ? -17.081 10.086 27.098 1.00 87.94 335 THR A O 1
ATOM 2559 N N . ILE A 1 336 ? -16.197 11.990 26.299 1.00 90.94 336 ILE A N 1
ATOM 2560 C CA . ILE A 1 336 ? -15.140 11.374 25.498 1.00 90.94 336 ILE A CA 1
ATOM 2561 C C . ILE A 1 336 ? -13.784 11.901 25.969 1.00 90.94 336 ILE A C 1
ATOM 2563 O O . ILE A 1 336 ? -13.630 13.098 26.218 1.00 90.94 336 ILE A O 1
ATOM 2567 N N . PHE A 1 337 ? -12.813 11.007 26.111 1.00 92.56 337 PHE A N 1
ATOM 2568 C CA . PHE A 1 337 ? -11.441 11.320 26.484 1.00 92.56 337 PHE A CA 1
ATOM 2569 C C . PHE A 1 337 ? -10.496 10.606 25.522 1.00 92.56 337 PHE A C 1
ATOM 2571 O O . PHE A 1 337 ? -10.575 9.390 25.362 1.00 92.56 337 PHE A O 1
ATOM 2578 N N . VAL A 1 338 ? -9.634 11.368 24.854 1.00 92.31 338 VAL A N 1
ATOM 2579 C CA . VAL A 1 338 ? -8.752 10.866 23.796 1.00 92.31 338 VAL A CA 1
ATOM 2580 C C . VAL A 1 338 ? -7.319 11.240 24.145 1.00 92.31 338 VAL A C 1
ATOM 2582 O O . VAL A 1 338 ? -7.023 12.416 24.353 1.00 92.31 338 VAL A O 1
ATOM 2585 N N . VAL A 1 339 ? -6.440 10.244 24.194 1.00 92.44 339 VAL A N 1
ATOM 2586 C CA . VAL A 1 339 ? -5.001 10.397 24.417 1.00 92.44 339 VAL A CA 1
ATOM 2587 C C . VAL A 1 339 ? -4.265 9.865 23.199 1.00 92.44 339 VAL A C 1
ATOM 2589 O O . VAL A 1 339 ? -4.613 8.820 22.654 1.00 92.44 339 VAL A O 1
ATOM 2592 N N . GLY A 1 340 ? -3.252 10.599 22.758 1.00 89.69 340 GLY A N 1
ATOM 2593 C CA . GLY A 1 340 ? -2.369 10.157 21.692 1.00 89.69 340 GLY A CA 1
ATOM 2594 C C . GLY A 1 340 ? -1.207 11.114 21.481 1.00 89.69 340 GLY A C 1
ATOM 2595 O O . GLY A 1 340 ? -1.266 12.282 21.872 1.00 89.69 340 GLY A O 1
ATOM 2596 N N . ASP A 1 341 ? -0.151 10.616 20.848 1.00 87.50 341 ASP A N 1
ATOM 2597 C CA . ASP A 1 341 ? 1.025 11.395 20.474 1.00 87.50 341 ASP A CA 1
ATOM 2598 C C . ASP A 1 341 ? 1.316 11.217 18.986 1.00 87.50 341 ASP A C 1
ATOM 2600 O O . ASP A 1 341 ? 1.725 10.153 18.523 1.00 87.50 341 ASP A O 1
ATOM 2604 N N . ARG A 1 342 ? 1.173 12.306 18.225 1.00 85.25 342 ARG A N 1
ATOM 2605 C CA . ARG A 1 342 ? 1.461 12.330 16.785 1.00 85.25 342 ARG A CA 1
ATOM 2606 C C . ARG A 1 342 ? 2.873 11.840 16.467 1.00 85.25 342 ARG A C 1
ATOM 2608 O O . ARG A 1 342 ? 3.078 11.212 15.430 1.00 85.25 342 ARG A O 1
ATOM 2615 N N . LYS A 1 343 ? 3.836 12.112 17.354 1.00 83.88 343 LYS A N 1
ATOM 2616 C CA . LYS A 1 343 ? 5.250 11.745 17.190 1.00 83.88 343 LYS A CA 1
ATOM 2617 C C . LYS A 1 343 ? 5.480 10.235 17.291 1.00 83.88 343 LYS A C 1
ATOM 2619 O O . LYS A 1 343 ? 6.537 9.765 16.882 1.00 83.88 343 LYS A O 1
ATOM 2624 N N . GLN A 1 344 ? 4.511 9.488 17.822 1.00 86.50 344 GLN A N 1
ATOM 2625 C CA . GLN A 1 344 ? 4.594 8.044 18.054 1.00 86.50 344 GLN A CA 1
ATOM 2626 C C . GLN A 1 344 ? 3.800 7.217 17.033 1.00 86.50 344 GLN A C 1
ATOM 2628 O O . GLN A 1 344 ? 3.823 5.994 17.098 1.00 86.50 344 GLN A O 1
ATOM 2633 N N . SER A 1 345 ? 3.167 7.860 16.045 1.00 88.56 345 SER A N 1
ATOM 2634 C CA . SER A 1 345 ? 2.438 7.180 14.967 1.00 88.56 345 SER A CA 1
ATOM 2635 C C . SER A 1 345 ? 3.389 6.395 14.054 1.00 88.56 345 SER A C 1
ATOM 2637 O O . SER A 1 345 ? 3.940 6.946 13.096 1.00 88.56 345 SER A O 1
ATOM 2639 N N . ILE A 1 346 ? 3.548 5.094 14.308 1.00 87.31 346 ILE A N 1
ATOM 2640 C CA . ILE A 1 346 ? 4.449 4.203 13.551 1.00 87.31 346 ILE A CA 1
ATOM 2641 C C . ILE A 1 346 ? 3.727 3.052 12.835 1.00 87.31 346 ILE A C 1
ATOM 2643 O O . ILE A 1 346 ? 4.361 2.310 12.083 1.00 87.31 346 ILE A O 1
ATOM 2647 N N . TYR A 1 347 ? 2.407 2.921 13.004 1.00 85.06 347 TYR A N 1
ATOM 2648 C CA . TYR A 1 347 ? 1.609 1.809 12.469 1.00 85.06 347 TYR A CA 1
ATOM 2649 C C . TYR A 1 347 ? 0.868 2.126 11.159 1.00 85.06 347 TYR A C 1
ATOM 2651 O O . TYR A 1 347 ? -0.169 1.536 10.856 1.00 85.06 347 TYR A O 1
ATOM 2659 N N . SER A 1 348 ? 1.411 3.009 10.310 1.00 82.50 348 SER A N 1
ATOM 2660 C CA . SER A 1 348 ? 0.794 3.333 9.007 1.00 82.50 348 SER A CA 1
ATOM 2661 C C . SER A 1 348 ? 0.649 2.113 8.086 1.00 82.50 348 SER A C 1
ATOM 2663 O O . SER A 1 348 ? -0.291 2.031 7.301 1.00 82.50 348 SER A O 1
ATOM 2665 N N . PHE A 1 349 ? 1.524 1.112 8.231 1.00 78.38 349 PHE A N 1
ATOM 2666 C CA . PHE A 1 349 ? 1.438 -0.171 7.523 1.00 78.38 349 PHE A CA 1
ATOM 2667 C C . PHE A 1 349 ? 0.263 -1.062 7.976 1.00 78.38 349 PHE A C 1
ATOM 2669 O O . PHE A 1 349 ? -0.077 -2.011 7.273 1.00 78.38 349 PHE A O 1
ATOM 2676 N N . GLN A 1 350 ? -0.350 -0.768 9.128 1.00 71.88 350 GLN A N 1
ATOM 2677 C CA . GLN A 1 350 ? -1.588 -1.392 9.621 1.00 71.88 350 GLN A CA 1
ATOM 2678 C C . GLN A 1 350 ? -2.819 -0.497 9.395 1.00 71.88 350 GLN A C 1
ATOM 2680 O O . GLN A 1 350 ? -3.898 -0.792 9.897 1.00 71.88 350 GLN A O 1
ATOM 2685 N N . GLY A 1 351 ? -2.676 0.596 8.636 1.00 78.00 351 GLY A N 1
ATOM 2686 C CA . GLY A 1 351 ? -3.784 1.486 8.288 1.00 78.00 351 GLY A CA 1
ATOM 2687 C C . GLY A 1 351 ? -4.047 2.619 9.282 1.00 78.00 351 GLY A C 1
ATOM 2688 O O . GLY A 1 351 ? -5.067 3.294 9.146 1.00 78.00 351 GLY A O 1
ATOM 2689 N N . ALA A 1 352 ? -3.156 2.860 10.252 1.00 82.75 352 ALA A N 1
ATOM 2690 C CA . ALA A 1 352 ? -3.216 4.066 11.077 1.00 82.75 352 ALA A CA 1
ATOM 2691 C C . ALA A 1 352 ? -3.113 5.326 10.201 1.00 82.75 352 ALA A C 1
ATOM 2693 O O . ALA A 1 352 ? -2.218 5.434 9.354 1.00 82.75 352 ALA A O 1
ATOM 2694 N N . ASP A 1 353 ? -4.017 6.286 10.416 1.00 84.88 353 ASP A N 1
ATOM 2695 C CA . ASP A 1 353 ? -4.062 7.534 9.653 1.00 84.88 353 ASP A CA 1
ATOM 2696 C C . ASP A 1 353 ? -4.030 8.756 10.578 1.00 84.88 353 ASP A C 1
ATOM 2698 O O . ASP A 1 353 ? -5.040 9.194 11.138 1.00 84.88 353 ASP A O 1
ATOM 2702 N N . LEU A 1 354 ? -2.847 9.369 10.659 1.00 84.31 354 LEU A N 1
ATOM 2703 C CA . LEU A 1 354 ? -2.607 10.579 11.438 1.00 84.31 354 LEU A CA 1
ATOM 2704 C C . LEU A 1 354 ? -3.490 11.759 10.998 1.00 84.31 354 LEU A C 1
ATOM 2706 O O . LEU A 1 354 ? -3.878 12.591 11.819 1.00 84.31 354 LEU A O 1
ATOM 2710 N N . ARG A 1 355 ? -3.840 11.847 9.708 1.00 86.44 355 ARG A N 1
ATOM 2711 C CA . ARG A 1 355 ? -4.733 12.906 9.210 1.00 86.44 355 ARG A CA 1
ATOM 2712 C C . ARG A 1 355 ? -6.149 12.684 9.715 1.00 86.44 355 ARG A C 1
ATOM 2714 O O . ARG A 1 355 ? -6.860 13.650 10.000 1.00 86.44 355 ARG A O 1
ATOM 2721 N N . ARG A 1 356 ? -6.567 11.420 9.836 1.00 86.31 356 ARG A N 1
ATOM 2722 C CA . ARG A 1 356 ? -7.880 11.068 10.377 1.00 86.31 356 ARG A CA 1
ATOM 2723 C C . ARG A 1 356 ? -7.972 11.390 11.864 1.00 86.31 356 ARG A C 1
ATOM 2725 O O . ARG A 1 356 ? -8.994 11.936 12.266 1.00 86.31 356 ARG A O 1
ATOM 2732 N N . PHE A 1 357 ? -6.912 11.148 12.635 1.00 86.62 357 PHE A N 1
ATOM 2733 C CA . PHE A 1 357 ? -6.827 11.578 14.036 1.00 86.62 357 PHE A CA 1
ATOM 2734 C C . PHE A 1 357 ? -7.067 13.092 14.186 1.00 86.62 357 PHE A C 1
ATOM 2736 O O . PHE A 1 357 ? -7.951 13.511 14.932 1.00 86.62 357 PHE A O 1
ATOM 2743 N N . GLU A 1 358 ? -6.355 13.913 13.406 1.00 85.62 358 GLU A N 1
ATOM 2744 C CA . GLU A 1 358 ? -6.530 15.375 13.391 1.00 85.62 358 GLU A CA 1
ATOM 2745 C C . GLU A 1 358 ? -7.948 15.794 12.979 1.00 85.62 358 GLU A C 1
ATOM 2747 O O . GLU A 1 358 ? -8.589 16.612 13.642 1.00 85.62 358 GLU A O 1
ATOM 2752 N N . THR A 1 359 ? -8.472 15.176 11.918 1.00 90.12 359 THR A N 1
ATOM 2753 C CA . THR A 1 359 ? -9.839 15.422 11.438 1.00 90.12 359 THR A CA 1
ATOM 2754 C C . THR A 1 359 ? -10.865 15.117 12.527 1.00 90.12 359 THR A C 1
ATOM 2756 O O . THR A 1 359 ? -11.797 15.892 12.737 1.00 90.12 359 THR A O 1
ATOM 2759 N N . MET A 1 360 ? -10.690 14.005 13.243 1.00 89.81 360 MET A N 1
ATOM 2760 C CA . MET A 1 360 ? -11.615 13.579 14.283 1.00 89.81 360 MET A CA 1
ATOM 2761 C C . MET A 1 360 ? -11.548 14.478 15.520 1.00 89.81 360 MET A C 1
ATOM 2763 O O . MET A 1 360 ? -12.584 14.807 16.096 1.00 89.81 360 MET A O 1
ATOM 2767 N N . ARG A 1 361 ? -10.351 14.950 15.888 1.00 89.06 361 ARG A N 1
ATOM 2768 C CA . ARG A 1 361 ? -10.178 15.965 16.934 1.00 89.06 361 ARG A CA 1
ATOM 2769 C C . ARG A 1 361 ? -10.990 17.222 16.618 1.00 89.06 361 ARG A C 1
ATOM 2771 O O . ARG A 1 361 ? -11.768 17.671 17.456 1.00 89.06 361 ARG A O 1
ATOM 2778 N N . SER A 1 362 ? -10.847 17.767 15.407 1.00 90.62 362 SER A N 1
ATOM 2779 C CA . SER A 1 362 ? -11.610 18.945 14.971 1.00 90.62 362 SER A CA 1
ATOM 2780 C C . SER A 1 362 ? -13.116 18.680 14.918 1.00 90.62 362 SER A C 1
ATOM 2782 O O . SER A 1 362 ? -13.906 19.530 15.326 1.00 90.62 362 SER A O 1
ATOM 2784 N N . HIS A 1 363 ? -13.517 17.497 14.451 1.00 90.88 363 HIS A N 1
ATOM 2785 C CA . HIS A 1 363 ? -14.918 17.088 14.375 1.00 90.88 363 HIS A CA 1
ATOM 2786 C C . HIS A 1 363 ? -15.587 17.023 15.746 1.00 90.88 363 HIS A C 1
ATOM 2788 O O . HIS A 1 363 ? -16.636 17.637 15.952 1.00 90.88 363 HIS A O 1
ATOM 2794 N N . PHE A 1 364 ? -14.974 16.325 16.705 1.00 90.25 364 PHE A N 1
ATOM 2795 C CA . PHE A 1 364 ? -15.513 16.270 18.057 1.00 90.25 364 PHE A CA 1
ATOM 2796 C C . PHE A 1 364 ? -15.487 17.645 18.725 1.00 90.25 364 PHE A C 1
ATOM 2798 O O . PHE A 1 364 ? -16.465 17.992 19.378 1.00 90.25 364 PHE A O 1
ATOM 2805 N N . ALA A 1 365 ? -14.449 18.463 18.512 1.00 90.00 365 ALA A N 1
ATOM 2806 C CA . ALA A 1 365 ? -14.406 19.818 19.062 1.00 90.00 365 ALA A CA 1
ATOM 2807 C C . ALA A 1 365 ? -15.618 20.643 18.604 1.00 90.00 365 ALA A C 1
ATOM 2809 O O . ALA A 1 365 ? -16.320 21.206 19.439 1.00 90.00 365 ALA A O 1
ATOM 2810 N N . ALA A 1 366 ? -15.928 20.627 17.304 1.00 90.25 366 ALA A N 1
ATOM 2811 C CA . ALA A 1 366 ? -17.087 21.328 16.756 1.00 90.25 366 ALA A CA 1
ATOM 2812 C C . ALA A 1 366 ? -18.428 20.788 17.293 1.00 90.25 366 ALA A C 1
ATOM 2814 O O . ALA A 1 366 ? -19.311 21.571 17.643 1.00 90.25 366 ALA A O 1
ATOM 2815 N N . LYS A 1 367 ? -18.590 19.460 17.388 1.00 87.56 367 LYS A N 1
ATOM 2816 C CA . LYS A 1 367 ? -19.823 18.841 17.910 1.00 87.56 367 LYS A CA 1
ATOM 2817 C C . LYS A 1 367 ? -20.074 19.174 19.379 1.00 87.56 367 LYS A C 1
ATOM 2819 O O . LYS A 1 367 ? -21.190 19.524 19.755 1.00 87.56 367 LYS A O 1
ATOM 2824 N N . PHE A 1 368 ? -19.042 19.061 20.206 1.00 87.50 368 PHE A N 1
ATOM 2825 C CA . PHE A 1 368 ? -19.132 19.317 21.639 1.00 87.50 368 PHE A CA 1
ATOM 2826 C C . PHE A 1 368 ? -19.270 20.816 21.954 1.00 87.50 368 PHE A C 1
ATOM 2828 O O . PHE A 1 368 ? -20.004 21.170 22.875 1.00 87.50 368 PHE A O 1
ATOM 2835 N N . GLU A 1 369 ? -18.664 21.697 21.149 1.00 89.06 369 GLU A N 1
ATOM 2836 C CA . GLU A 1 369 ? -18.919 23.146 21.184 1.00 89.06 369 GLU A CA 1
ATOM 2837 C C . GLU A 1 369 ? -20.403 23.452 20.932 1.00 89.06 369 GLU A C 1
ATOM 2839 O O . GLU A 1 369 ? -21.044 24.135 21.727 1.00 89.06 369 GLU A O 1
ATOM 2844 N N . ALA A 1 370 ? -20.985 22.878 19.872 1.00 86.25 370 ALA A N 1
ATOM 2845 C CA . ALA A 1 370 ? -22.396 23.075 19.532 1.00 86.25 370 ALA A CA 1
ATOM 2846 C C . ALA A 1 370 ? -23.360 22.559 20.619 1.00 86.25 370 ALA A C 1
ATOM 2848 O O . ALA A 1 370 ? -24.464 23.081 20.762 1.00 86.25 370 ALA A O 1
ATOM 2849 N N . ALA A 1 371 ? -22.937 21.564 21.403 1.00 84.12 371 ALA A N 1
ATOM 2850 C CA . ALA A 1 371 ? -23.673 21.036 22.550 1.00 84.12 371 ALA A CA 1
ATOM 2851 C C . ALA A 1 371 ? -23.431 21.819 23.861 1.00 84.12 371 ALA A C 1
ATOM 2853 O O . ALA A 1 371 ? -23.891 21.392 24.920 1.00 84.12 371 ALA A O 1
ATOM 2854 N N . GLY A 1 372 ? -22.693 22.937 23.824 1.00 84.69 372 GLY A N 1
ATOM 2855 C CA . GLY A 1 372 ? -22.396 23.770 24.995 1.00 84.69 372 GLY A CA 1
ATOM 2856 C C . GLY A 1 372 ? -21.395 23.151 25.975 1.00 84.69 372 GLY A C 1
ATOM 2857 O O . GLY A 1 372 ? -21.366 23.521 27.148 1.00 84.69 372 GLY A O 1
ATOM 2858 N N . ARG A 1 373 ? -20.596 22.177 25.525 1.00 86.06 373 ARG A N 1
ATOM 2859 C CA . ARG A 1 373 ? -19.672 21.392 26.354 1.00 86.06 373 ARG A CA 1
ATOM 2860 C C . ARG A 1 373 ? -18.313 21.234 25.656 1.00 86.06 373 ARG A C 1
ATOM 2862 O O . ARG A 1 373 ? -17.962 20.111 25.302 1.00 86.06 373 ARG A O 1
ATOM 2869 N N . PRO A 1 374 ? -17.554 22.323 25.445 1.00 87.12 374 PRO A N 1
ATOM 2870 C CA . PRO A 1 374 ? -16.361 22.333 24.598 1.00 87.12 374 PRO A CA 1
ATOM 2871 C C . PRO A 1 374 ? -15.314 21.295 25.008 1.00 87.12 374 PRO A C 1
ATOM 2873 O O . PRO A 1 374 ? -15.031 21.110 26.199 1.00 87.12 374 PRO A O 1
ATOM 2876 N N . LEU A 1 375 ? -14.689 20.660 24.011 1.00 88.38 375 LEU A N 1
ATOM 2877 C CA . LEU A 1 375 ? -13.545 19.783 24.250 1.00 88.38 375 LEU A CA 1
ATOM 2878 C C . LEU A 1 375 ? -12.366 20.572 24.819 1.00 88.38 375 LEU A C 1
ATOM 2880 O O . LEU A 1 375 ? -11.975 21.612 24.294 1.00 88.38 375 LEU A O 1
ATOM 2884 N N . GLN A 1 376 ? -11.748 20.014 25.855 1.00 89.19 376 GLN A N 1
ATOM 2885 C CA . GLN A 1 376 ? -10.517 20.545 26.424 1.00 89.19 376 GLN A CA 1
ATOM 2886 C C . GLN A 1 376 ? -9.321 19.913 25.712 1.00 89.19 376 GLN A C 1
ATOM 2888 O O . GLN A 1 376 ? -9.179 18.692 25.700 1.00 89.19 376 GLN A O 1
ATOM 2893 N N . THR A 1 377 ? -8.460 20.745 25.124 1.00 86.50 377 THR A N 1
ATOM 2894 C CA . THR A 1 377 ? -7.185 20.297 24.548 1.00 86.50 377 THR A CA 1
ATOM 2895 C C . THR A 1 377 ? -6.073 20.599 25.539 1.00 86.50 377 THR A C 1
ATOM 2897 O O . THR A 1 377 ? -5.879 21.752 25.920 1.00 86.50 377 THR A O 1
ATOM 2900 N N . LEU A 1 378 ? -5.368 19.560 25.978 1.00 87.12 378 LEU A N 1
ATOM 2901 C CA . LEU A 1 378 ? -4.322 19.650 26.992 1.00 87.12 378 LEU A CA 1
ATOM 2902 C C . LEU A 1 378 ? -3.062 18.944 26.492 1.00 87.12 378 LEU A C 1
ATOM 2904 O O . LEU A 1 378 ? -3.149 17.897 25.855 1.00 87.12 378 LEU A O 1
ATOM 2908 N N . GLU A 1 379 ? -1.902 19.507 26.816 1.00 84.62 379 GLU A N 1
ATOM 2909 C CA . GLU A 1 379 ? -0.594 18.946 26.478 1.00 84.62 379 GLU A CA 1
ATOM 2910 C C . GLU A 1 379 ? 0.134 18.473 27.743 1.00 84.62 379 GLU A C 1
ATOM 2912 O O . GLU A 1 379 ? 0.035 19.086 28.813 1.00 84.62 379 GLU A O 1
ATOM 2917 N N . LEU A 1 380 ? 0.853 17.356 27.613 1.00 86.81 380 LEU A N 1
ATOM 2918 C CA . LEU A 1 380 ? 1.676 16.757 28.662 1.00 86.81 380 LEU A CA 1
ATOM 2919 C C . LEU A 1 380 ? 3.157 16.974 28.345 1.00 86.81 380 LEU A C 1
ATOM 2921 O O . LEU A 1 380 ? 3.803 16.139 27.718 1.00 86.81 380 LEU A O 1
ATOM 2925 N N . GLU A 1 381 ? 3.700 18.098 28.801 1.00 85.19 381 GLU A N 1
ATOM 2926 C CA . GLU A 1 381 ? 5.110 18.447 28.573 1.00 85.19 381 GLU A CA 1
ATOM 2927 C C . GLU A 1 381 ? 6.066 17.722 29.537 1.00 85.19 381 GLU A C 1
ATOM 2929 O O . GLU A 1 381 ? 7.245 17.524 29.235 1.00 85.19 381 GLU A O 1
ATOM 2934 N N . HIS A 1 382 ? 5.564 17.304 30.705 1.00 89.81 382 HIS A N 1
ATOM 2935 C CA . HIS A 1 382 ? 6.370 16.684 31.753 1.00 89.81 382 HIS A CA 1
ATOM 2936 C C . HIS A 1 382 ? 6.540 15.173 31.544 1.00 89.81 382 HIS A C 1
ATOM 2938 O O . HIS A 1 382 ? 5.589 14.396 31.626 1.00 89.81 382 HIS A O 1
ATOM 2944 N N . SER A 1 383 ? 7.786 14.732 31.372 1.00 89.69 383 SER A N 1
ATOM 2945 C CA . SER A 1 383 ? 8.174 13.325 31.408 1.00 89.69 383 SER A CA 1
ATOM 2946 C C . SER A 1 383 ? 8.551 12.901 32.825 1.00 89.69 383 SER A C 1
ATOM 2948 O O . SER A 1 383 ? 9.510 13.395 33.422 1.00 89.69 383 SER A O 1
ATOM 2950 N N . PHE A 1 384 ? 7.824 11.910 33.335 1.00 91.81 384 PHE A N 1
ATOM 2951 C CA . PHE A 1 384 ? 8.122 11.223 34.595 1.00 91.81 384 PHE A CA 1
ATOM 2952 C C . PHE A 1 384 ? 9.053 10.013 34.405 1.00 91.81 384 PHE A C 1
ATOM 2954 O O . PHE A 1 384 ? 9.465 9.392 35.381 1.00 91.81 384 PHE A O 1
ATOM 2961 N N . ARG A 1 385 ? 9.374 9.647 33.152 1.00 91.94 385 ARG A N 1
ATOM 2962 C CA . ARG A 1 385 ? 10.079 8.395 32.815 1.00 91.94 385 ARG A CA 1
ATOM 2963 C C . ARG A 1 385 ? 11.583 8.562 32.621 1.00 91.94 385 ARG A C 1
ATOM 2965 O O . ARG A 1 385 ? 12.327 7.607 32.824 1.00 91.94 385 ARG A O 1
ATOM 2972 N N . SER A 1 386 ? 12.036 9.733 32.176 1.00 93.88 386 SER A N 1
ATOM 2973 C CA . SER A 1 386 ? 13.400 9.912 31.665 1.00 93.88 386 SER A CA 1
ATOM 2974 C C . SER A 1 386 ? 14.133 11.073 32.323 1.00 93.88 386 SER A C 1
ATOM 2976 O O . SER A 1 386 ? 13.533 12.045 32.774 1.00 93.88 386 SER A O 1
ATOM 2978 N N . SER A 1 387 ? 15.461 10.968 32.362 1.00 95.56 387 SER A N 1
ATOM 2979 C CA . SER A 1 387 ? 16.334 12.011 32.897 1.00 95.56 387 SER A CA 1
ATOM 2980 C C . SER A 1 387 ? 16.490 13.179 31.919 1.00 95.56 387 SER A C 1
ATOM 2982 O O . SER A 1 387 ? 16.355 12.994 30.702 1.00 95.56 387 SER A O 1
ATOM 2984 N N . PRO A 1 388 ? 16.881 14.371 32.409 1.00 94.88 388 PRO A N 1
ATOM 2985 C CA . PRO A 1 388 ? 17.141 15.521 31.546 1.00 94.88 388 PRO A CA 1
ATOM 2986 C C . PRO A 1 388 ? 18.170 15.249 30.438 1.00 94.88 388 PRO A C 1
ATOM 2988 O O . PRO A 1 388 ? 18.087 15.838 29.366 1.00 94.88 388 PRO A O 1
ATOM 2991 N N . ALA A 1 389 ? 19.153 14.372 30.682 1.00 94.19 389 ALA A N 1
ATOM 2992 C CA . ALA A 1 389 ? 20.183 14.043 29.695 1.00 94.19 389 ALA A CA 1
ATOM 2993 C C . ALA A 1 389 ? 19.605 13.349 28.451 1.00 94.19 389 ALA A C 1
ATOM 2995 O O . ALA A 1 389 ? 19.981 13.700 27.336 1.00 94.19 389 ALA A O 1
ATOM 2996 N N . VAL A 1 390 ? 18.676 12.406 28.643 1.00 94.06 390 VAL A N 1
ATOM 2997 C CA . VAL A 1 390 ? 18.018 11.685 27.543 1.00 94.06 390 VAL A CA 1
ATOM 2998 C C . VAL A 1 390 ? 17.068 12.616 26.793 1.00 94.06 390 VAL A C 1
ATOM 3000 O O . VAL A 1 390 ? 17.156 12.713 25.573 1.00 94.06 390 VAL A O 1
ATOM 3003 N N . LEU A 1 391 ? 16.210 13.346 27.518 1.00 92.56 391 LEU A N 1
ATOM 3004 C CA . LEU A 1 391 ? 15.213 14.238 26.914 1.00 92.56 391 LEU A CA 1
ATOM 3005 C C . LEU A 1 391 ? 15.856 15.339 26.068 1.00 92.56 391 LEU A C 1
ATOM 3007 O O . LEU A 1 391 ? 15.438 15.559 24.938 1.00 92.56 391 LEU A O 1
ATOM 3011 N N . ARG A 1 392 ? 16.934 15.966 26.561 1.00 91.50 392 ARG A N 1
ATOM 3012 C CA . ARG A 1 392 ? 17.661 16.983 25.786 1.00 91.50 392 ARG A CA 1
ATOM 3013 C C . ARG A 1 392 ? 18.248 16.432 24.496 1.00 91.50 392 ARG A C 1
ATOM 3015 O O . ARG A 1 392 ? 18.246 17.142 23.497 1.00 91.50 392 ARG A O 1
ATOM 3022 N N . LEU A 1 393 ? 18.780 15.208 24.508 1.00 91.06 393 LEU A N 1
ATOM 3023 C CA . LEU A 1 393 ? 19.312 14.619 23.282 1.00 91.06 393 LEU A CA 1
ATOM 3024 C C . LEU A 1 393 ? 18.194 14.357 22.271 1.00 91.06 393 LEU A C 1
ATOM 3026 O O . LEU A 1 393 ? 18.384 14.629 21.087 1.00 91.06 393 LEU A O 1
ATOM 3030 N N . VAL A 1 394 ? 17.048 13.844 22.730 1.00 89.62 394 VAL A N 1
ATOM 3031 C CA . VAL A 1 394 ? 15.862 13.664 21.883 1.00 89.62 394 VAL A CA 1
ATOM 3032 C C . VAL A 1 394 ? 15.469 15.012 21.278 1.00 89.62 394 VAL A C 1
ATOM 3034 O O . VAL A 1 394 ? 15.476 15.137 20.057 1.00 89.62 394 VAL A O 1
ATOM 3037 N N . ASP A 1 395 ? 15.271 16.046 22.098 1.00 88.56 395 ASP A N 1
ATOM 3038 C CA . ASP A 1 395 ? 14.901 17.384 21.620 1.00 88.56 395 ASP A CA 1
ATOM 3039 C C . ASP A 1 395 ? 15.904 17.936 20.597 1.00 88.56 395 ASP A C 1
ATOM 3041 O O . ASP A 1 395 ? 15.517 18.401 19.530 1.00 88.56 395 ASP A O 1
ATOM 3045 N N . GLN A 1 396 ? 17.208 17.809 20.856 1.00 88.06 396 GLN A N 1
ATOM 3046 C CA . GLN A 1 396 ? 18.256 18.247 19.926 1.00 88.06 396 GLN A CA 1
ATOM 3047 C C . GLN A 1 396 ? 18.297 17.439 18.622 1.00 88.06 396 GLN A C 1
ATOM 3049 O O . GLN A 1 396 ? 18.664 17.977 17.576 1.00 88.06 396 GLN A O 1
ATOM 3054 N N . THR A 1 397 ? 17.942 16.155 18.668 1.00 86.06 397 THR A N 1
ATOM 3055 C CA . THR A 1 397 ? 17.875 15.297 17.476 1.00 86.06 397 THR A CA 1
ATOM 3056 C C . THR A 1 397 ? 16.733 15.737 16.564 1.00 86.06 397 THR A C 1
ATOM 3058 O O . THR A 1 397 ? 16.898 15.7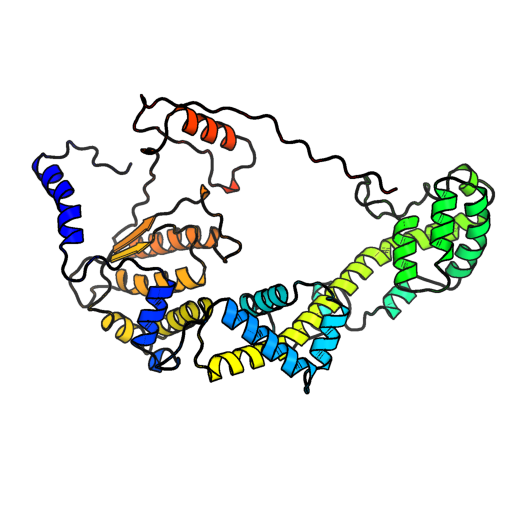58 15.343 1.00 86.06 397 THR A O 1
ATOM 3061 N N . PHE A 1 398 ? 15.604 16.131 17.157 1.00 81.25 398 PHE A N 1
ATOM 3062 C CA . PHE A 1 398 ? 14.387 16.526 16.450 1.00 81.25 398 PHE A CA 1
ATOM 3063 C C . PHE A 1 398 ? 14.282 18.034 16.156 1.00 81.25 398 PHE A C 1
ATOM 3065 O O . PHE A 1 398 ? 13.444 18.426 15.352 1.00 81.25 398 PHE A O 1
ATOM 3072 N N . ALA A 1 399 ? 15.164 18.875 16.705 1.00 77.50 399 ALA A N 1
ATOM 3073 C CA . ALA A 1 399 ? 15.204 20.324 16.464 1.00 77.50 399 ALA A CA 1
ATOM 3074 C C . ALA A 1 399 ? 15.745 20.755 15.077 1.00 77.50 399 ALA A C 1
ATOM 3076 O O . ALA A 1 399 ? 15.974 21.942 14.856 1.00 77.50 399 ALA A O 1
ATOM 3077 N N . ARG A 1 400 ? 16.007 19.821 14.151 1.00 66.81 400 ARG A N 1
ATOM 3078 C CA . ARG A 1 400 ? 16.554 20.121 12.812 1.00 66.81 400 ARG A CA 1
ATOM 3079 C C . ARG A 1 400 ? 15.451 20.479 11.807 1.00 66.81 400 ARG A C 1
ATOM 3081 O O . ARG A 1 400 ? 14.357 19.921 11.863 1.00 66.81 400 ARG A O 1
ATOM 3088 N N . ASP A 1 401 ? 15.779 21.346 10.846 1.00 60.75 401 ASP A N 1
ATOM 3089 C CA . ASP A 1 401 ? 14.890 21.723 9.738 1.00 60.75 401 ASP A CA 1
ATOM 3090 C C . ASP A 1 401 ? 14.391 20.486 8.966 1.00 60.75 401 ASP A C 1
ATOM 3092 O O . ASP A 1 401 ? 15.173 19.595 8.625 1.00 60.75 401 ASP A O 1
ATOM 3096 N N . GLY A 1 402 ? 13.083 20.433 8.683 1.00 57.28 402 GLY A N 1
ATOM 3097 C CA . GLY A 1 402 ? 12.436 19.339 7.940 1.00 57.28 402 GLY A CA 1
ATOM 3098 C C . GLY A 1 402 ? 11.534 18.406 8.760 1.00 57.28 402 GLY A C 1
ATOM 3099 O O . GLY A 1 402 ? 10.920 17.510 8.184 1.00 57.28 402 GLY A O 1
ATOM 3100 N N . MET A 1 403 ? 11.393 18.625 10.074 1.00 63.44 403 MET A N 1
ATOM 3101 C CA . MET A 1 403 ? 10.514 17.829 10.953 1.00 63.44 403 MET A CA 1
ATOM 3102 C C . MET A 1 403 ? 9.103 18.420 11.150 1.00 63.44 403 MET A C 1
ATOM 3104 O O . MET A 1 403 ? 8.362 17.974 12.023 1.00 63.44 403 MET A O 1
ATOM 3108 N N . GLU A 1 404 ? 8.681 19.379 10.316 1.00 60.06 404 GLU A N 1
ATOM 3109 C CA . GLU A 1 404 ? 7.338 19.997 10.367 1.00 60.06 404 GLU A CA 1
ATOM 3110 C C . GLU A 1 404 ? 6.197 18.960 10.310 1.00 60.06 404 GLU A C 1
ATOM 3112 O O . GLU A 1 404 ? 5.154 19.135 10.943 1.00 60.06 404 GLU A O 1
ATOM 3117 N N . GLY A 1 405 ? 6.420 17.828 9.629 1.00 59.56 405 GLY A N 1
ATOM 3118 C CA . GLY A 1 405 ? 5.465 16.717 9.551 1.00 59.56 405 GLY A CA 1
ATOM 3119 C C . GLY A 1 405 ? 5.126 16.060 10.898 1.00 59.56 405 GLY A C 1
ATOM 3120 O O . GLY A 1 405 ? 4.058 15.459 11.024 1.00 59.56 405 GLY A O 1
ATOM 3121 N N . LEU A 1 406 ? 5.976 16.214 11.920 1.00 63.03 406 LEU A N 1
ATOM 3122 C CA . LEU A 1 406 ? 5.767 15.669 13.269 1.00 63.03 406 LEU A CA 1
ATOM 3123 C C . LEU A 1 406 ? 4.988 16.612 14.203 1.00 63.03 406 LEU A C 1
ATOM 3125 O O . LEU A 1 406 ? 4.759 16.264 15.358 1.00 63.03 406 LEU A O 1
ATOM 3129 N N . GLY A 1 407 ? 4.530 17.769 13.710 1.00 59.88 407 GLY A N 1
ATOM 3130 C CA . GLY A 1 407 ? 3.717 18.706 14.494 1.00 59.88 407 GLY A CA 1
ATOM 3131 C C . GLY A 1 407 ? 4.498 19.830 15.178 1.00 59.88 407 GLY A C 1
ATOM 3132 O O . GLY A 1 407 ? 3.945 20.479 16.058 1.00 59.88 407 GLY A O 1
ATOM 3133 N N . GLY A 1 408 ? 5.741 20.091 14.758 1.00 63.88 408 GLY A N 1
ATOM 3134 C CA . GLY A 1 408 ? 6.563 21.206 15.244 1.00 63.88 408 GLY A CA 1
ATOM 3135 C C . GLY A 1 408 ? 7.752 20.772 16.105 1.00 63.88 408 GLY A C 1
ATOM 3136 O O . GLY A 1 408 ? 8.111 19.596 16.151 1.00 63.88 408 GLY A O 1
ATOM 3137 N N . GLY A 1 409 ? 8.396 21.748 16.753 1.00 64.69 409 GLY A N 1
ATOM 3138 C CA . GLY A 1 409 ? 9.550 21.511 17.621 1.00 64.69 409 GLY A CA 1
ATOM 3139 C C . GLY A 1 409 ? 9.176 20.686 18.852 1.00 64.69 409 GLY A C 1
ATOM 3140 O O . GLY A 1 409 ? 8.167 20.943 19.502 1.00 64.69 409 GLY A O 1
ATOM 3141 N N . THR A 1 410 ? 9.990 19.687 19.183 1.00 71.06 410 THR A N 1
ATOM 3142 C CA . THR A 1 410 ? 9.798 18.875 20.386 1.00 71.06 410 THR A CA 1
ATOM 3143 C C . THR A 1 410 ? 10.362 19.592 21.606 1.00 71.06 410 THR A C 1
ATOM 3145 O O . THR A 1 410 ? 11.528 19.989 21.600 1.00 71.06 410 THR A O 1
ATOM 3148 N N . HIS A 1 411 ? 9.554 19.715 22.657 1.00 81.25 411 HIS A N 1
ATOM 3149 C CA . HIS A 1 411 ? 10.007 20.165 23.966 1.00 81.25 411 HIS A CA 1
ATOM 3150 C C . HIS A 1 411 ? 9.550 19.172 25.034 1.00 81.25 411 HIS A C 1
ATOM 3152 O O . HIS A 1 411 ? 8.356 18.901 25.153 1.00 81.25 411 HIS A O 1
ATOM 3158 N N . HIS A 1 412 ? 10.493 18.614 25.795 1.00 87.69 412 HIS A N 1
ATOM 3159 C CA . HIS A 1 412 ? 10.181 17.742 26.926 1.00 87.69 412 HIS A CA 1
ATOM 3160 C C . HIS A 1 412 ? 10.780 18.291 28.227 1.00 87.69 412 HIS A C 1
ATOM 3162 O O . HIS A 1 412 ? 11.967 18.621 28.302 1.00 87.69 412 HIS A O 1
ATOM 3168 N N . ILE A 1 413 ? 9.979 18.309 29.293 1.00 89.75 413 ILE A N 1
ATOM 3169 C CA . ILE A 1 413 ? 10.383 18.754 30.630 1.00 89.75 413 ILE A CA 1
ATOM 3170 C C . ILE A 1 413 ? 10.566 17.522 31.520 1.00 89.75 413 ILE A C 1
ATOM 3172 O O . ILE A 1 413 ? 9.647 16.733 31.707 1.00 89.75 413 ILE A O 1
ATOM 3176 N N . ALA A 1 414 ? 11.752 17.314 32.094 1.00 91.06 414 ALA A N 1
ATOM 3177 C CA . ALA A 1 414 ? 11.939 16.230 33.060 1.00 91.06 414 ALA A CA 1
ATOM 3178 C C . ALA A 1 414 ? 11.278 16.601 34.394 1.00 91.06 414 ALA A C 1
ATOM 3180 O O . ALA A 1 414 ? 11.713 17.551 35.042 1.00 91.06 414 ALA A O 1
ATOM 3181 N N . PHE A 1 415 ? 10.304 15.812 34.855 1.00 91.88 415 PHE A N 1
ATOM 3182 C CA . PHE A 1 415 ? 9.718 16.007 36.186 1.00 91.88 415 PHE A CA 1
ATOM 3183 C C . PHE A 1 415 ? 10.764 15.773 37.290 1.00 91.88 415 PHE A C 1
ATOM 3185 O O . PHE A 1 415 ? 10.881 16.535 38.247 1.00 91.88 415 PHE A O 1
ATOM 3192 N N . HIS A 1 416 ? 11.597 14.741 37.126 1.00 89.88 416 HIS A N 1
ATOM 3193 C CA . HIS A 1 416 ? 12.710 14.448 38.027 1.00 89.88 416 HIS A CA 1
ATOM 3194 C C . HIS A 1 416 ? 14.004 15.106 37.533 1.00 89.88 416 HIS A C 1
ATOM 3196 O O . HIS A 1 416 ? 14.894 14.440 37.003 1.00 89.88 416 HIS A O 1
ATOM 3202 N N . ALA A 1 417 ? 14.132 16.420 37.734 1.00 90.00 417 ALA A N 1
ATOM 3203 C CA . ALA A 1 417 ? 15.288 17.197 37.270 1.00 90.00 417 ALA A CA 1
ATOM 3204 C C . ALA A 1 417 ? 16.651 16.683 37.791 1.00 90.00 417 ALA A C 1
ATOM 3206 O O . ALA A 1 417 ? 17.670 16.853 37.127 1.00 90.00 417 ALA A O 1
ATOM 3207 N N . GLY A 1 418 ? 16.676 16.031 38.959 1.00 92.00 418 GLY A N 1
ATOM 3208 C CA . GLY A 1 418 ? 17.884 15.442 39.552 1.00 92.00 418 GLY A CA 1
ATOM 3209 C C . GLY A 1 418 ? 18.197 14.005 39.118 1.00 92.00 418 GLY A C 1
ATOM 3210 O O . GLY A 1 418 ? 19.179 13.440 39.596 1.00 92.00 418 GLY A O 1
ATOM 3211 N N . LEU A 1 419 ? 17.378 13.383 38.262 1.00 93.25 419 LEU A N 1
ATOM 3212 C CA . LEU A 1 419 ? 17.585 11.996 37.845 1.00 93.25 419 LEU A CA 1
ATOM 3213 C C . LEU A 1 419 ? 18.873 11.893 37.001 1.00 93.25 419 LEU A C 1
ATOM 3215 O O . LEU A 1 419 ? 18.966 12.565 35.967 1.00 93.25 419 LEU A O 1
ATOM 3219 N N . PRO A 1 420 ? 19.870 11.075 37.393 1.00 93.56 420 PRO A N 1
ATOM 3220 C CA . PRO A 1 420 ? 21.096 10.936 36.618 1.00 93.56 420 PRO A CA 1
ATOM 3221 C C . PRO A 1 420 ? 20.809 10.300 35.250 1.00 93.56 420 PRO A C 1
ATOM 3223 O O . PRO A 1 420 ? 19.911 9.472 35.096 1.00 93.56 420 PRO A O 1
ATOM 3226 N N . GLY A 1 421 ? 21.590 10.674 34.239 1.00 92.56 421 GLY A N 1
ATOM 3227 C CA . GLY A 1 421 ? 21.468 10.128 32.892 1.00 92.56 421 GLY A CA 1
ATOM 3228 C C . GLY A 1 421 ? 22.732 10.319 32.071 1.00 92.56 421 GLY A C 1
ATOM 3229 O O . GLY A 1 421 ? 23.456 11.295 32.255 1.00 92.56 421 GLY A O 1
ATOM 3230 N N . ARG A 1 422 ? 22.977 9.385 31.152 1.00 93.94 422 ARG A N 1
ATOM 3231 C CA . ARG A 1 422 ? 24.088 9.402 30.198 1.00 93.94 422 ARG A CA 1
ATOM 3232 C C . ARG A 1 422 ? 23.570 8.926 28.847 1.00 93.94 422 ARG A C 1
ATOM 3234 O O . ARG A 1 422 ? 22.730 8.030 28.810 1.00 93.94 422 ARG A O 1
ATOM 3241 N N . VAL A 1 423 ? 24.080 9.504 27.765 1.00 92.94 423 VAL A N 1
ATOM 3242 C CA . VAL A 1 423 ? 23.890 8.964 26.418 1.00 92.94 423 VAL A CA 1
ATOM 3243 C C . VAL A 1 423 ? 25.251 8.789 25.765 1.00 92.94 423 VAL A C 1
ATOM 3245 O O . VAL A 1 423 ? 26.031 9.737 25.712 1.00 92.94 423 VAL A O 1
ATOM 3248 N N . ASP A 1 424 ? 25.522 7.578 25.286 1.00 93.00 424 ASP A N 1
ATOM 3249 C CA . ASP A 1 424 ? 26.763 7.227 24.603 1.00 93.00 424 ASP A CA 1
ATOM 3250 C C . ASP A 1 424 ? 26.484 7.064 23.106 1.00 93.00 424 ASP A C 1
ATOM 3252 O O . ASP A 1 424 ? 25.610 6.289 22.717 1.00 93.00 424 ASP A O 1
ATOM 3256 N N . LEU A 1 425 ? 27.233 7.771 22.257 1.00 88.75 425 LEU A N 1
ATOM 3257 C CA . LEU A 1 425 ? 27.160 7.597 20.808 1.00 88.75 425 LEU A CA 1
ATOM 3258 C C . LEU A 1 425 ? 28.161 6.523 20.380 1.00 88.75 425 LEU A C 1
ATOM 3260 O O . LEU A 1 425 ? 29.372 6.715 20.493 1.00 88.75 425 LEU A O 1
ATOM 3264 N N . TRP A 1 426 ? 27.659 5.390 19.902 1.00 90.56 426 TRP A N 1
ATOM 3265 C CA . TRP A 1 426 ? 28.504 4.316 19.388 1.00 90.56 426 TRP A CA 1
ATOM 3266 C C . TRP A 1 426 ? 28.844 4.578 17.914 1.00 90.56 426 TRP A C 1
ATOM 3268 O O . TRP A 1 426 ? 28.011 5.134 17.191 1.00 90.56 426 TRP A O 1
ATOM 3278 N N . PRO A 1 427 ? 30.051 4.207 17.446 1.00 88.69 427 PRO A N 1
ATOM 3279 C CA . PRO A 1 427 ? 30.402 4.343 16.039 1.00 88.69 427 PRO A CA 1
ATOM 3280 C C . PRO A 1 427 ? 29.456 3.503 15.163 1.00 88.69 427 PRO A C 1
ATOM 3282 O O . PRO A 1 427 ? 29.023 2.426 15.586 1.00 88.69 427 PRO A O 1
ATOM 3285 N N . PRO A 1 428 ? 29.120 3.973 13.949 1.00 87.00 428 PRO A N 1
ATOM 3286 C CA . PRO A 1 428 ? 28.268 3.220 13.040 1.00 87.00 428 PRO A CA 1
ATOM 3287 C C . PRO A 1 428 ? 28.931 1.890 12.668 1.00 87.00 428 PRO A C 1
ATOM 3289 O O . PRO A 1 428 ? 30.135 1.829 12.425 1.00 87.00 428 PRO A O 1
ATOM 3292 N N . VAL A 1 429 ? 28.134 0.824 12.591 1.00 87.38 429 VAL A N 1
ATOM 3293 C CA . VAL A 1 429 ? 28.599 -0.460 12.059 1.00 87.38 429 VAL A CA 1
ATOM 3294 C C . VAL A 1 429 ? 28.749 -0.315 10.546 1.00 87.38 429 VAL A C 1
ATOM 3296 O O . VAL A 1 429 ? 27.770 -0.061 9.840 1.00 87.38 429 VAL A O 1
ATOM 3299 N N . GLU A 1 430 ? 29.975 -0.446 10.043 1.00 84.81 430 GLU A N 1
ATOM 3300 C CA . GLU A 1 430 ? 30.239 -0.400 8.606 1.00 84.81 430 GLU A CA 1
ATOM 3301 C C . GLU A 1 430 ? 29.544 -1.566 7.894 1.00 84.81 430 GLU A C 1
ATOM 3303 O O . GLU A 1 430 ? 29.489 -2.692 8.397 1.00 84.81 430 GLU A O 1
ATOM 3308 N N . LYS A 1 431 ? 28.999 -1.308 6.698 1.00 80.00 431 LYS A N 1
ATOM 3309 C CA . LYS A 1 431 ? 28.463 -2.392 5.871 1.00 80.00 431 LYS A CA 1
ATOM 3310 C C . LYS A 1 431 ? 29.612 -3.338 5.515 1.00 80.00 431 LYS A C 1
ATOM 3312 O O . LYS A 1 431 ? 30.650 -2.851 5.067 1.00 80.00 431 LYS A O 1
ATOM 3317 N N . PRO A 1 432 ? 29.428 -4.663 5.645 1.00 78.44 432 PRO A N 1
ATOM 3318 C CA . PRO A 1 432 ? 30.439 -5.608 5.205 1.00 78.44 432 PRO A CA 1
ATOM 3319 C C . PRO A 1 432 ? 30.752 -5.361 3.727 1.00 78.44 432 PRO A C 1
ATOM 3321 O O . PRO A 1 432 ? 29.842 -5.125 2.923 1.00 78.44 432 PRO A O 1
ATOM 3324 N N . ALA A 1 433 ? 32.040 -5.393 3.380 1.00 73.19 433 ALA A N 1
ATOM 3325 C CA . ALA A 1 433 ? 32.469 -5.342 1.992 1.00 73.19 433 ALA A CA 1
ATOM 3326 C C . ALA A 1 433 ? 31.738 -6.447 1.220 1.00 73.19 433 ALA A C 1
ATOM 3328 O O . ALA A 1 433 ? 31.687 -7.596 1.667 1.00 73.19 433 ALA A O 1
ATOM 3329 N N . LYS A 1 434 ? 31.121 -6.092 0.086 1.00 60.12 434 LYS A N 1
ATOM 3330 C CA . LYS A 1 434 ? 30.543 -7.103 -0.802 1.00 60.12 434 LYS A CA 1
ATOM 3331 C C . LYS A 1 434 ? 31.668 -8.072 -1.179 1.00 60.12 434 LYS A C 1
ATOM 3333 O O . LYS A 1 434 ? 32.731 -7.579 -1.561 1.00 60.12 434 LYS A O 1
ATOM 3338 N N . PRO A 1 435 ? 31.469 -9.395 -1.061 1.00 57.91 435 PRO A N 1
ATOM 3339 C CA . PRO A 1 435 ? 32.461 -10.343 -1.543 1.00 57.91 435 PRO A CA 1
ATOM 3340 C C . PRO A 1 435 ? 32.743 -10.035 -3.016 1.00 57.91 435 PRO A C 1
ATOM 3342 O O . PRO A 1 435 ? 31.804 -9.797 -3.781 1.00 57.91 435 PRO A O 1
ATOM 3345 N N . GLU A 1 436 ? 34.024 -9.967 -3.383 1.00 51.94 436 GLU A N 1
ATOM 3346 C CA . GLU A 1 436 ? 34.426 -9.913 -4.787 1.00 51.94 436 GLU A CA 1
ATOM 3347 C C . GLU A 1 436 ? 33.796 -11.120 -5.487 1.00 51.94 436 GLU A C 1
ATOM 3349 O O . GLU A 1 436 ? 33.980 -12.261 -5.060 1.00 51.94 436 GLU A O 1
ATOM 3354 N N . GLU A 1 437 ? 32.984 -10.858 -6.512 1.00 44.34 437 GLU A N 1
ATOM 3355 C CA . GLU A 1 437 ? 32.516 -11.898 -7.425 1.00 44.34 437 GLU A CA 1
ATOM 3356 C C . GLU A 1 437 ? 33.766 -12.515 -8.072 1.00 44.34 437 GLU A C 1
ATOM 3358 O O . GLU A 1 437 ? 34.452 -11.844 -8.846 1.00 44.34 437 GLU A O 1
ATOM 3363 N N . ALA A 1 438 ? 34.097 -13.744 -7.665 1.00 40.34 438 ALA A N 1
ATOM 3364 C CA . ALA A 1 438 ? 35.217 -14.526 -8.184 1.00 40.34 438 ALA A CA 1
ATOM 3365 C C . ALA A 1 438 ? 34.908 -15.133 -9.557 1.00 40.34 438 ALA A C 1
ATOM 3367 O O . ALA A 1 438 ? 33.746 -15.563 -9.763 1.00 40.34 438 ALA A O 1
#

Radius of gyration: 32.15 Å; chains: 1; bounding box: 71×52×94 Å

Foldseek 3Di:
DPDDPDDQDPVNVVVVVCVVVCQCPPVVHDPDDDLLVVLVVLCCVPVPLLVFDNPFDADDPVNLLVLLVVLLVDCCVDPNVVLSVLLCVQDPDPPVSVLSVVLQVPVVVFDLDQDLQVLLVVLVHGSPDDQVNLLVLQDDPVVQVLLVLQLVLLCVVDDLSVVLSVLSVPCNDRDPSNLVSCQVRQFADPPDPDHSAGCQVNPPDPCSCVPVCVVSNVVSSVSSRSSSVSVSVVVSNSVSSNVSSSSSNSSSRVVSSVVSCRVNSYDYSVRSLVSLLVSLPPPVRNVVSQCPVPNHQQEAEAEQLQQDAPSSLSNVCSSCVQQLPPDPPDPGRRDYHYDHALLPNPNVVVRRDNVVSVVSLVVVQVSCVVSVHGDDDDDDQEDAPDEPQVQVVVQVVCVDPPNVSRVDRRHHDYPPHPDDDDDDDDDDDDDPDDPPPD